Protein AF-0000000084930144 (afdb_homodimer)

pLDDT: mean 90.75, std 12.59, range [37.72, 98.88]

Organism: Streptomyces venezuelae (strain ATCC 10712 / CBS 650.69 / DSM 40230 / JCM 4526 / NBRC 13096 / PD 04745) (NCBI:txid953739)

Nearest PDB structures (foldseek):
  7unj-assembly1_B  TM=3.043E-01  e=4.522E+00  synthetic construct
  5cwp-assembly1_A  TM=3.224E-01  e=9.612E+00  synthetic construct
  5cwi-assembly1_A  TM=2.283E-01  e=6.247E+00  synthetic construct
  7unj-assembly1_B  TM=3.396E-01  e=5.387E+00  synthetic construct
  5cwi-assembly1_A  TM=2.732E-01  e=8.734E+00  synthetic construct

Secondary structure (DSSP, 8-state):
--HHHHHHHHHHHHHHHHHHHHHHHHHHHHHHHHHHHT---SSEEEEEES-HHHHHHHHHHHHTSTTTEEEEEESSHHHHHHHHHTTS-SEEEEEETTEEEEEE-TTT-HHHHHHHHHHHHHHSPTT--EEEEESSPPPTT-TTSHHHHHHHHHHHHHHHHHHHHHHHTT--HHHHHHHHHHHHHHHHHHHHIIIIIIT----S-HHHHHHHHHHHHHHHHHHHHHHHHHH-THHHHHHIIIIIIITTGGG-TTS-GGGS-HHHHHHHHTSHHHHHHHHHHHHHHSTTTT-HHHHHHHHHHHHHHHHHHHHHHHHHHHHHHHHHHHTS-------/--HHHHHHHHHHHHHHHHHHHHHHHHHHHHHHHHHHHT---SSEEEEEES-HHHHHHHHHHHHTSTTTEEEEEESSHHHHHHHHHTTS-SEEEEEETTEEEEEE-TTT-HHHHHHHHHHHHHHSPTT--EEEEESSPPPTT-TTSHHHHHHHHHHHHHHHHHHHHHHHTT--HHHHHHHHHHHHHHHHHHHHIIIIIIT----S-HHHHHHHHHHHHHHHHHHHHHHHHHH-THHHHHHIIIIIIITTGGG-TTS-GGGS-HHHHHHHHTSHHHHHHHHHHHHHHSTTTT-HHHHHHHHHHHHHHHHHHHHHHHHHHHHHHHHHHHTS-------

Solvent-accessible surface area (backbone atoms only — not comparable to full-atom values): 31389 Å² total; per-residue (Å²): 136,54,75,63,59,57,47,51,52,48,52,54,50,32,49,47,45,40,53,49,28,33,50,44,36,51,52,35,34,50,43,28,20,47,44,47,53,49,58,44,60,38,50,35,39,29,30,37,17,35,56,68,70,58,44,52,52,50,48,54,59,52,53,68,44,77,60,26,57,35,82,39,83,36,82,33,61,69,54,40,52,50,35,39,51,46,64,69,23,57,27,29,43,30,46,49,98,90,40,44,34,38,38,26,19,31,44,73,20,33,56,55,34,52,51,49,51,52,55,52,59,70,66,42,57,90,89,59,71,71,47,74,43,63,76,38,60,32,35,86,34,19,61,70,39,45,24,64,37,37,36,48,60,29,43,47,50,27,5,41,47,44,8,49,50,38,50,72,70,65,46,46,25,69,56,30,45,49,26,42,53,50,15,12,49,47,28,3,49,51,48,33,46,44,40,30,73,67,50,32,47,40,68,41,52,66,66,59,46,15,49,50,48,11,42,37,21,27,15,43,9,23,34,18,28,9,33,25,42,67,63,34,73,63,16,44,54,51,31,42,46,52,52,50,54,41,8,51,56,24,19,23,53,80,36,41,36,39,29,27,47,69,69,46,16,56,52,7,45,69,27,52,50,10,12,40,44,52,27,49,41,11,33,28,66,29,84,40,32,74,21,64,62,24,48,47,45,25,48,51,41,24,50,52,10,44,49,32,26,40,48,26,39,54,58,61,62,52,53,59,56,58,59,54,64,71,63,54,74,75,79,77,77,83,121,135,53,75,64,59,56,48,52,52,48,52,52,52,33,49,47,45,40,52,48,28,32,50,45,36,51,52,35,34,49,44,28,21,47,43,47,53,48,56,44,60,38,50,33,39,31,29,35,16,35,56,69,71,57,43,53,52,51,49,54,58,51,52,68,43,75,59,26,57,34,83,38,83,35,82,32,62,69,54,40,52,50,35,38,51,44,64,68,23,55,28,28,44,30,46,49,97,90,41,44,34,38,40,26,18,32,44,74,19,32,56,55,35,50,51,50,50,53,53,52,58,70,66,42,57,89,88,59,72,71,46,75,42,62,75,38,60,32,35,86,33,20,60,70,38,44,24,65,38,39,34,48,60,28,42,46,51,27,5,40,49,45,8,48,51,36,50,72,70,65,46,48,24,69,57,30,47,49,25,42,52,51,17,12,50,46,28,3,49,50,49,32,47,44,39,31,72,68,49,31,46,39,67,40,52,68,65,59,46,16,49,49,48,10,42,37,21,26,16,43,10,23,34,17,26,9,33,23,42,67,65,35,72,66,15,45,54,50,30,43,46,52,50,51,53,42,8,51,57,23,18,24,52,81,37,41,36,38,28,26,48,69,69,46,16,54,53,8,45,69,26,52,50,8,11,42,43,53,28,47,40,10,33,27,67,29,84,40,33,74,22,64,62,25,48,48,46,26,48,50,40,24,51,54,11,44,48,33,26,39,48,26,38,54,58,60,64,54,53,58,56,56,59,54,63,72,62,55,75,75,80,78,78,84,124

Structure (mmCIF, N/CA/C/O backbone):
data_AF-0000000084930144-model_v1
#
loop_
_entity.id
_entity.type
_entity.pdbx_description
1 polymer 'Putative membrane protein'
#
loop_
_atom_site.group_PDB
_atom_site.id
_atom_site.type_symbol
_atom_site.label_atom_id
_atom_site.label_alt_id
_atom_site.label_comp_id
_atom_site.label_asym_id
_atom_site.label_entity_id
_atom_site.label_seq_id
_atom_site.pdbx_PDB_ins_code
_atom_site.Cartn_x
_atom_site.Cartn_y
_atom_site.Cartn_z
_atom_site.occupancy
_atom_site.B_iso_or_equiv
_atom_site.auth_seq_id
_atom_site.auth_comp_id
_atom_site.auth_asym_id
_atom_site.auth_atom_id
_atom_site.pdbx_PDB_model_num
ATOM 1 N N . MET A 1 1 ? -21.953 41.438 17.375 1 42.06 1 MET A N 1
ATOM 2 C CA . MET A 1 1 ? -21.594 40.344 16.438 1 42.06 1 MET A CA 1
ATOM 3 C C . MET A 1 1 ? -22.406 39.094 16.703 1 42.06 1 MET A C 1
ATOM 5 O O . MET A 1 1 ? -22.25 38.438 17.734 1 42.06 1 MET A O 1
ATOM 9 N N . SER A 1 2 ? -23.609 39.031 16.312 1 51.41 2 SER A N 1
ATOM 10 C CA . SER A 1 2 ? -24.844 38.406 16.781 1 51.41 2 SER A CA 1
ATOM 11 C C . SER A 1 2 ? -24.719 36.875 16.75 1 51.41 2 SER A C 1
ATOM 13 O O . SER A 1 2 ? -23.906 36.312 16 1 51.41 2 SER A O 1
ATOM 15 N N . ALA A 1 3 ? -25.234 36.281 17.797 1 56.5 3 ALA A N 1
ATOM 16 C CA . ALA A 1 3 ? -25.391 34.844 17.969 1 56.5 3 ALA A CA 1
ATOM 17 C C . ALA A 1 3 ? -25.703 34.156 16.641 1 56.5 3 ALA A C 1
ATOM 19 O O . ALA A 1 3 ? -25.25 33.031 16.391 1 56.5 3 ALA A O 1
ATOM 20 N N . ASN A 1 4 ? -26.469 34.75 15.766 1 52.53 4 ASN A N 1
ATOM 21 C CA . ASN A 1 4 ? -26.891 34.25 14.469 1 52.53 4 ASN A CA 1
ATOM 22 C C . ASN A 1 4 ? -25.719 34.125 13.5 1 52.53 4 ASN A C 1
ATOM 24 O O . ASN A 1 4 ? -25.641 33.188 12.719 1 52.53 4 ASN A O 1
ATOM 28 N N . ALA A 1 5 ? -24.844 35.125 13.516 1 55.22 5 ALA A N 1
ATOM 29 C CA . ALA A 1 5 ? -23.688 35.125 12.625 1 55.22 5 ALA A CA 1
ATOM 30 C C . ALA A 1 5 ? -22.688 34.031 12.984 1 55.22 5 ALA A C 1
ATOM 32 O O . ALA A 1 5 ? -22.094 33.438 12.102 1 55.22 5 ALA A O 1
ATOM 33 N N . THR A 1 6 ? -22.688 33.781 14.273 1 62.94 6 THR A N 1
ATOM 34 C CA . THR A 1 6 ? -21.781 32.719 14.758 1 62.94 6 THR A CA 1
ATOM 35 C C . THR A 1 6 ? -22.312 31.344 14.398 1 62.94 6 THR A C 1
ATOM 37 O O . THR A 1 6 ? -21.547 30.453 14.039 1 62.94 6 THR A O 1
ATOM 40 N N . ALA A 1 7 ? -23.703 31.344 14.398 1 67.38 7 ALA A N 1
ATOM 41 C CA . ALA A 1 7 ? -24.344 30.078 14.062 1 67.38 7 ALA A CA 1
ATOM 42 C C . ALA A 1 7 ? -24.25 29.797 12.57 1 67.38 7 ALA A C 1
ATOM 44 O O . ALA A 1 7 ? -23.984 28.656 12.164 1 67.38 7 ALA A O 1
ATOM 45 N N . ALA A 1 8 ? -24.453 30.859 11.742 1 72 8 ALA A N 1
ATOM 46 C CA . ALA A 1 8 ? -24.344 30.703 10.297 1 72 8 ALA A CA 1
ATOM 47 C C . ALA A 1 8 ? -22.938 30.297 9.891 1 72 8 ALA A C 1
ATOM 49 O O . ALA A 1 8 ? -22.766 29.469 8.992 1 72 8 ALA A O 1
ATOM 50 N N . GLY A 1 9 ? -21.984 30.844 10.555 1 83.5 9 GLY A N 1
ATOM 51 C CA . GLY A 1 9 ? -20.594 30.5 10.281 1 83.5 9 GLY A CA 1
ATOM 52 C C . GLY A 1 9 ? -20.281 29.047 10.617 1 83.5 9 GLY A C 1
ATOM 53 O O . GLY A 1 9 ? -19.578 28.375 9.852 1 83.5 9 GLY A O 1
ATOM 54 N N . ALA A 1 10 ? -20.922 28.625 11.609 1 86.19 10 ALA A N 1
ATOM 55 C CA . ALA A 1 10 ? -20.719 27.234 12.031 1 86.19 10 ALA A CA 1
ATOM 56 C C . ALA A 1 10 ? -21.375 26.266 11.039 1 86.19 10 ALA A C 1
ATOM 58 O O . ALA A 1 10 ? -20.812 25.203 10.742 1 86.19 10 ALA A O 1
ATOM 59 N N . GLY A 1 11 ? -22.547 26.594 10.594 1 90.75 11 GLY A N 1
ATOM 60 C CA . GLY A 1 11 ? -23.234 25.781 9.594 1 90.75 11 GLY A CA 1
ATOM 61 C C . GLY A 1 11 ? -22.438 25.625 8.312 1 90.75 11 GLY A C 1
ATOM 62 O O . GLY A 1 11 ? -22.344 24.531 7.758 1 90.75 11 GLY A O 1
ATOM 63 N N . ARG A 1 12 ? -21.906 26.719 7.898 1 93.06 12 ARG A N 1
ATOM 64 C CA . ARG A 1 12 ? -21.094 26.688 6.684 1 93.06 12 ARG A CA 1
ATOM 65 C C . ARG A 1 12 ? -19.859 25.812 6.863 1 93.06 12 ARG A C 1
ATOM 67 O O . ARG A 1 12 ? -19.453 25.109 5.938 1 93.06 12 ARG A O 1
ATOM 74 N N . ARG A 1 13 ? -19.281 25.828 7.988 1 94.25 13 ARG A N 1
ATOM 75 C CA . ARG A 1 13 ? -18.094 25.016 8.266 1 94.25 13 ARG A CA 1
ATOM 76 C C . ARG A 1 13 ? -18.453 23.531 8.312 1 94.25 13 ARG A C 1
ATOM 78 O O . ARG A 1 13 ? -17.703 22.688 7.828 1 94.25 13 ARG A O 1
ATOM 85 N N . ILE A 1 14 ? -19.578 23.266 8.859 1 95.19 14 ILE A N 1
ATOM 86 C CA . ILE A 1 14 ? -20.047 21.891 8.898 1 95.19 14 ILE A CA 1
ATOM 87 C C . ILE A 1 14 ? -20.281 21.391 7.473 1 95.19 14 ILE A C 1
ATOM 89 O O . ILE A 1 14 ? -19.859 20.281 7.121 1 95.19 14 ILE A O 1
ATOM 93 N N . ILE A 1 15 ? -20.844 22.203 6.648 1 94.25 15 ILE A N 1
ATOM 94 C CA . ILE A 1 15 ? -21.109 21.844 5.262 1 94.25 15 ILE A CA 1
ATOM 95 C C . ILE A 1 15 ? -19.781 21.672 4.512 1 94.25 15 ILE A C 1
ATOM 97 O O . ILE A 1 15 ? -19.656 20.781 3.674 1 94.25 15 ILE A O 1
ATOM 101 N N . ALA A 1 16 ? -18.859 22.469 4.828 1 93.5 16 ALA A N 1
ATOM 102 C CA . ALA A 1 16 ? -17.547 22.359 4.191 1 93.5 16 ALA A CA 1
ATOM 103 C C . ALA A 1 16 ? -16.922 21 4.453 1 93.5 16 ALA A C 1
ATOM 105 O O . ALA A 1 16 ? -16.391 20.375 3.539 1 93.5 16 ALA A O 1
ATOM 106 N N . VAL A 1 17 ? -16.969 20.562 5.672 1 94.69 17 VAL A N 1
ATOM 107 C CA . VAL A 1 17 ? -16.438 19.25 6.02 1 94.69 17 VAL A CA 1
ATOM 108 C C . VAL A 1 17 ? -17.219 18.156 5.297 1 94.69 17 VAL A C 1
ATOM 110 O O . VAL A 1 17 ? -16.641 17.25 4.711 1 94.69 17 VAL A O 1
ATOM 113 N N . MET A 1 18 ? -18.531 18.297 5.266 1 96.06 18 MET A N 1
ATOM 114 C CA . MET A 1 18 ? -19.406 17.281 4.703 1 96.06 18 MET A CA 1
ATOM 115 C C . MET A 1 18 ? -19.281 17.219 3.184 1 96.06 18 MET A C 1
ATOM 117 O O . MET A 1 18 ? -19.547 16.188 2.57 1 96.06 18 MET A O 1
ATOM 121 N N . VAL A 1 19 ? -18.797 18.25 2.568 1 94.81 19 VAL A N 1
ATOM 122 C CA . VAL A 1 19 ? -18.594 18.281 1.123 1 94.81 19 VAL A CA 1
ATOM 123 C C . VAL A 1 19 ? -17.172 17.828 0.794 1 94.81 19 VAL A C 1
ATOM 125 O O . VAL A 1 19 ? -16.969 17.062 -0.155 1 94.81 19 VAL A O 1
ATOM 128 N N . LEU A 1 20 ? -16.234 18.234 1.579 1 94.94 20 LEU A N 1
ATOM 129 C CA . LEU A 1 20 ? -14.812 17.984 1.321 1 94.94 20 LEU A CA 1
ATOM 130 C C . LEU A 1 20 ? -14.508 16.484 1.433 1 94.94 20 LEU A C 1
ATOM 132 O O . LEU A 1 20 ? -13.766 15.945 0.616 1 94.94 20 LEU A O 1
ATOM 136 N N . ILE A 1 21 ? -15.062 15.836 2.41 1 95.81 21 ILE A N 1
ATOM 137 C CA . ILE A 1 21 ? -14.625 14.492 2.758 1 95.81 21 ILE A CA 1
ATOM 138 C C . ILE A 1 21 ? -15.078 13.508 1.686 1 95.81 21 ILE A C 1
ATOM 140 O O . ILE A 1 21 ? -14.297 12.664 1.231 1 95.81 21 ILE A O 1
ATOM 144 N N . PRO A 1 22 ? -16.344 13.609 1.161 1 96.5 22 PRO A N 1
ATOM 145 C CA . PRO A 1 22 ? -16.688 12.758 0.024 1 96.5 22 PRO A CA 1
ATOM 146 C C . PRO A 1 22 ? -15.812 13.008 -1.199 1 96.5 22 PRO A C 1
ATOM 148 O O . PRO A 1 22 ? -15.516 12.086 -1.956 1 96.5 22 PRO A O 1
ATOM 151 N N . PHE A 1 23 ? -15.469 14.211 -1.354 1 96.75 23 PHE A N 1
ATOM 152 C CA . PHE A 1 23 ? -14.562 14.523 -2.451 1 96.75 23 PHE A CA 1
ATOM 153 C C . PHE A 1 23 ? -13.211 13.852 -2.244 1 96.75 23 PHE A C 1
ATOM 155 O O . PHE A 1 23 ? -12.641 13.289 -3.184 1 96.75 23 PHE A O 1
ATOM 162 N N . VAL A 1 24 ? -12.688 13.906 -1.052 1 95.62 24 VAL A N 1
ATOM 163 C CA . VAL A 1 24 ? -11.422 13.266 -0.714 1 95.62 24 VAL A CA 1
ATOM 164 C C . VAL A 1 24 ? -11.531 11.758 -0.927 1 95.62 24 VAL A C 1
ATOM 166 O O . VAL A 1 24 ? -10.648 11.141 -1.523 1 95.62 24 VAL A O 1
ATOM 169 N N . VAL A 1 25 ? -12.625 11.188 -0.516 1 96.62 25 VAL A N 1
ATOM 170 C CA . VAL A 1 25 ? -12.852 9.758 -0.69 1 96.62 25 VAL A CA 1
ATOM 171 C C . VAL A 1 25 ? -12.875 9.414 -2.178 1 96.62 25 VAL A C 1
ATOM 173 O O . VAL A 1 25 ? -12.219 8.461 -2.611 1 96.62 25 VAL A O 1
ATOM 176 N N . THR A 1 26 ? -13.539 10.203 -2.959 1 97.44 26 THR A N 1
ATOM 177 C CA . THR A 1 26 ? -13.633 9.969 -4.395 1 97.44 26 THR A CA 1
ATOM 178 C C . THR A 1 26 ? -12.258 10.047 -5.051 1 97.44 26 THR A C 1
ATOM 180 O O . THR A 1 26 ? -11.875 9.141 -5.801 1 97.44 26 THR A O 1
ATOM 183 N N . LEU A 1 27 ? -11.562 11.023 -4.703 1 96.69 27 LEU A N 1
ATOM 184 C CA . LEU A 1 27 ? -10.258 11.25 -5.316 1 96.69 27 LEU A CA 1
ATOM 185 C C . LEU A 1 27 ? -9.266 10.156 -4.902 1 96.69 27 LEU A C 1
ATOM 187 O O . LEU A 1 27 ? -8.547 9.617 -5.746 1 96.69 27 LEU A O 1
ATOM 191 N N . THR A 1 28 ? -9.234 9.859 -3.688 1 96.19 28 THR A N 1
ATOM 192 C CA . THR A 1 28 ? -8.242 8.914 -3.189 1 96.19 28 THR A CA 1
ATOM 193 C C . THR A 1 28 ? -8.586 7.488 -3.625 1 96.19 28 THR A C 1
ATOM 195 O O . THR A 1 28 ? -7.707 6.734 -4.043 1 96.19 28 THR A O 1
ATOM 198 N N . LEU A 1 29 ? -9.844 7.102 -3.566 1 96 29 LEU A N 1
ATOM 199 C CA . LEU A 1 29 ? -10.219 5.773 -4.039 1 96 29 LEU A CA 1
ATOM 200 C C . LEU A 1 29 ? -10.016 5.656 -5.547 1 96 29 LEU A C 1
ATOM 202 O O . LEU A 1 29 ? -9.586 4.605 -6.035 1 96 29 LEU A O 1
ATOM 206 N N . TRP A 1 30 ? -10.344 6.734 -6.238 1 96 30 TRP A N 1
ATOM 207 C CA . TRP A 1 30 ? -10.07 6.727 -7.672 1 96 30 TRP A CA 1
ATOM 208 C C . TRP A 1 30 ? -8.586 6.527 -7.941 1 96 30 TRP A C 1
ATOM 210 O O . TRP A 1 30 ? -8.203 5.691 -8.766 1 96 30 TRP A O 1
ATOM 220 N N . ALA A 1 31 ? -7.754 7.207 -7.27 1 95.94 31 ALA A N 1
ATOM 221 C CA . ALA A 1 31 ? -6.312 7.184 -7.496 1 95.94 31 ALA A CA 1
ATOM 222 C C . ALA A 1 31 ? -5.715 5.836 -7.098 1 95.94 31 ALA A C 1
ATOM 224 O O . ALA A 1 31 ? -4.77 5.355 -7.73 1 95.94 31 ALA A O 1
ATOM 225 N N . PHE A 1 32 ? -6.234 5.215 -6.086 1 96.38 32 PHE A N 1
ATOM 226 C CA . PHE A 1 32 ? -5.629 4.012 -5.527 1 96.38 32 PHE A CA 1
ATOM 227 C C . PHE A 1 32 ? -6.332 2.764 -6.051 1 96.38 32 PHE A C 1
ATOM 229 O O . PHE A 1 32 ? -5.688 1.868 -6.602 1 96.38 32 PHE A O 1
ATOM 236 N N . ALA A 1 33 ? -7.637 2.752 -5.992 1 95.75 33 ALA A N 1
ATOM 237 C CA . ALA A 1 33 ? -8.406 1.534 -6.242 1 95.75 33 ALA A CA 1
ATOM 238 C C . ALA A 1 33 ? -8.602 1.308 -7.738 1 95.75 33 ALA A C 1
ATOM 240 O O . ALA A 1 33 ? -8.617 0.165 -8.203 1 95.75 33 ALA A O 1
ATOM 241 N N . TRP A 1 34 ? -8.711 2.357 -8.492 1 95.25 34 TRP A N 1
ATOM 242 C CA . TRP A 1 34 ? -9.008 2.191 -9.906 1 95.25 34 TRP A CA 1
ATOM 243 C C . TRP A 1 34 ? -7.836 1.534 -10.633 1 95.25 34 TRP A C 1
ATOM 245 O O . TRP A 1 34 ? -8.016 0.539 -11.336 1 95.25 34 TRP A O 1
ATOM 255 N N . PRO A 1 35 ? -6.652 2.023 -10.445 1 95 35 PRO A N 1
ATOM 256 C CA . PRO A 1 35 ? -5.539 1.335 -11.102 1 95 35 PRO A CA 1
ATOM 257 C C . PRO A 1 35 ? -5.371 -0.104 -10.617 1 95 35 PRO A C 1
ATOM 259 O O . PRO A 1 35 ? -5.012 -0.984 -11.406 1 95 35 PRO A O 1
ATOM 262 N N . ALA A 1 36 ? -5.586 -0.355 -9.383 1 94.31 36 ALA A N 1
ATOM 263 C CA . ALA A 1 36 ? -5.488 -1.708 -8.844 1 94.31 36 ALA A CA 1
ATOM 264 C C . ALA A 1 36 ? -6.508 -2.635 -9.492 1 94.31 36 ALA A C 1
ATOM 266 O O . ALA A 1 36 ? -6.219 -3.805 -9.758 1 94.31 36 ALA A O 1
ATOM 267 N N . ALA A 1 37 ? -7.66 -2.09 -9.828 1 95.19 37 ALA A N 1
ATOM 268 C CA . ALA A 1 37 ? -8.75 -2.859 -10.422 1 95.19 37 ALA A CA 1
ATOM 269 C C . ALA A 1 37 ? -8.484 -3.121 -11.906 1 95.19 37 ALA A C 1
ATOM 271 O O . ALA A 1 37 ? -9.094 -4.012 -12.5 1 95.19 37 ALA A O 1
ATOM 272 N N . ARG A 1 38 ? -7.578 -2.361 -12.453 1 94.62 38 ARG A N 1
ATOM 273 C CA . ARG A 1 38 ? -7.367 -2.436 -13.898 1 94.62 38 ARG A CA 1
ATOM 274 C C . ARG A 1 38 ? -5.973 -2.953 -14.219 1 94.62 38 ARG A C 1
ATOM 276 O O . ARG A 1 38 ? -5.426 -2.656 -15.289 1 94.62 38 ARG A O 1
ATOM 283 N N . THR A 1 39 ? -5.402 -3.643 -13.32 1 93.25 39 THR A N 1
ATOM 284 C CA . THR A 1 39 ? -4.082 -4.215 -13.539 1 93.25 39 THR A CA 1
ATOM 285 C C . THR A 1 39 ? -4.129 -5.281 -14.633 1 93.25 39 THR A C 1
ATOM 287 O O . THR A 1 39 ? -4.918 -6.223 -14.555 1 93.25 39 THR A O 1
ATOM 290 N N . ALA A 1 40 ? -3.443 -5.129 -15.594 1 93.25 40 ALA A N 1
ATOM 291 C CA . ALA A 1 40 ? -3.289 -6.023 -16.734 1 93.25 40 ALA A CA 1
ATOM 292 C C . ALA A 1 40 ? -2.07 -5.637 -17.578 1 93.25 40 ALA A C 1
ATOM 294 O O . ALA A 1 40 ? -1.672 -4.473 -17.609 1 93.25 40 ALA A O 1
ATOM 295 N N . PRO A 1 41 ? -1.506 -6.57 -18.188 1 93.81 41 PRO A N 1
ATOM 296 C CA . PRO A 1 41 ? -0.349 -6.219 -19.016 1 93.81 41 PRO A CA 1
ATOM 297 C C . PRO A 1 41 ? -0.703 -5.254 -20.141 1 93.81 41 PRO A C 1
ATOM 299 O O . PRO A 1 41 ? -1.727 -5.426 -20.812 1 93.81 41 PRO A O 1
ATOM 302 N N . ARG A 1 42 ? 0.037 -4.262 -20.25 1 95.12 42 ARG A N 1
ATOM 303 C CA . ARG A 1 42 ? -0.073 -3.258 -21.297 1 95.12 42 ARG A CA 1
ATOM 304 C C . ARG A 1 42 ? 1.283 -2.988 -21.953 1 95.12 42 ARG A C 1
ATOM 306 O O . ARG A 1 42 ? 2.121 -2.293 -21.375 1 95.12 42 ARG A O 1
ATOM 313 N N . ASP A 1 43 ? 1.433 -3.537 -23.172 1 94.38 43 ASP A N 1
ATOM 314 C CA . ASP A 1 43 ? 2.695 -3.412 -23.891 1 94.38 43 ASP A CA 1
ATOM 315 C C . ASP A 1 43 ? 3.875 -3.818 -23 1 94.38 43 ASP A C 1
ATOM 317 O O . ASP A 1 43 ? 4.859 -3.084 -22.906 1 94.38 43 ASP A O 1
ATOM 321 N N . LEU A 1 44 ? 3.674 -4.887 -22.234 1 96.25 44 LEU A N 1
ATOM 322 C CA . LEU A 1 44 ? 4.727 -5.438 -21.391 1 96.25 44 LEU A CA 1
ATOM 323 C C . LEU A 1 44 ? 5.867 -5.996 -22.234 1 96.25 44 LEU A C 1
ATOM 325 O O . LEU A 1 44 ? 5.656 -6.906 -23.047 1 96.25 44 LEU A O 1
ATOM 329 N N . PRO A 1 45 ? 7.008 -5.469 -22.141 1 97.12 45 PRO A N 1
ATOM 330 C CA . PRO A 1 45 ? 8.102 -5.934 -22.984 1 97.12 45 PRO A CA 1
ATOM 331 C C . PRO A 1 45 ? 8.555 -7.352 -22.641 1 97.12 45 PRO A C 1
ATOM 333 O O . PRO A 1 45 ? 8.93 -7.625 -21.5 1 97.12 45 PRO A O 1
ATOM 336 N N . ILE A 1 46 ? 8.586 -8.211 -23.641 1 96.44 46 ILE A N 1
ATOM 337 C CA . ILE A 1 46 ? 9.055 -9.586 -23.5 1 96.44 46 ILE A CA 1
ATOM 338 C C . ILE A 1 46 ? 9.93 -9.961 -24.688 1 96.44 46 ILE A C 1
ATOM 340 O O . ILE A 1 46 ? 9.797 -9.375 -25.766 1 96.44 46 ILE A O 1
ATOM 344 N N . GLY A 1 47 ? 10.844 -10.891 -24.438 1 96.75 47 GLY A N 1
ATOM 345 C CA . GLY A 1 47 ? 11.719 -11.344 -25.5 1 96.75 47 GLY A CA 1
ATOM 346 C C . GLY A 1 47 ? 11.344 -12.711 -26.031 1 96.75 47 GLY A C 1
ATOM 347 O O . GLY A 1 47 ? 10.797 -13.539 -25.312 1 96.75 47 GLY A O 1
ATOM 348 N N . LEU A 1 48 ? 11.586 -12.898 -27.297 1 95.25 48 LEU A N 1
ATOM 349 C CA . LEU A 1 48 ? 11.5 -14.211 -27.938 1 95.25 48 LEU A CA 1
ATOM 350 C C . LEU A 1 48 ? 12.812 -14.562 -28.625 1 95.25 48 LEU A C 1
ATOM 352 O O . LEU A 1 48 ? 13.438 -13.703 -29.25 1 95.25 48 LEU A O 1
ATOM 356 N N . ALA A 1 49 ? 13.227 -15.781 -28.328 1 94.88 49 ALA A N 1
ATOM 357 C CA . ALA A 1 49 ? 14.438 -16.25 -28.984 1 94.88 49 ALA A CA 1
ATOM 358 C C . ALA A 1 49 ? 14.281 -17.688 -29.484 1 94.88 49 ALA A C 1
ATOM 360 O O . ALA A 1 49 ? 13.648 -18.516 -28.812 1 94.88 49 ALA A O 1
ATOM 361 N N . GLY A 1 50 ? 14.773 -18.062 -30.609 1 87.88 50 GLY A N 1
ATOM 362 C CA . GLY A 1 50 ? 14.688 -19.375 -31.25 1 87.88 50 GLY A CA 1
ATOM 363 C C . GLY A 1 50 ? 14.656 -19.297 -32.75 1 87.88 50 GLY A C 1
ATOM 364 O O . GLY A 1 50 ? 14.961 -18.266 -33.344 1 87.88 50 GLY A O 1
ATOM 365 N N . PRO A 1 51 ? 14.391 -20.453 -33.375 1 86.56 51 PRO A N 1
ATOM 366 C CA . PRO A 1 51 ? 14.258 -20.453 -34.844 1 86.56 51 PRO A CA 1
ATOM 367 C C . PRO A 1 51 ? 13.172 -19.5 -35.312 1 86.56 51 PRO A C 1
ATOM 369 O O . PRO A 1 51 ? 12.125 -19.359 -34.688 1 86.56 51 PRO A O 1
ATOM 372 N N . ALA A 1 52 ? 13.391 -18.906 -36.438 1 84.25 52 ALA A N 1
ATOM 373 C CA . ALA A 1 52 ? 12.547 -17.828 -36.969 1 84.25 52 ALA A CA 1
ATOM 374 C C . ALA A 1 52 ? 11.102 -18.297 -37.094 1 84.25 52 ALA A C 1
ATOM 376 O O . ALA A 1 52 ? 10.172 -17.531 -36.812 1 84.25 52 ALA A O 1
ATOM 377 N N . THR A 1 53 ? 10.93 -19.5 -37.5 1 83.12 53 THR A N 1
ATOM 378 C CA . THR A 1 53 ? 9.578 -20.016 -37.75 1 83.12 53 THR A CA 1
ATOM 379 C C . THR A 1 53 ? 8.805 -20.141 -36.438 1 83.12 53 THR A C 1
ATOM 381 O O . THR A 1 53 ? 7.629 -19.781 -36.375 1 83.12 53 THR A O 1
ATOM 384 N N . VAL A 1 54 ? 9.5 -20.578 -35.469 1 79.06 54 VAL A N 1
ATOM 385 C CA . VAL A 1 54 ? 8.859 -20.812 -34.188 1 79.06 54 VAL A CA 1
ATOM 386 C C . VAL A 1 54 ? 8.586 -19.469 -33.5 1 79.06 54 VAL A C 1
ATOM 388 O O . VAL A 1 54 ? 7.508 -19.281 -32.938 1 79.06 54 VAL A O 1
ATOM 391 N N . VAL A 1 55 ? 9.469 -18.578 -33.594 1 84.44 55 VAL A N 1
ATOM 392 C CA . VAL A 1 55 ? 9.336 -17.266 -32.969 1 84.44 55 VAL A CA 1
ATOM 393 C C . VAL A 1 55 ? 8.172 -16.5 -33.625 1 84.44 55 VAL A C 1
ATOM 395 O O . VAL A 1 55 ? 7.414 -15.82 -32.906 1 84.44 55 VAL A O 1
ATOM 398 N N . THR A 1 56 ? 8.023 -16.672 -34.844 1 85 56 THR A N 1
ATOM 399 C CA . THR A 1 56 ? 6.938 -15.992 -35.562 1 85 56 THR A CA 1
ATOM 400 C C . THR A 1 56 ? 5.586 -16.562 -35.125 1 85 56 THR A C 1
ATOM 402 O O . THR A 1 56 ? 4.629 -15.805 -34.938 1 85 56 THR A O 1
ATOM 405 N N . ALA A 1 57 ? 5.543 -17.828 -34.938 1 80.94 57 ALA A N 1
ATOM 406 C CA . ALA A 1 57 ? 4.309 -18.469 -34.469 1 80.94 57 ALA A CA 1
ATOM 407 C C . ALA A 1 57 ? 3.938 -18.031 -33.062 1 80.94 57 ALA A C 1
ATOM 409 O O . ALA A 1 57 ? 2.773 -17.734 -32.781 1 80.94 57 ALA A O 1
ATOM 410 N N . LEU A 1 58 ? 4.938 -17.969 -32.281 1 82.19 58 LEU A N 1
ATOM 411 C CA . LEU A 1 58 ? 4.715 -17.562 -30.906 1 82.19 58 LEU A CA 1
ATOM 412 C C . LEU A 1 58 ? 4.285 -16.109 -30.828 1 82.19 58 LEU A C 1
ATOM 414 O O . LEU A 1 58 ? 3.43 -15.742 -30.016 1 82.19 58 LEU A O 1
ATOM 418 N N . GLU A 1 59 ? 4.902 -15.359 -31.609 1 83.56 59 GLU A N 1
ATOM 419 C CA . GLU A 1 59 ? 4.551 -13.945 -31.672 1 83.56 59 GLU A CA 1
ATOM 420 C C . GLU A 1 59 ? 3.092 -13.758 -32.062 1 83.56 59 GLU A C 1
ATOM 422 O O . GLU A 1 59 ? 2.402 -12.883 -31.547 1 83.56 59 GLU A O 1
ATOM 427 N N . GLN A 1 60 ? 2.629 -14.5 -32.969 1 81.12 60 GLN A N 1
ATOM 428 C CA . GLN A 1 60 ? 1.249 -14.422 -33.438 1 81.12 60 GLN A CA 1
ATOM 429 C C . GLN A 1 60 ? 0.275 -14.859 -32.344 1 81.12 60 GLN A C 1
ATOM 431 O O . GLN A 1 60 ? -0.803 -14.281 -32.188 1 81.12 60 GLN A O 1
ATOM 436 N N . ASP A 1 61 ? 0.711 -15.82 -31.562 1 78.88 61 ASP A N 1
ATOM 437 C CA . ASP A 1 61 ? -0.126 -16.297 -30.469 1 78.88 61 ASP A CA 1
ATOM 438 C C . ASP A 1 61 ? -0.247 -15.234 -29.375 1 78.88 61 ASP A C 1
ATOM 440 O O . ASP A 1 61 ? -1.337 -14.992 -28.844 1 78.88 61 ASP A O 1
ATOM 444 N N . LEU A 1 62 ? 0.853 -14.609 -29.125 1 77.94 62 LEU A N 1
ATOM 445 C CA . LEU A 1 62 ? 0.873 -13.578 -28.094 1 77.94 62 LEU A CA 1
ATOM 446 C C . LEU A 1 62 ? 0.12 -12.336 -28.562 1 77.94 62 LEU A C 1
ATOM 448 O O . LEU A 1 62 ? -0.434 -11.602 -27.734 1 77.94 62 LEU A O 1
ATOM 452 N N . ALA A 1 63 ? 0.105 -12.133 -29.844 1 73.44 63 ALA A N 1
ATOM 453 C CA . ALA A 1 63 ? -0.565 -10.977 -30.438 1 73.44 63 ALA A CA 1
ATOM 454 C C . ALA A 1 63 ? -2.082 -11.102 -30.328 1 73.44 63 ALA A C 1
ATOM 456 O O . ALA A 1 63 ? -2.805 -10.117 -30.453 1 73.44 63 ALA A O 1
ATOM 457 N N . ARG A 1 64 ? -2.457 -12.312 -30.062 1 74.38 64 ARG A N 1
ATOM 458 C CA . ARG A 1 64 ? -3.891 -12.5 -29.859 1 74.38 64 ARG A CA 1
ATOM 459 C C . ARG A 1 64 ? -4.367 -11.766 -28.609 1 74.38 64 ARG A C 1
ATOM 461 O O . ARG A 1 64 ? -5.547 -11.438 -28.5 1 74.38 64 ARG A O 1
ATOM 468 N N . HIS A 1 65 ? -3.488 -11.562 -27.812 1 72.25 65 HIS A N 1
ATOM 469 C CA . HIS A 1 65 ? -3.771 -10.719 -26.656 1 72.25 65 HIS A CA 1
ATOM 470 C C . HIS A 1 65 ? -3.445 -9.258 -26.953 1 72.25 65 HIS A C 1
ATOM 472 O O . HIS A 1 65 ? -2.359 -8.781 -26.609 1 72.25 65 HIS A O 1
ATOM 478 N N . GLU A 1 66 ? -4.379 -8.578 -27.625 1 71.25 66 GLU A N 1
ATOM 479 C CA . GLU A 1 66 ? -4.113 -7.258 -28.188 1 71.25 66 GLU A CA 1
ATOM 480 C C . GLU A 1 66 ? -3.666 -6.273 -27.125 1 71.25 66 GLU A C 1
ATOM 482 O O . GLU A 1 66 ? -4.398 -6.012 -26.156 1 71.25 66 GLU A O 1
ATOM 487 N N . GLY A 1 67 ? -2.424 -5.828 -27.312 1 85 67 GLY A N 1
ATOM 488 C CA . GLY A 1 67 ? -1.851 -4.715 -26.562 1 85 67 GLY A CA 1
ATOM 489 C C . GLY A 1 67 ? -1.228 -5.137 -25.25 1 85 67 GLY A C 1
ATOM 490 O O . GLY A 1 67 ? -0.774 -4.293 -24.469 1 85 67 GLY A O 1
ATOM 491 N N . ALA A 1 68 ? -1.173 -6.453 -25 1 89.88 68 ALA A N 1
ATOM 492 C CA . ALA A 1 68 ? -0.684 -6.945 -23.719 1 89.88 68 ALA A CA 1
ATOM 493 C C . ALA A 1 68 ? 0.842 -6.969 -23.688 1 89.88 68 ALA A C 1
ATOM 495 O O . ALA A 1 68 ? 1.453 -6.535 -22.703 1 89.88 68 ALA A O 1
ATOM 496 N N . PHE A 1 69 ? 1.39 -7.352 -24.891 1 92.88 69 PHE A N 1
ATOM 497 C CA . PHE A 1 69 ? 2.828 -7.586 -24.875 1 92.88 69 PHE A CA 1
ATOM 498 C C . PHE A 1 69 ? 3.521 -6.82 -25.984 1 92.88 69 PHE A C 1
ATOM 500 O O . PHE A 1 69 ? 2.992 -6.719 -27.094 1 92.88 69 PHE A O 1
ATOM 507 N N . GLU A 1 70 ? 4.617 -6.219 -25.703 1 93.75 70 GLU A N 1
ATOM 508 C CA . GLU A 1 70 ? 5.57 -5.715 -26.688 1 93.75 70 GLU A CA 1
ATOM 509 C C . GLU A 1 70 ? 6.719 -6.695 -26.891 1 93.75 70 GLU A C 1
ATOM 511 O O . GLU A 1 70 ? 7.594 -6.824 -26.031 1 93.75 70 GLU A O 1
ATOM 516 N N . VAL A 1 71 ? 6.75 -7.328 -28.078 1 93.44 71 VAL A N 1
ATOM 517 C CA . VAL A 1 71 ? 7.633 -8.461 -28.328 1 93.44 71 VAL A CA 1
ATOM 518 C C . VAL A 1 71 ? 8.945 -7.98 -28.953 1 93.44 71 VAL A C 1
ATOM 520 O O . VAL A 1 71 ? 8.93 -7.191 -29.891 1 93.44 71 VAL A O 1
ATOM 523 N N . HIS A 1 72 ? 10.008 -8.438 -28.344 1 95.12 72 HIS A N 1
ATOM 524 C CA . HIS A 1 72 ? 11.352 -8.203 -28.859 1 95.12 72 HIS A CA 1
ATOM 525 C C . HIS A 1 72 ? 12.016 -9.516 -29.281 1 95.12 72 HIS A C 1
ATOM 527 O O . HIS A 1 72 ? 12.078 -10.461 -28.5 1 95.12 72 HIS A O 1
ATOM 533 N N . ARG A 1 73 ? 12.555 -9.5 -30.516 1 95.12 73 ARG A N 1
ATOM 534 C CA . ARG A 1 73 ? 13.195 -10.711 -31.016 1 95.12 73 ARG A CA 1
ATOM 535 C C . ARG A 1 73 ? 14.695 -10.688 -30.766 1 95.12 73 ARG A C 1
ATOM 537 O O . ARG A 1 73 ? 15.344 -9.656 -30.953 1 95.12 73 ARG A O 1
ATOM 544 N N . TYR A 1 74 ? 15.141 -11.805 -30.297 1 95.69 74 TYR A N 1
ATOM 545 C CA . TYR A 1 74 ? 16.562 -11.945 -30.062 1 95.69 74 TYR A CA 1
ATOM 546 C C . TYR A 1 74 ? 17.125 -13.164 -30.781 1 95.69 74 TYR A C 1
ATOM 548 O O . TYR A 1 74 ? 16.391 -14.094 -31.109 1 95.69 74 TYR A O 1
ATOM 556 N N . GLU A 1 75 ? 18.438 -13.203 -31.016 1 91.94 75 GLU A N 1
ATOM 557 C CA . GLU A 1 75 ? 19.094 -14.242 -31.797 1 91.94 75 GLU A CA 1
ATOM 558 C C . GLU A 1 75 ? 19.109 -15.57 -31.047 1 91.94 75 GLU A C 1
ATOM 560 O O . GLU A 1 75 ? 18.938 -16.641 -31.656 1 91.94 75 GLU A O 1
ATOM 565 N N . ASP A 1 76 ? 19.422 -15.461 -29.75 1 92.44 76 ASP A N 1
ATOM 566 C CA . ASP A 1 76 ? 19.516 -16.672 -28.953 1 92.44 76 ASP A CA 1
ATOM 567 C C . ASP A 1 76 ? 19.266 -16.391 -27.484 1 92.44 76 ASP A C 1
ATOM 569 O O . ASP A 1 76 ? 18.891 -15.266 -27.109 1 92.44 76 ASP A O 1
ATOM 573 N N . GLY A 1 77 ? 19.406 -17.438 -26.672 1 95.12 77 GLY A N 1
ATOM 574 C CA . GLY A 1 77 ? 19.172 -17.328 -25.234 1 95.12 77 GLY A CA 1
ATOM 575 C C . GLY A 1 77 ? 20.125 -16.375 -24.547 1 95.12 77 GLY A C 1
ATOM 576 O O . GLY A 1 77 ? 19.75 -15.68 -23.609 1 95.12 77 GLY A O 1
ATOM 577 N N . ALA A 1 78 ? 21.359 -16.359 -25.031 1 96.81 78 ALA A N 1
ATOM 578 C CA . ALA A 1 78 ? 22.359 -15.484 -24.438 1 96.81 78 ALA A CA 1
ATOM 579 C C . ALA A 1 78 ? 21.984 -14.016 -24.641 1 96.81 78 ALA A C 1
ATOM 581 O O . ALA A 1 78 ? 22.109 -13.203 -23.719 1 96.81 78 ALA A O 1
ATOM 582 N N . ALA A 1 79 ? 21.562 -13.711 -25.797 1 96.94 79 ALA A N 1
ATOM 583 C CA . ALA A 1 79 ? 21.141 -12.344 -26.094 1 96.94 79 ALA A CA 1
ATOM 584 C C . ALA A 1 79 ? 19.906 -11.953 -25.281 1 96.94 79 ALA A C 1
ATOM 586 O O . ALA A 1 79 ? 19.797 -10.82 -24.812 1 96.94 79 ALA A O 1
ATOM 587 N N . ALA A 1 80 ? 19.016 -12.867 -25.156 1 97.81 80 ALA A N 1
ATOM 588 C CA . ALA A 1 80 ? 17.812 -12.625 -24.359 1 97.81 80 ALA A CA 1
ATOM 589 C C . ALA A 1 80 ? 18.156 -12.383 -22.906 1 97.81 80 ALA A C 1
ATOM 591 O O . ALA A 1 80 ? 17.594 -11.492 -22.266 1 97.81 80 ALA A O 1
ATOM 592 N N . ARG A 1 81 ? 19.047 -13.172 -22.375 1 98.38 81 ARG A N 1
ATOM 593 C CA . ARG A 1 81 ? 19.5 -13.008 -21 1 98.38 81 ARG A CA 1
ATOM 594 C C . ARG A 1 81 ? 20.141 -11.648 -20.781 1 98.38 81 ARG A C 1
ATOM 596 O O . ARG A 1 81 ? 19.906 -11 -19.75 1 98.38 81 ARG A O 1
ATOM 603 N N . ALA A 1 82 ? 20.891 -11.227 -21.719 1 98.38 82 ALA A N 1
ATOM 604 C CA . ALA A 1 82 ? 21.531 -9.914 -21.641 1 98.38 82 ALA A CA 1
ATOM 605 C C . ALA A 1 82 ? 20.484 -8.797 -21.641 1 98.38 82 ALA A C 1
ATOM 607 O O . ALA A 1 82 ? 20.625 -7.812 -20.922 1 98.38 82 ALA A O 1
ATOM 608 N N . ALA A 1 83 ? 19.5 -8.953 -22.453 1 98.44 83 ALA A N 1
ATOM 609 C CA . ALA A 1 83 ? 18.422 -7.961 -22.531 1 98.44 83 ALA A CA 1
ATOM 610 C C . ALA A 1 83 ? 17.656 -7.867 -21.203 1 98.44 83 ALA A C 1
ATOM 612 O O . ALA A 1 83 ? 17.25 -6.781 -20.797 1 98.44 83 ALA A O 1
ATOM 613 N N . ILE A 1 84 ? 17.453 -8.992 -20.531 1 98.75 84 ILE A N 1
ATOM 614 C CA . ILE A 1 84 ? 16.812 -9.008 -19.234 1 98.75 84 ILE A CA 1
ATOM 615 C C . ILE A 1 84 ? 17.703 -8.289 -18.203 1 98.75 84 ILE A C 1
ATOM 617 O O . ILE A 1 84 ? 17.219 -7.441 -17.453 1 98.75 84 ILE A O 1
ATOM 621 N N . ALA A 1 85 ? 18.969 -8.562 -18.25 1 98.5 85 ALA A N 1
ATOM 622 C CA . ALA A 1 85 ? 19.922 -7.941 -17.328 1 98.5 85 ALA A CA 1
ATOM 623 C C . ALA A 1 85 ? 19.984 -6.434 -17.547 1 98.5 85 ALA A C 1
ATOM 625 O O . ALA A 1 85 ? 20.203 -5.676 -16.594 1 98.5 85 ALA A O 1
ATOM 626 N N . ASP A 1 86 ? 19.766 -6.016 -18.75 1 98.38 86 ASP A N 1
ATOM 627 C CA . ASP A 1 86 ? 19.797 -4.598 -19.109 1 98.38 86 ASP A CA 1
ATOM 628 C C . ASP A 1 86 ? 18.438 -3.938 -18.859 1 98.38 86 ASP A C 1
ATOM 630 O O . ASP A 1 86 ? 18.281 -2.734 -19.078 1 98.38 86 ASP A O 1
ATOM 634 N N . ARG A 1 87 ? 17.469 -4.711 -18.438 1 98.38 87 ARG A N 1
ATOM 635 C CA . ARG A 1 87 ? 16.125 -4.277 -18.109 1 98.38 87 ARG A CA 1
ATOM 636 C C . ARG A 1 87 ? 15.391 -3.746 -19.344 1 98.38 87 ARG A C 1
ATOM 638 O O . ARG A 1 87 ? 14.594 -2.812 -19.234 1 98.38 87 ARG A O 1
ATOM 645 N N . ASP A 1 88 ? 15.742 -4.367 -20.484 1 98.25 88 ASP A N 1
ATOM 646 C CA . ASP A 1 88 ? 15.016 -4.07 -21.719 1 98.25 88 ASP A CA 1
ATOM 647 C C . ASP A 1 88 ? 13.695 -4.832 -21.766 1 98.25 88 ASP A C 1
ATOM 649 O O . ASP A 1 88 ? 12.727 -4.367 -22.375 1 98.25 88 ASP A O 1
ATOM 653 N N . VAL A 1 89 ? 13.711 -6.043 -21.219 1 98.44 89 VAL A N 1
ATOM 654 C CA . VAL A 1 89 ? 12.539 -6.902 -21.172 1 98.44 89 VAL A CA 1
ATOM 655 C C . VAL A 1 89 ? 12.422 -7.539 -19.797 1 98.44 89 VAL A C 1
ATOM 657 O O . VAL A 1 89 ? 13.422 -7.68 -19.078 1 98.44 89 VAL A O 1
ATOM 660 N N . TYR A 1 90 ? 11.203 -7.906 -19.438 1 98.38 90 TYR A N 1
ATOM 661 C CA . TYR A 1 90 ? 10.953 -8.5 -18.125 1 98.38 90 TYR A CA 1
ATOM 662 C C . TYR A 1 90 ? 11.25 -9.992 -18.141 1 98.38 90 TYR A C 1
ATOM 664 O O . TYR A 1 90 ? 11.484 -10.586 -17.078 1 98.38 90 TYR A O 1
ATOM 672 N N . GLY A 1 91 ? 11.18 -10.547 -19.234 1 98.19 91 GLY A N 1
ATOM 673 C CA . GLY A 1 91 ? 11.398 -11.969 -19.484 1 98.19 91 GLY A CA 1
ATOM 674 C C . GLY A 1 91 ? 11.422 -12.312 -20.969 1 98.19 91 GLY A C 1
ATOM 675 O O . GLY A 1 91 ? 11.227 -11.445 -21.812 1 98.19 91 GLY A O 1
ATOM 676 N N . ALA A 1 92 ? 11.727 -13.664 -21.188 1 97.44 92 ALA A N 1
ATOM 677 C CA . ALA A 1 92 ? 11.828 -14.102 -22.578 1 97.44 92 ALA A CA 1
ATOM 678 C C . ALA A 1 92 ? 11.508 -15.594 -22.703 1 97.44 92 ALA A C 1
ATOM 680 O O . ALA A 1 92 ? 11.742 -16.359 -21.766 1 97.44 92 ALA A O 1
ATOM 681 N N . VAL A 1 93 ? 10.953 -15.906 -23.766 1 95.25 93 VAL A N 1
ATOM 682 C CA . VAL A 1 93 ? 10.742 -17.312 -24.125 1 95.25 93 VAL A CA 1
ATOM 683 C C . VAL A 1 93 ? 11.789 -17.734 -25.156 1 95.25 93 VAL A C 1
ATOM 685 O O . VAL A 1 93 ? 11.883 -17.156 -26.234 1 95.25 93 VAL A O 1
ATOM 688 N N . VAL A 1 94 ? 12.531 -18.734 -24.75 1 94.75 94 VAL A N 1
ATOM 689 C CA . VAL A 1 94 ? 13.578 -19.266 -25.609 1 94.75 94 VAL A CA 1
ATOM 690 C C . VAL A 1 94 ? 13.188 -20.672 -26.094 1 94.75 94 VAL A C 1
ATOM 692 O O . VAL A 1 94 ? 12.977 -21.578 -25.281 1 94.75 94 VAL A O 1
ATOM 695 N N . VAL A 1 95 ? 13.094 -20.859 -27.375 1 89.81 95 VAL A N 1
ATOM 696 C CA . VAL A 1 95 ? 12.766 -22.156 -27.953 1 89.81 95 VAL A CA 1
ATOM 697 C C . VAL A 1 95 ? 14.023 -22.781 -28.562 1 89.81 95 VAL A C 1
ATOM 699 O O . VAL A 1 95 ? 14.688 -22.188 -29.391 1 89.81 95 VAL A O 1
ATOM 702 N N . THR A 1 96 ? 14.297 -23.938 -28.016 1 84.12 96 THR A N 1
ATOM 703 C CA . THR A 1 96 ? 15.422 -24.719 -28.516 1 84.12 96 THR A CA 1
ATOM 704 C C . THR A 1 96 ? 14.961 -26.109 -28.953 1 84.12 96 THR A C 1
ATOM 706 O O . THR A 1 96 ? 13.82 -26.5 -28.688 1 84.12 96 THR A O 1
ATOM 709 N N . PRO A 1 97 ? 15.82 -26.859 -29.656 1 80.62 97 PRO A N 1
ATOM 710 C CA . PRO A 1 97 ? 15.469 -28.234 -30 1 80.62 97 PRO A CA 1
ATOM 711 C C . PRO A 1 97 ? 15.172 -29.094 -28.781 1 80.62 97 PRO A C 1
ATOM 713 O O . PRO A 1 97 ? 14.406 -30.062 -28.859 1 80.62 97 PRO A O 1
ATOM 716 N N . GLY A 1 98 ? 15.719 -28.734 -27.672 1 80.69 98 GLY A N 1
ATOM 717 C CA . GLY A 1 98 ? 15.523 -29.469 -26.438 1 80.69 98 GLY A CA 1
ATOM 718 C C . GLY A 1 98 ? 14.258 -29.062 -25.703 1 80.69 98 GLY A C 1
ATOM 719 O O . GLY A 1 98 ? 13.906 -29.672 -24.688 1 80.69 98 GLY A O 1
ATOM 720 N N . GLY A 1 99 ? 13.617 -28.031 -26.234 1 84.62 99 GLY A N 1
ATOM 721 C CA . GLY A 1 99 ? 12.383 -27.609 -25.594 1 84.62 99 GLY A CA 1
ATOM 722 C C . GLY A 1 99 ? 12.289 -26.109 -25.406 1 84.62 99 GLY A C 1
ATOM 723 O O . GLY A 1 99 ? 13.055 -25.359 -26 1 84.62 99 GLY A O 1
ATOM 724 N N . THR A 1 100 ? 11.281 -25.703 -24.656 1 89.31 100 THR A N 1
ATOM 725 C CA . THR A 1 100 ? 11 -24.281 -24.422 1 89.31 100 THR A CA 1
ATOM 726 C C . THR A 1 100 ? 11.469 -23.859 -23.031 1 89.31 100 THR A C 1
ATOM 728 O O . THR A 1 100 ? 11.25 -24.578 -22.047 1 89.31 100 THR A O 1
ATOM 731 N N . GLU A 1 101 ? 12.25 -22.797 -22.969 1 94.44 101 GLU A N 1
ATOM 732 C CA . GLU A 1 101 ? 12.727 -22.219 -21.719 1 94.44 101 GLU A CA 1
ATOM 733 C C . GLU A 1 101 ? 12.148 -20.812 -21.5 1 94.44 101 GLU A C 1
ATOM 735 O O . GLU A 1 101 ? 12.18 -19.984 -22.406 1 94.44 101 GLU A O 1
ATOM 740 N N . LEU A 1 102 ? 11.562 -20.641 -20.359 1 96.25 102 LEU A N 1
ATOM 741 C CA . LEU A 1 102 ? 11.102 -19.312 -19.969 1 96.25 102 LEU A CA 1
ATOM 742 C C . LEU A 1 102 ? 12.125 -18.625 -19.062 1 96.25 102 LEU A C 1
ATOM 744 O O . LEU A 1 102 ? 12.492 -19.156 -18.016 1 96.25 102 LEU A O 1
ATOM 748 N N . LEU A 1 103 ? 12.664 -17.531 -19.531 1 98.19 103 LEU A N 1
ATOM 749 C CA . LEU A 1 103 ? 13.539 -16.688 -18.734 1 98.19 103 LEU A CA 1
ATOM 750 C C . LEU A 1 103 ? 12.75 -15.578 -18.047 1 98.19 103 LEU A C 1
ATOM 752 O O . LEU A 1 103 ? 11.953 -14.891 -18.688 1 98.19 103 LEU A O 1
ATOM 756 N N . THR A 1 104 ? 12.914 -15.461 -16.75 1 98.25 104 THR A N 1
ATOM 757 C CA . THR A 1 104 ? 12.242 -14.406 -15.992 1 98.25 104 THR A CA 1
ATOM 758 C C . THR A 1 104 ? 13.25 -13.602 -15.18 1 98.25 104 THR A C 1
ATOM 760 O O . THR A 1 104 ? 14.438 -13.938 -15.141 1 98.25 104 THR A O 1
ATOM 763 N N . ALA A 1 105 ? 12.844 -12.539 -14.641 1 98.62 105 ALA A N 1
ATOM 764 C CA . ALA A 1 105 ? 13.57 -11.719 -13.68 1 98.62 105 ALA A CA 1
ATOM 765 C C . ALA A 1 105 ? 12.664 -11.281 -12.531 1 98.62 105 ALA A C 1
ATOM 767 O O . ALA A 1 105 ? 12.047 -10.211 -12.594 1 98.62 105 ALA A O 1
ATOM 768 N N . SER A 1 106 ? 12.664 -12.07 -11.492 1 98.12 106 SER A N 1
ATOM 769 C CA . SER A 1 106 ? 11.797 -11.734 -10.367 1 98.12 106 SER A CA 1
ATOM 770 C C . SER A 1 106 ? 12.242 -10.438 -9.703 1 98.12 106 SER A C 1
ATOM 772 O O . SER A 1 106 ? 11.43 -9.727 -9.117 1 98.12 106 SER A O 1
ATOM 774 N N . ALA A 1 107 ? 13.516 -10.102 -9.859 1 98.25 107 ALA A N 1
ATOM 775 C CA . ALA A 1 107 ? 14.016 -8.844 -9.297 1 98.25 107 ALA A CA 1
ATOM 776 C C . ALA A 1 107 ? 13.352 -7.648 -9.969 1 98.25 107 ALA A C 1
ATOM 778 O O . ALA A 1 107 ? 13.234 -6.578 -9.367 1 98.25 107 ALA A O 1
ATOM 779 N N . ALA A 1 108 ? 12.961 -7.832 -11.242 1 98.31 108 ALA A N 1
ATOM 780 C CA . ALA A 1 108 ? 12.242 -6.77 -11.938 1 98.31 108 ALA A CA 1
ATOM 781 C C . ALA A 1 108 ? 10.797 -6.676 -11.469 1 98.31 108 ALA A C 1
ATOM 783 O O . ALA A 1 108 ? 10.25 -5.578 -11.328 1 98.31 108 ALA A O 1
ATOM 784 N N . SER A 1 109 ? 10.203 -7.809 -11.258 1 98.06 109 SER A N 1
ATOM 785 C CA . SER A 1 109 ? 8.828 -7.891 -10.766 1 98.06 109 SER A CA 1
ATOM 786 C C . SER A 1 109 ? 8.406 -9.336 -10.547 1 98.06 109 SER A C 1
ATOM 788 O O . SER A 1 109 ? 8.148 -10.07 -11.5 1 98.06 109 SER A O 1
ATOM 790 N N . PRO A 1 110 ? 8.281 -9.695 -9.32 1 96.5 110 PRO A N 1
ATOM 791 C CA . PRO A 1 110 ? 7.777 -11.055 -9.07 1 96.5 110 PRO A CA 1
ATOM 792 C C . PRO A 1 110 ? 6.383 -11.281 -9.656 1 96.5 110 PRO A C 1
ATOM 794 O O . PRO A 1 110 ? 6.066 -12.391 -10.094 1 96.5 110 PRO A O 1
ATOM 797 N N . VAL A 1 111 ? 5.613 -10.273 -9.727 1 94.81 111 VAL A N 1
ATOM 798 C CA . VAL A 1 111 ? 4.27 -10.359 -10.281 1 94.81 111 VAL A CA 1
ATOM 799 C C . VAL A 1 111 ? 4.348 -10.68 -11.773 1 94.81 111 VAL A C 1
ATOM 801 O O . VAL A 1 111 ? 3.674 -11.594 -12.258 1 94.81 111 VAL A O 1
ATOM 804 N N . VAL A 1 112 ? 5.211 -10.031 -12.461 1 97.12 112 VAL A N 1
ATOM 805 C CA . VAL A 1 112 ? 5.359 -10.258 -13.898 1 97.12 112 VAL A CA 1
ATOM 806 C C . VAL A 1 112 ? 5.938 -11.641 -14.148 1 97.12 112 VAL A C 1
ATOM 808 O O . VAL A 1 112 ? 5.523 -12.336 -15.078 1 97.12 112 VAL A O 1
ATOM 811 N N . ALA A 1 113 ? 6.902 -12.023 -13.336 1 97.19 113 ALA A N 1
ATOM 812 C CA . ALA A 1 113 ? 7.473 -13.359 -13.469 1 97.19 113 ALA A CA 1
ATOM 813 C C . ALA A 1 113 ? 6.395 -14.43 -13.336 1 97.19 113 ALA A C 1
ATOM 815 O O . ALA A 1 113 ? 6.359 -15.383 -14.117 1 97.19 113 ALA A O 1
ATOM 816 N N . GLY A 1 114 ? 5.539 -14.219 -12.352 1 93.31 114 GLY A N 1
ATOM 817 C CA . GLY A 1 114 ? 4.43 -15.148 -12.172 1 93.31 114 GLY A CA 1
ATOM 818 C C . GLY A 1 114 ? 3.461 -15.148 -13.344 1 93.31 114 GLY A C 1
ATOM 819 O O . GLY A 1 114 ? 3.018 -16.203 -13.789 1 93.31 114 GLY A O 1
ATOM 820 N N . LEU A 1 115 ? 3.168 -14 -13.836 1 92 115 LEU A N 1
ATOM 821 C CA . LEU A 1 115 ? 2.268 -13.844 -14.969 1 92 115 LEU A CA 1
ATOM 822 C C . LEU A 1 115 ? 2.824 -14.555 -16.203 1 92 115 LEU A C 1
ATOM 824 O O . LEU A 1 115 ? 2.086 -15.234 -16.922 1 92 115 LEU A O 1
ATOM 828 N N . LEU A 1 116 ? 4.07 -14.414 -16.469 1 94.19 116 LEU A N 1
ATOM 829 C CA . LEU A 1 116 ? 4.711 -15.039 -17.609 1 94.19 116 LEU A CA 1
ATOM 830 C C . LEU A 1 116 ? 4.734 -16.562 -17.469 1 94.19 116 LEU A C 1
ATOM 832 O O . LEU A 1 116 ? 4.508 -17.281 -18.438 1 94.19 116 LEU A O 1
ATOM 836 N N . ARG A 1 117 ? 5.023 -16.953 -16.25 1 92.88 117 ARG A N 1
ATOM 837 C CA . ARG A 1 117 ? 5.004 -18.391 -16 1 92.88 117 ARG A CA 1
ATOM 838 C C . ARG A 1 117 ? 3.633 -18.984 -16.312 1 92.88 117 ARG A C 1
ATOM 840 O O . ARG A 1 117 ? 3.529 -20 -17 1 92.88 117 ARG A O 1
ATOM 847 N N . GLU A 1 118 ? 2.645 -18.312 -15.844 1 86 118 GLU A N 1
ATOM 848 C CA . GLU A 1 118 ? 1.282 -18.781 -16.078 1 86 118 GLU A CA 1
ATOM 849 C C . GLU A 1 118 ? 0.941 -18.766 -17.562 1 86 118 GLU A C 1
ATOM 851 O O . GLU A 1 118 ? 0.37 -19.719 -18.094 1 86 118 GLU A O 1
ATOM 856 N N . ALA A 1 119 ? 1.284 -17.75 -18.25 1 85.5 119 ALA A N 1
ATOM 857 C CA . ALA A 1 119 ? 0.962 -17.578 -19.656 1 85.5 119 ALA A CA 1
ATOM 858 C C . ALA A 1 119 ? 1.66 -18.625 -20.516 1 85.5 119 ALA A C 1
ATOM 860 O O . ALA A 1 119 ? 1.031 -19.25 -21.375 1 85.5 119 ALA A O 1
ATOM 861 N N . VAL A 1 120 ? 2.869 -18.891 -20.266 1 87.44 120 VAL A N 1
ATOM 862 C CA . VAL A 1 120 ? 3.656 -19.812 -21.078 1 87.44 120 VAL A CA 1
ATOM 863 C C . VAL A 1 120 ? 3.248 -21.25 -20.781 1 87.44 120 VAL A C 1
ATOM 865 O O . VAL A 1 120 ? 3.15 -22.078 -21.703 1 87.44 120 VAL A O 1
ATOM 868 N N . THR A 1 121 ? 2.992 -21.5 -19.5 1 84.25 121 THR A N 1
ATOM 869 C CA . THR A 1 121 ? 2.568 -22.859 -19.125 1 84.25 121 THR A CA 1
ATOM 870 C C . THR A 1 121 ? 1.208 -23.172 -19.75 1 84.25 121 THR A C 1
ATOM 872 O O . THR A 1 121 ? 0.965 -24.312 -20.156 1 84.25 121 THR A O 1
ATOM 875 N N . SER A 1 122 ? 0.374 -22.25 -19.828 1 80.94 122 SER A N 1
ATOM 876 C CA . SER A 1 122 ? -0.956 -22.469 -20.391 1 80.94 122 SER A CA 1
ATOM 877 C C . SER A 1 122 ? -0.894 -22.688 -21.906 1 80.94 122 SER A C 1
ATOM 879 O O . SER A 1 122 ? -1.777 -23.312 -22.484 1 80.94 122 SER A O 1
ATOM 881 N N . MET A 1 123 ? 0.112 -22.156 -22.516 1 79.25 123 MET A N 1
ATOM 882 C CA . MET A 1 123 ? 0.252 -22.25 -23.969 1 79.25 123 MET A CA 1
ATOM 883 C C . MET A 1 123 ? 1.018 -23.5 -24.359 1 79.25 123 MET A C 1
ATOM 885 O O . MET A 1 123 ? 0.986 -23.922 -25.516 1 79.25 123 MET A O 1
ATOM 889 N N . ALA A 1 124 ? 1.718 -24.016 -23.438 1 79.5 124 ALA A N 1
ATOM 890 C CA . ALA A 1 124 ? 2.514 -25.219 -23.734 1 79.5 124 ALA A CA 1
ATOM 891 C C . ALA A 1 124 ? 1.617 -26.422 -23.953 1 79.5 124 ALA A C 1
ATOM 893 O O . ALA A 1 124 ? 0.581 -26.578 -23.312 1 79.5 124 ALA A O 1
ATOM 894 N N . PRO A 1 125 ? 1.99 -27.219 -25.047 1 74.88 125 PRO A N 1
ATOM 895 C CA . PRO A 1 125 ? 1.237 -28.453 -25.266 1 74.88 125 PRO A CA 1
ATOM 896 C C . PRO A 1 125 ? 1.16 -29.312 -24.016 1 74.88 125 PRO A C 1
ATOM 898 O O . PRO A 1 125 ? 2.023 -29.219 -23.141 1 74.88 125 PRO A O 1
ATOM 901 N N . GLU A 1 126 ? 0.073 -30.016 -24.047 1 72.62 126 GLU A N 1
ATOM 902 C CA . GLU A 1 126 ? -0.134 -30.891 -22.906 1 72.62 126 GLU A CA 1
ATOM 903 C C . GLU A 1 126 ? 1.052 -31.844 -22.703 1 72.62 126 GLU A C 1
ATOM 905 O O . GLU A 1 126 ? 1.511 -32.469 -23.672 1 72.62 126 GLU A O 1
ATOM 910 N N . GLY A 1 127 ? 1.628 -31.859 -21.547 1 69.06 127 GLY A N 1
ATOM 911 C CA . GLY A 1 127 ? 2.727 -32.75 -21.234 1 69.06 127 GLY A CA 1
ATOM 912 C C . GLY A 1 127 ? 4.09 -32.125 -21.469 1 69.06 127 GLY A C 1
ATOM 913 O O . GLY A 1 127 ? 5.109 -32.688 -21.047 1 69.06 127 GLY A O 1
ATOM 914 N N . ALA A 1 128 ? 4.133 -31.047 -22.234 1 76.44 128 ALA A N 1
ATOM 915 C CA . ALA A 1 128 ? 5.418 -30.406 -22.5 1 76.44 128 ALA A CA 1
ATOM 916 C C . ALA A 1 128 ? 5.926 -29.672 -21.266 1 76.44 128 ALA A C 1
ATOM 918 O O . ALA A 1 128 ? 5.145 -29.031 -20.547 1 76.44 128 ALA A O 1
ATOM 919 N N . ARG A 1 129 ? 7.117 -29.953 -20.875 1 77.19 129 ARG A N 1
ATOM 920 C CA . ARG A 1 129 ? 7.719 -29.297 -19.719 1 77.19 129 ARG A CA 1
ATOM 921 C C . ARG A 1 129 ? 8.352 -27.969 -20.109 1 77.19 129 ARG A C 1
ATOM 923 O O . ARG A 1 129 ? 9.109 -27.891 -21.078 1 77.19 129 ARG A O 1
ATOM 930 N N . VAL A 1 130 ? 7.961 -26.922 -19.484 1 87.81 130 VAL A N 1
ATOM 931 C CA . VAL A 1 130 ? 8.555 -25.594 -19.656 1 87.81 130 VAL A CA 1
ATOM 932 C C . VAL A 1 130 ? 9.578 -25.344 -18.547 1 87.81 130 VAL A C 1
ATOM 934 O O . VAL A 1 130 ? 9.227 -25.328 -17.375 1 87.81 130 VAL A O 1
ATOM 937 N N . GLN A 1 131 ? 10.844 -25.297 -18.906 1 92.25 131 GLN A N 1
ATOM 938 C CA . GLN A 1 131 ? 11.867 -24.953 -17.922 1 92.25 131 GLN A CA 1
ATOM 939 C C . GLN A 1 131 ? 11.867 -23.453 -17.625 1 92.25 131 GLN A C 1
ATOM 941 O O . GLN A 1 131 ? 11.867 -22.625 -18.547 1 92.25 131 GLN A O 1
ATOM 946 N N . VAL A 1 132 ? 11.75 -23.125 -16.406 1 95.25 132 VAL A N 1
ATOM 947 C CA . VAL A 1 132 ? 11.742 -21.734 -16 1 95.25 132 VAL A CA 1
ATOM 948 C C . VAL A 1 132 ? 13.07 -21.375 -15.336 1 95.25 132 VAL A C 1
ATOM 950 O O . VAL A 1 132 ? 13.508 -22.062 -14.414 1 95.25 132 VAL A O 1
ATOM 953 N N . THR A 1 133 ? 13.727 -20.391 -15.859 1 97.31 133 THR A N 1
ATOM 954 C CA . THR A 1 133 ? 14.969 -19.906 -15.281 1 97.31 133 THR A CA 1
ATOM 955 C C . THR A 1 133 ? 14.828 -18.438 -14.859 1 97.31 133 THR A C 1
ATOM 957 O O . THR A 1 133 ? 14.516 -17.578 -15.68 1 97.31 133 THR A O 1
ATOM 960 N N . ASP A 1 134 ? 15 -18.172 -13.633 1 98.12 134 ASP A N 1
ATOM 961 C CA . ASP A 1 134 ? 15.031 -16.812 -13.117 1 98.12 134 ASP A CA 1
ATOM 962 C C . ASP A 1 134 ? 16.422 -16.188 -13.281 1 98.12 134 ASP A C 1
ATOM 964 O O . ASP A 1 134 ? 17.312 -16.438 -12.469 1 98.12 134 ASP A O 1
ATOM 968 N N . VAL A 1 135 ? 16.578 -15.375 -14.281 1 98.38 135 VAL A N 1
ATOM 969 C CA . VAL A 1 135 ? 17.859 -14.844 -14.711 1 98.38 135 VAL A CA 1
ATOM 970 C C . VAL A 1 135 ? 18.391 -13.867 -13.656 1 98.38 135 VAL A C 1
ATOM 972 O O . VAL A 1 135 ? 19.594 -13.859 -13.367 1 98.38 135 VAL A O 1
ATOM 975 N N . VAL A 1 136 ? 17.625 -13 -13.188 1 98.44 136 VAL A N 1
ATOM 976 C CA . VAL A 1 136 ? 17.922 -12.086 -12.094 1 98.44 136 VAL A CA 1
ATOM 977 C C . VAL A 1 136 ? 16.891 -12.258 -10.977 1 98.44 136 VAL A C 1
ATOM 979 O O . VAL A 1 136 ? 15.805 -11.68 -11.031 1 98.44 136 VAL A O 1
ATOM 982 N N . ALA A 1 137 ? 17.297 -12.977 -10 1 97.81 137 ALA A N 1
ATOM 983 C CA . ALA A 1 137 ? 16.391 -13.336 -8.914 1 97.81 137 ALA A CA 1
ATOM 984 C C . ALA A 1 137 ? 16.219 -12.172 -7.934 1 97.81 137 ALA A C 1
ATOM 986 O O . ALA A 1 137 ? 17.156 -11.414 -7.703 1 97.81 137 ALA A O 1
ATOM 987 N N . ALA A 1 138 ? 15.016 -12.086 -7.43 1 96.56 138 ALA A N 1
ATOM 988 C CA . ALA A 1 138 ? 14.789 -11.133 -6.348 1 96.56 138 ALA A CA 1
ATOM 989 C C . ALA A 1 138 ? 15.68 -11.438 -5.148 1 96.56 138 ALA A C 1
ATOM 991 O O . ALA A 1 138 ? 16.062 -12.586 -4.922 1 96.56 138 ALA A O 1
ATOM 992 N N . PRO A 1 139 ? 15.992 -10.375 -4.426 1 95.62 139 PRO A N 1
ATOM 993 C CA . PRO A 1 139 ? 16.781 -10.625 -3.213 1 95.62 139 PRO A CA 1
ATOM 994 C C . PRO A 1 139 ? 16.094 -11.594 -2.254 1 95.62 139 PRO A C 1
ATOM 996 O O . PRO A 1 139 ? 14.867 -11.562 -2.115 1 95.62 139 PRO A O 1
ATOM 999 N N . ALA A 1 140 ? 16.891 -12.43 -1.546 1 93.62 140 ALA A N 1
ATOM 1000 C CA . ALA A 1 140 ? 16.375 -13.461 -0.651 1 93.62 140 ALA A CA 1
ATOM 1001 C C . ALA A 1 140 ? 15.516 -12.852 0.454 1 93.62 140 ALA A C 1
ATOM 1003 O O . ALA A 1 140 ? 14.547 -13.469 0.914 1 93.62 140 ALA A O 1
ATOM 1004 N N . GLY A 1 141 ? 15.859 -11.633 0.802 1 95 141 GLY A N 1
ATOM 1005 C CA . GLY A 1 141 ? 15.133 -10.953 1.867 1 95 141 GLY A CA 1
ATOM 1006 C C . GLY A 1 141 ? 13.82 -10.352 1.406 1 95 141 GLY A C 1
ATOM 1007 O O . GLY A 1 141 ? 13.039 -9.852 2.221 1 95 141 GLY A O 1
ATOM 1008 N N . ASP A 1 142 ? 13.578 -10.453 0.146 1 96.44 142 ASP A N 1
ATOM 1009 C CA . ASP A 1 142 ? 12.352 -9.883 -0.408 1 96.44 142 ASP A CA 1
ATOM 1010 C C . ASP A 1 142 ? 11.93 -10.617 -1.677 1 96.44 142 ASP A C 1
ATOM 1012 O O . ASP A 1 142 ? 11.789 -10.008 -2.738 1 96.44 142 ASP A O 1
ATOM 1016 N N . PRO A 1 143 ? 11.648 -11.852 -1.554 1 94.06 143 PRO A N 1
ATOM 1017 C CA . PRO A 1 143 ? 11.398 -12.672 -2.738 1 94.06 143 PRO A CA 1
ATOM 1018 C C . PRO A 1 143 ? 10.109 -12.297 -3.457 1 94.06 143 PRO A C 1
ATOM 1020 O O . PRO A 1 143 ? 9.969 -12.539 -4.66 1 94.06 143 PRO A O 1
ATOM 1023 N N . ARG A 1 144 ? 9.211 -11.641 -2.76 1 92.06 144 ARG A N 1
ATOM 1024 C CA . ARG A 1 144 ? 7.926 -11.289 -3.359 1 92.06 144 ARG A CA 1
ATOM 1025 C C . ARG A 1 144 ? 7.875 -9.805 -3.707 1 92.06 144 ARG A C 1
ATOM 1027 O O . ARG A 1 144 ? 6.875 -9.32 -4.238 1 92.06 144 ARG A O 1
ATOM 1034 N N . GLY A 1 145 ? 8.938 -9.141 -3.398 1 94.75 145 GLY A N 1
ATOM 1035 C CA . GLY A 1 145 ? 9 -7.711 -3.664 1 94.75 145 GLY A CA 1
ATOM 1036 C C . GLY A 1 145 ? 8.164 -6.887 -2.701 1 94.75 145 GLY A C 1
ATOM 1037 O O . GLY A 1 145 ? 7.934 -5.699 -2.934 1 94.75 145 GLY A O 1
ATOM 1038 N N . ALA A 1 146 ? 7.691 -7.488 -1.658 1 94.5 146 ALA A N 1
ATOM 1039 C CA . ALA A 1 146 ? 6.781 -6.84 -0.719 1 94.5 146 ALA A CA 1
ATOM 1040 C C . ALA A 1 146 ? 7.508 -5.793 0.12 1 94.5 146 ALA A C 1
ATOM 1042 O O . ALA A 1 146 ? 6.93 -4.77 0.482 1 94.5 146 ALA A O 1
ATOM 1043 N N . VAL A 1 147 ? 8.766 -6.059 0.46 1 95.81 147 VAL A N 1
ATOM 1044 C CA . VAL A 1 147 ? 9.539 -5.117 1.264 1 95.81 147 VAL A CA 1
ATOM 1045 C C . VAL A 1 147 ? 9.781 -3.836 0.469 1 95.81 147 VAL A C 1
ATOM 1047 O O . VAL A 1 147 ? 9.547 -2.734 0.97 1 95.81 147 VAL A O 1
ATOM 1050 N N . LEU A 1 148 ? 10.195 -3.984 -0.795 1 95.56 148 LEU A N 1
ATOM 1051 C CA . LEU A 1 148 ? 10.398 -2.818 -1.646 1 95.56 148 LEU A CA 1
ATOM 1052 C C . LEU A 1 148 ? 9.109 -2.027 -1.812 1 95.56 148 LEU A C 1
ATOM 1054 O O . LEU A 1 148 ? 9.094 -0.808 -1.631 1 95.56 148 LEU A O 1
ATOM 1058 N N . ALA A 1 149 ? 8.031 -2.689 -2.117 1 94.88 149 ALA A N 1
ATOM 1059 C CA . ALA A 1 149 ? 6.738 -2.045 -2.322 1 94.88 149 ALA A CA 1
ATOM 1060 C C . ALA A 1 149 ? 6.277 -1.318 -1.062 1 94.88 149 ALA A C 1
ATOM 1062 O O . ALA A 1 149 ? 5.75 -0.207 -1.136 1 94.88 149 ALA A O 1
ATOM 1063 N N . SER A 1 150 ? 6.523 -1.903 0.083 1 94.75 150 SER A N 1
ATOM 1064 C CA . SER A 1 150 ? 6.059 -1.352 1.352 1 94.75 150 SER A CA 1
ATOM 1065 C C . SER A 1 150 ? 6.977 -0.234 1.836 1 94.75 150 SER A C 1
ATOM 1067 O O . SER A 1 150 ? 6.68 0.434 2.828 1 94.75 150 SER A O 1
ATOM 1069 N N . SER A 1 151 ? 8.062 -0.012 1.172 1 94.19 151 SER A N 1
ATOM 1070 C CA . SER A 1 151 ? 9.039 0.974 1.629 1 94.19 151 SER A CA 1
ATOM 1071 C C . SER A 1 151 ? 8.805 2.326 0.963 1 94.19 151 SER A C 1
ATOM 1073 O O . SER A 1 151 ? 9.359 3.34 1.401 1 94.19 151 SER A O 1
ATOM 1075 N N . LEU A 1 152 ? 7.988 2.391 -0.028 1 91.75 152 LEU A N 1
ATOM 1076 C CA . LEU A 1 152 ? 7.859 3.627 -0.793 1 91.75 152 LEU A CA 1
ATOM 1077 C C . LEU A 1 152 ? 7.062 4.668 -0.013 1 91.75 152 LEU A C 1
ATOM 1079 O O . LEU A 1 152 ? 7.43 5.848 0.007 1 91.75 152 LEU A O 1
ATOM 1083 N N . LEU A 1 153 ? 5.957 4.176 0.594 1 91.69 153 LEU A N 1
ATOM 1084 C CA . LEU A 1 153 ? 5.156 5.125 1.358 1 91.69 153 LEU A CA 1
ATOM 1085 C C . LEU A 1 153 ? 5.965 5.715 2.51 1 91.69 153 LEU A C 1
ATOM 1087 O O . LEU A 1 153 ? 5.988 6.93 2.701 1 91.69 153 LEU A O 1
ATOM 1091 N N . PRO A 1 154 ? 6.719 4.91 3.254 1 94.06 154 PRO A N 1
ATOM 1092 C CA . PRO A 1 154 ? 7.613 5.426 4.293 1 94.06 154 PRO A CA 1
ATOM 1093 C C . PRO A 1 154 ? 8.562 6.5 3.77 1 94.06 154 PRO A C 1
ATOM 1095 O O . PRO A 1 154 ? 8.781 7.516 4.434 1 94.06 154 PRO A O 1
ATOM 1098 N N . LEU A 1 155 ? 9.102 6.27 2.623 1 94.88 155 LEU A N 1
ATOM 1099 C CA . LEU A 1 155 ? 10.023 7.242 2.045 1 94.88 155 LEU A CA 1
ATOM 1100 C C . LEU A 1 155 ? 9.297 8.539 1.692 1 94.88 155 LEU A C 1
ATOM 1102 O O . LEU A 1 155 ? 9.82 9.633 1.922 1 94.88 155 LEU A O 1
ATOM 1106 N N . ALA A 1 156 ? 8.141 8.375 1.118 1 96.06 156 ALA A N 1
ATOM 1107 C CA . ALA A 1 156 ? 7.328 9.547 0.792 1 96.06 156 ALA A CA 1
ATOM 1108 C C . ALA A 1 156 ? 6.973 10.336 2.049 1 96.06 156 ALA A C 1
ATOM 1110 O O . ALA A 1 156 ? 7.031 11.57 2.057 1 96.06 156 ALA A O 1
ATOM 1111 N N . LEU A 1 157 ? 6.645 9.602 3.115 1 94.75 157 LEU A N 1
ATOM 1112 C CA . LEU A 1 157 ? 6.293 10.242 4.379 1 94.75 157 LEU A CA 1
ATOM 1113 C C . LEU A 1 157 ? 7.5 10.953 4.984 1 94.75 157 LEU A C 1
ATOM 1115 O O . LEU A 1 157 ? 7.367 12.047 5.539 1 94.75 157 LEU A O 1
ATOM 1119 N N . ALA A 1 158 ? 8.641 10.32 4.879 1 96.06 158 ALA A N 1
ATOM 1120 C CA . ALA A 1 158 ? 9.867 10.945 5.375 1 96.06 158 ALA A CA 1
ATOM 1121 C C . ALA A 1 158 ? 10.18 12.234 4.609 1 96.06 158 ALA A C 1
ATOM 1123 O O . ALA A 1 158 ? 10.539 13.25 5.211 1 96.06 158 ALA A O 1
ATOM 1124 N N . GLY A 1 159 ? 10.07 12.18 3.316 1 97.75 159 GLY A N 1
ATOM 1125 C CA . GLY A 1 159 ? 10.25 13.383 2.514 1 97.75 159 GLY A CA 1
ATOM 1126 C C . GLY A 1 159 ? 9.258 14.477 2.842 1 97.75 159 GLY A C 1
ATOM 1127 O O . GLY A 1 159 ? 9.633 15.641 3.012 1 97.75 159 GLY A O 1
ATOM 1128 N N . ALA A 1 160 ? 8.016 14.086 2.912 1 96.69 160 ALA A N 1
ATOM 1129 C CA . ALA A 1 160 ? 6.977 15.047 3.283 1 96.69 160 ALA A CA 1
ATOM 1130 C C . ALA A 1 160 ? 7.289 15.703 4.625 1 96.69 160 ALA A C 1
ATOM 1132 O O . ALA A 1 160 ? 7.199 16.922 4.766 1 96.69 160 ALA A O 1
ATOM 1133 N N . ALA A 1 161 ? 7.645 14.852 5.613 1 96.19 161 ALA A N 1
ATOM 1134 C CA . ALA A 1 161 ? 7.988 15.359 6.938 1 96.19 161 ALA A CA 1
ATOM 1135 C C . ALA A 1 161 ? 9.148 16.359 6.863 1 96.19 161 ALA A C 1
ATOM 1137 O O . ALA A 1 161 ? 9.125 17.391 7.523 1 96.19 161 ALA A O 1
ATOM 1138 N N . ALA A 1 162 ? 10.141 16.031 6.074 1 97.69 162 ALA A N 1
ATOM 1139 C CA . ALA A 1 162 ? 11.289 16.922 5.922 1 97.69 162 ALA A CA 1
ATOM 1140 C C . ALA A 1 162 ? 10.844 18.281 5.41 1 97.69 162 ALA A C 1
ATOM 1142 O O . ALA A 1 162 ? 11.242 19.312 5.957 1 97.69 162 ALA A O 1
ATOM 1143 N N . GLY A 1 163 ? 10.031 18.281 4.371 1 97.69 163 GLY A N 1
ATOM 1144 C CA . GLY A 1 163 ? 9.547 19.547 3.814 1 97.69 163 GLY A CA 1
ATOM 1145 C C . GLY A 1 163 ? 8.656 20.312 4.77 1 97.69 163 GLY A C 1
ATOM 1146 O O . GLY A 1 163 ? 8.828 21.516 4.957 1 97.69 163 GLY A O 1
ATOM 1147 N N . VAL A 1 164 ? 7.762 19.656 5.391 1 95 164 VAL A N 1
ATOM 1148 C CA . VAL A 1 164 ? 6.785 20.281 6.277 1 95 164 VAL A CA 1
ATOM 1149 C C . VAL A 1 164 ? 7.488 20.859 7.496 1 95 164 VAL A C 1
ATOM 1151 O O . VAL A 1 164 ? 7.254 22.016 7.863 1 95 164 VAL A O 1
ATOM 1154 N N . VAL A 1 165 ? 8.344 20.062 8.141 1 95.25 165 VAL A N 1
ATOM 1155 C CA . VAL A 1 165 ? 9.016 20.516 9.359 1 95.25 165 VAL A CA 1
ATOM 1156 C C . VAL A 1 165 ? 9.945 21.688 9.031 1 95.25 165 VAL A C 1
ATOM 1158 O O . VAL A 1 165 ? 10.016 22.656 9.789 1 95.25 165 VAL A O 1
ATOM 1161 N N . THR A 1 166 ? 10.602 21.594 7.926 1 96.19 166 THR A N 1
ATOM 1162 C CA . THR A 1 166 ? 11.445 22.688 7.488 1 96.19 166 THR A CA 1
ATOM 1163 C C . THR A 1 166 ? 10.625 23.969 7.34 1 96.19 166 THR A C 1
ATOM 1165 O O . THR A 1 166 ? 11.047 25.047 7.77 1 96.19 166 THR A O 1
ATOM 1168 N N . THR A 1 167 ? 9.461 23.844 6.766 1 93.69 167 THR A N 1
ATOM 1169 C CA . THR A 1 167 ? 8.562 24.969 6.555 1 93.69 167 THR A CA 1
ATOM 1170 C C . THR A 1 167 ? 8.016 25.484 7.887 1 93.69 167 THR A C 1
ATOM 1172 O O . THR A 1 167 ? 8.023 26.688 8.141 1 93.69 167 THR A O 1
ATOM 1175 N N . LEU A 1 168 ? 7.652 24.609 8.758 1 90.81 168 LEU A N 1
ATOM 1176 C CA . LEU A 1 168 ? 7.02 24.984 10.016 1 90.81 168 LEU A CA 1
ATOM 1177 C C . LEU A 1 168 ? 8.031 25.625 10.961 1 90.81 168 LEU A C 1
ATOM 1179 O O . LEU A 1 168 ? 7.672 26.469 11.789 1 90.81 168 LEU A O 1
ATOM 1183 N N . LEU A 1 169 ? 9.273 25.234 10.844 1 93.69 169 LEU A N 1
ATOM 1184 C CA . LEU A 1 169 ? 10.32 25.797 11.695 1 93.69 169 LEU A CA 1
ATOM 1185 C C . LEU A 1 169 ? 10.805 27.141 11.148 1 93.69 169 LEU A C 1
ATOM 1187 O O . LEU A 1 169 ? 11.672 27.781 11.75 1 93.69 169 LEU A O 1
ATOM 1191 N N . GLY A 1 170 ? 10.32 27.531 10.008 1 92.44 170 GLY A N 1
ATOM 1192 C CA . GLY A 1 170 ? 10.617 28.844 9.453 1 92.44 170 GLY A CA 1
ATOM 1193 C C . GLY A 1 170 ? 11.969 28.922 8.773 1 92.44 170 GLY A C 1
ATOM 1194 O O . GLY A 1 170 ? 12.547 30 8.641 1 92.44 170 GLY A O 1
ATOM 1195 N N . LEU A 1 171 ? 12.547 27.766 8.422 1 93.75 171 LEU A N 1
ATOM 1196 C CA . LEU A 1 171 ? 13.812 27.766 7.699 1 93.75 171 LEU A CA 1
ATOM 1197 C C . LEU A 1 171 ? 13.609 28.203 6.25 1 93.75 171 LEU A C 1
ATOM 1199 O O . LEU A 1 171 ? 12.641 27.797 5.605 1 93.75 171 LEU A O 1
ATOM 1203 N N . ARG A 1 172 ? 14.492 29.078 5.828 1 90.88 172 ARG A N 1
ATOM 1204 C CA . ARG A 1 172 ? 14.352 29.609 4.48 1 90.88 172 ARG A CA 1
ATOM 1205 C C . ARG A 1 172 ? 15.703 29.688 3.775 1 90.88 172 ARG A C 1
ATOM 1207 O O . ARG A 1 172 ? 16.75 29.609 4.422 1 90.88 172 ARG A O 1
ATOM 1214 N N . GLY A 1 173 ? 15.633 29.781 2.422 1 91 173 GLY A N 1
ATOM 1215 C CA . GLY A 1 173 ? 16.828 29.969 1.617 1 91 173 GLY A CA 1
ATOM 1216 C C . GLY A 1 173 ? 17.859 28.891 1.827 1 91 173 GLY A C 1
ATOM 1217 O O . GLY A 1 173 ? 17.547 27.703 1.77 1 91 173 GLY A O 1
ATOM 121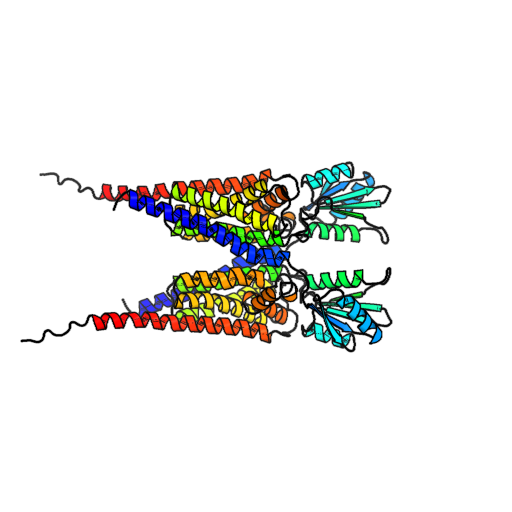8 N N . GLY A 1 174 ? 19.031 29.312 2.1 1 92.88 174 GLY A N 1
ATOM 1219 C CA . GLY A 1 174 ? 20.156 28.391 2.254 1 92.88 174 GLY A CA 1
ATOM 1220 C C . GLY A 1 174 ? 20.016 27.469 3.443 1 92.88 174 GLY A C 1
ATOM 1221 O O . GLY A 1 174 ? 20.453 26.312 3.396 1 92.88 174 GLY A O 1
ATOM 1222 N N . ARG A 1 175 ? 19.453 27.969 4.527 1 94.56 175 ARG A N 1
ATOM 1223 C CA . ARG A 1 175 ? 19.25 27.141 5.715 1 94.56 175 ARG A CA 1
ATOM 1224 C C . ARG A 1 175 ? 18.266 26 5.441 1 94.56 175 ARG A C 1
ATOM 1226 O O . ARG A 1 175 ? 18.469 24.875 5.895 1 94.56 175 ARG A O 1
ATOM 1233 N N . ALA A 1 176 ? 17.203 26.359 4.742 1 96.56 176 ALA A N 1
ATOM 1234 C CA . ALA A 1 176 ? 16.25 25.328 4.352 1 96.56 176 ALA A CA 1
ATOM 1235 C C . ALA A 1 176 ? 16.906 24.281 3.457 1 96.56 176 ALA A C 1
ATOM 1237 O O . ALA A 1 176 ? 16.688 23.078 3.643 1 96.56 176 ALA A O 1
ATOM 1238 N N . VAL A 1 177 ? 17.672 24.766 2.566 1 96.81 177 VAL A N 1
ATOM 1239 C CA . VAL A 1 177 ? 18.344 23.875 1.628 1 96.81 177 VAL A CA 1
ATOM 1240 C C . VAL A 1 177 ? 19.297 22.953 2.387 1 96.81 177 VAL A C 1
ATOM 1242 O O . VAL A 1 177 ? 19.344 21.75 2.137 1 96.81 177 VAL A O 1
ATOM 1245 N N . ALA A 1 178 ? 20.016 23.484 3.312 1 96.56 178 ALA A N 1
ATOM 1246 C CA . ALA A 1 178 ? 20.953 22.703 4.113 1 96.56 178 ALA A CA 1
ATOM 1247 C C . ALA A 1 178 ? 20.219 21.656 4.945 1 96.56 178 ALA A C 1
ATOM 1249 O O . ALA A 1 178 ? 20.672 20.516 5.051 1 96.56 178 ALA A O 1
ATOM 1250 N N . ALA A 1 179 ? 19.156 22.047 5.52 1 97.75 179 ALA A N 1
ATOM 1251 C CA . ALA A 1 179 ? 18.359 21.125 6.336 1 97.75 179 ALA A CA 1
ATOM 1252 C C . ALA A 1 179 ? 17.812 19.969 5.492 1 97.75 179 ALA A C 1
ATOM 1254 O O . ALA A 1 179 ? 17.906 18.812 5.887 1 97.75 179 ALA A O 1
ATOM 1255 N N . LEU A 1 180 ? 17.312 20.297 4.375 1 98.44 180 LEU A N 1
ATOM 1256 C CA . LEU A 1 180 ? 16.734 19.297 3.488 1 98.44 180 LEU A CA 1
ATOM 1257 C C . LEU A 1 180 ? 17.797 18.344 2.959 1 98.44 180 LEU A C 1
ATOM 1259 O O . LEU A 1 180 ? 17.609 17.125 2.979 1 98.44 180 LEU A O 1
ATOM 1263 N N . ALA A 1 181 ? 18.875 18.938 2.496 1 98.25 181 ALA A N 1
ATOM 1264 C CA . ALA A 1 181 ? 19.969 18.125 1.944 1 98.25 181 ALA A CA 1
ATOM 1265 C C . ALA A 1 181 ? 20.578 17.219 3.014 1 98.25 181 ALA A C 1
ATOM 1267 O O . ALA A 1 181 ? 20.828 16.031 2.768 1 98.25 181 ALA A O 1
ATOM 1268 N N . GLY A 1 182 ? 20.812 17.812 4.133 1 98.25 182 GLY A N 1
ATOM 1269 C CA . GLY A 1 182 ? 21.375 17.031 5.223 1 98.25 182 GLY A CA 1
ATOM 1270 C C . GLY A 1 182 ? 20.438 15.922 5.691 1 98.25 182 GLY A C 1
ATOM 1271 O O . GLY A 1 182 ? 20.875 14.781 5.891 1 98.25 182 GLY A O 1
ATOM 1272 N N . ALA A 1 183 ? 19.188 16.234 5.902 1 98.25 183 ALA A N 1
ATOM 1273 C CA . ALA A 1 183 ? 18.188 15.25 6.324 1 98.25 183 ALA A CA 1
ATOM 1274 C C . ALA A 1 183 ? 18.062 14.133 5.297 1 98.25 183 ALA A C 1
ATOM 1276 O O . ALA A 1 183 ? 17.938 12.953 5.66 1 98.25 183 ALA A O 1
ATOM 1277 N N . ALA A 1 184 ? 18.047 14.508 4.086 1 98.62 184 ALA A N 1
ATOM 1278 C CA . ALA A 1 184 ? 17.922 13.531 3.004 1 98.62 184 ALA A CA 1
ATOM 1279 C C . ALA A 1 184 ? 19.109 12.578 2.98 1 98.62 184 ALA A C 1
ATOM 1281 O O . ALA A 1 184 ? 18.938 11.375 2.781 1 98.62 184 ALA A O 1
ATOM 1282 N N . ALA A 1 185 ? 20.297 13.141 3.127 1 98.62 185 ALA A N 1
ATOM 1283 C CA . ALA A 1 185 ? 21.5 12.305 3.164 1 98.62 185 ALA A CA 1
ATOM 1284 C C . ALA A 1 185 ? 21.422 11.297 4.312 1 98.62 185 ALA A C 1
ATOM 1286 O O . ALA A 1 185 ? 21.703 10.117 4.121 1 98.62 185 ALA A O 1
ATOM 1287 N N . LEU A 1 186 ? 21.031 11.75 5.441 1 98.62 186 LEU A N 1
ATOM 1288 C CA . LEU A 1 186 ? 20.938 10.875 6.605 1 98.62 186 LEU A CA 1
ATOM 1289 C C . LEU A 1 186 ? 19.828 9.844 6.418 1 98.62 186 LEU A C 1
ATOM 1291 O O . LEU A 1 186 ? 19.969 8.688 6.82 1 98.62 186 LEU A O 1
ATOM 1295 N N . ALA A 1 187 ? 18.75 10.266 5.84 1 98.38 187 ALA A N 1
ATOM 1296 C CA . ALA A 1 187 ? 17.641 9.352 5.547 1 98.38 187 ALA A CA 1
ATOM 1297 C C . ALA A 1 187 ? 18.094 8.234 4.609 1 98.38 187 ALA A C 1
ATOM 1299 O O . ALA A 1 187 ? 17.719 7.074 4.781 1 98.38 187 ALA A O 1
ATOM 1300 N N . GLY A 1 188 ? 18.891 8.625 3.592 1 98.56 188 GLY A N 1
ATOM 1301 C CA . GLY A 1 188 ? 19.422 7.613 2.693 1 98.56 188 GLY A CA 1
ATOM 1302 C C . GLY A 1 188 ? 20.297 6.586 3.396 1 98.56 188 GLY A C 1
ATOM 1303 O O . GLY A 1 188 ? 20.156 5.387 3.146 1 98.56 188 GLY A O 1
ATOM 1304 N N . LEU A 1 189 ? 21.109 7.039 4.305 1 98.62 189 LEU A N 1
ATOM 1305 C CA . LEU A 1 189 ? 22 6.156 5.051 1 98.62 189 LEU A CA 1
ATOM 1306 C C . LEU A 1 189 ? 21.203 5.227 5.965 1 98.62 189 LEU A C 1
ATOM 1308 O O . LEU A 1 189 ? 21.422 4.016 5.969 1 98.62 189 LEU A O 1
ATOM 1312 N N . VAL A 1 190 ? 20.297 5.762 6.668 1 98.44 190 VAL A N 1
ATOM 1313 C CA . VAL A 1 190 ? 19.5 4.98 7.605 1 98.44 190 VAL A CA 1
ATOM 1314 C C . VAL A 1 190 ? 18.594 4.02 6.836 1 98.44 190 VAL A C 1
ATOM 1316 O O . VAL A 1 190 ? 18.438 2.855 7.223 1 98.44 190 VAL A O 1
ATOM 1319 N N . GLY A 1 191 ? 18.016 4.52 5.77 1 98.12 191 GLY A N 1
ATOM 1320 C CA . GLY A 1 191 ? 17.188 3.66 4.945 1 98.12 191 GLY A CA 1
ATOM 1321 C C . GLY A 1 191 ? 17.922 2.461 4.391 1 98.12 191 GLY A C 1
ATOM 1322 O O . GLY A 1 191 ? 17.406 1.348 4.375 1 98.12 191 GLY A O 1
ATOM 1323 N N . THR A 1 192 ? 19.109 2.725 3.961 1 98.19 192 THR A N 1
ATOM 1324 C CA . THR A 1 192 ? 19.906 1.637 3.406 1 98.19 192 THR A CA 1
ATOM 1325 C C . THR A 1 192 ? 20.328 0.667 4.504 1 98.19 192 THR A C 1
ATOM 1327 O O . THR A 1 192 ? 20.359 -0.547 4.293 1 98.19 192 THR A O 1
ATOM 1330 N N . ALA A 1 193 ? 20.656 1.18 5.637 1 98.25 193 ALA A N 1
ATOM 1331 C CA . ALA A 1 193 ? 20.984 0.311 6.762 1 98.25 193 ALA A CA 1
ATOM 1332 C C . ALA A 1 193 ? 19.844 -0.632 7.09 1 98.25 193 ALA A C 1
ATOM 1334 O O . ALA A 1 193 ? 20.062 -1.811 7.383 1 98.25 193 ALA A O 1
ATOM 1335 N N . LEU A 1 194 ? 18.672 -0.217 6.98 1 97.88 194 LEU A N 1
ATOM 1336 C CA . LEU A 1 194 ? 17.5 -1.026 7.301 1 97.88 194 LEU A CA 1
ATOM 1337 C C . LEU A 1 194 ? 17.156 -1.965 6.148 1 97.88 194 LEU A C 1
ATOM 1339 O O . LEU A 1 194 ? 17.031 -3.176 6.344 1 97.88 194 LEU A O 1
ATOM 1343 N N . ALA A 1 195 ? 17.094 -1.456 4.941 1 97.19 195 ALA A N 1
ATOM 1344 C CA . ALA A 1 195 ? 16.578 -2.203 3.797 1 97.19 195 ALA A CA 1
ATOM 1345 C C . ALA A 1 195 ? 17.625 -3.195 3.279 1 97.19 195 ALA A C 1
ATOM 1347 O O . ALA A 1 195 ? 17.266 -4.27 2.783 1 97.19 195 ALA A O 1
ATOM 1348 N N . HIS A 1 196 ? 18.828 -2.773 3.336 1 97.19 196 HIS A N 1
ATOM 1349 C CA . HIS A 1 196 ? 19.906 -3.613 2.828 1 97.19 196 HIS A CA 1
ATOM 1350 C C . HIS A 1 196 ? 20.531 -4.441 3.945 1 97.19 196 HIS A C 1
ATOM 1352 O O . HIS A 1 196 ? 20.531 -5.676 3.891 1 97.19 196 HIS A O 1
ATOM 1358 N N . SER A 1 197 ? 21.016 -3.836 4.996 1 97.5 197 SER A N 1
ATOM 1359 C CA . SER A 1 197 ? 21.844 -4.504 5.992 1 97.5 197 SER A CA 1
ATOM 1360 C C . SER A 1 197 ? 20.984 -5.305 6.973 1 97.5 197 SER A C 1
ATOM 1362 O O . SER A 1 197 ? 21.391 -6.387 7.41 1 97.5 197 SER A O 1
ATOM 1364 N N . TRP A 1 198 ? 19.812 -4.805 7.297 1 97.25 198 TRP A N 1
ATOM 1365 C CA . TRP A 1 198 ? 19 -5.484 8.297 1 97.25 198 TRP A CA 1
ATOM 1366 C C . TRP A 1 198 ? 18.031 -6.453 7.637 1 97.25 198 TRP A C 1
ATOM 1368 O O . TRP A 1 198 ? 18.016 -7.645 7.961 1 97.25 198 TRP A O 1
ATOM 1378 N N . LEU A 1 199 ? 17.312 -6.062 6.582 1 96.44 199 LEU A N 1
ATOM 1379 C CA . LEU A 1 199 ? 16.234 -6.859 6.027 1 96.44 199 LEU A CA 1
ATOM 1380 C C . LEU A 1 199 ? 16.719 -7.676 4.832 1 96.44 199 LEU A C 1
ATOM 1382 O O . LEU A 1 199 ? 16.062 -8.641 4.434 1 96.44 199 LEU A O 1
ATOM 1386 N N . GLY A 1 200 ? 17.781 -7.215 4.207 1 96.81 200 GLY A N 1
ATOM 1387 C CA . GLY A 1 200 ? 18.281 -7.93 3.047 1 96.81 200 GLY A CA 1
ATOM 1388 C C . GLY A 1 200 ? 17.391 -7.801 1.825 1 96.81 200 GLY A C 1
ATOM 1389 O O . GLY A 1 200 ? 17.375 -8.688 0.966 1 96.81 200 GLY A O 1
ATOM 1390 N N . ALA A 1 201 ? 16.641 -6.77 1.769 1 96.56 201 ALA A N 1
ATOM 1391 C CA . ALA A 1 201 ? 15.711 -6.562 0.666 1 96.56 201 ALA A CA 1
ATOM 1392 C C . ALA A 1 201 ? 16.406 -5.914 -0.528 1 96.56 201 ALA A C 1
ATOM 1394 O O . ALA A 1 201 ? 15.883 -5.926 -1.644 1 96.56 201 ALA A O 1
ATOM 1395 N N . LEU A 1 202 ? 17.5 -5.289 -0.242 1 96.88 202 LEU A N 1
ATOM 1396 C CA . LEU A 1 202 ? 18.359 -4.738 -1.283 1 96.88 202 LEU A CA 1
ATOM 1397 C C . LEU A 1 202 ? 19.703 -5.449 -1.308 1 96.88 202 LEU A C 1
ATOM 1399 O O . LEU A 1 202 ? 20.25 -5.801 -0.257 1 96.88 202 LEU A O 1
ATOM 1403 N N . GLY A 1 203 ? 20.25 -5.621 -2.525 1 96.38 203 GLY A N 1
ATOM 1404 C CA . GLY A 1 203 ? 21.438 -6.449 -2.607 1 96.38 203 GLY A CA 1
ATOM 1405 C C . GLY A 1 203 ? 22.531 -5.848 -3.48 1 96.38 203 GLY A C 1
ATOM 1406 O O . GLY A 1 203 ? 23.5 -6.523 -3.828 1 96.38 203 GLY A O 1
ATOM 1407 N N . GLY A 1 204 ? 22.391 -4.598 -3.838 1 97 204 GLY A N 1
ATOM 1408 C CA . GLY A 1 204 ? 23.359 -3.967 -4.715 1 97 204 GLY A CA 1
ATOM 1409 C C . GLY A 1 204 ? 24.422 -3.18 -3.967 1 97 204 GLY A C 1
ATOM 1410 O O . GLY A 1 204 ? 24.797 -3.545 -2.854 1 97 204 GLY A O 1
ATOM 1411 N N . ASN A 1 205 ? 24.969 -2.184 -4.629 1 97.94 205 ASN A N 1
ATOM 1412 C CA . ASN A 1 205 ? 25.953 -1.307 -4.008 1 97.94 205 ASN A CA 1
ATOM 1413 C C . ASN A 1 205 ? 25.328 -0.446 -2.914 1 97.94 205 ASN A C 1
ATOM 1415 O O . ASN A 1 205 ? 24.391 0.314 -3.174 1 97.94 205 ASN A O 1
ATOM 1419 N N . TRP A 1 206 ? 25.906 -0.595 -1.716 1 98 206 TRP A N 1
ATOM 1420 C CA . TRP A 1 206 ? 25.359 0.033 -0.519 1 98 206 TRP A CA 1
ATOM 1421 C C . TRP A 1 206 ? 25.266 1.545 -0.69 1 98 206 TRP A C 1
ATOM 1423 O O . TRP A 1 206 ? 24.25 2.152 -0.361 1 98 206 TRP A O 1
ATOM 1433 N N . TRP A 1 207 ? 26.234 2.129 -1.279 1 98.44 207 TRP A N 1
ATOM 1434 C CA . TRP A 1 207 ? 26.312 3.58 -1.417 1 98.44 207 TRP A CA 1
ATOM 1435 C C . TRP A 1 207 ? 25.391 4.062 -2.533 1 98.44 207 TRP A C 1
ATOM 1437 O O . TRP A 1 207 ? 24.797 5.145 -2.439 1 98.44 207 TRP A O 1
ATOM 1447 N N . ALA A 1 208 ? 25.25 3.299 -3.627 1 98.56 208 ALA A N 1
ATOM 1448 C CA . ALA A 1 208 ? 24.297 3.635 -4.684 1 98.56 208 ALA A CA 1
ATOM 1449 C C . ALA A 1 208 ? 22.859 3.617 -4.156 1 98.56 208 ALA A C 1
ATOM 1451 O O . ALA A 1 208 ? 22.062 4.508 -4.469 1 98.56 208 ALA A O 1
ATOM 1452 N N . GLU A 1 209 ? 22.625 2.59 -3.387 1 98.56 209 GLU A N 1
ATOM 1453 C CA . GLU A 1 209 ? 21.297 2.482 -2.785 1 98.56 209 GLU A CA 1
ATOM 1454 C C . GLU A 1 209 ? 21.031 3.646 -1.836 1 98.56 209 GLU A C 1
ATOM 1456 O O . GLU A 1 209 ? 19.953 4.25 -1.872 1 98.56 209 GLU A O 1
ATOM 1461 N N . ALA A 1 210 ? 22.016 4.004 -1.027 1 98.75 210 ALA A N 1
ATOM 1462 C CA . ALA A 1 210 ? 21.875 5.133 -0.111 1 98.75 210 ALA A CA 1
ATOM 1463 C C . ALA A 1 210 ? 21.641 6.434 -0.875 1 98.75 210 ALA A C 1
ATOM 1465 O O . ALA A 1 210 ? 20.859 7.285 -0.445 1 98.75 210 ALA A O 1
ATOM 1466 N N . GLY A 1 211 ? 22.344 6.555 -1.972 1 98.75 211 GLY A N 1
ATOM 1467 C CA . GLY A 1 211 ? 22.172 7.73 -2.812 1 98.75 211 GLY A CA 1
ATOM 1468 C C . GLY A 1 211 ? 20.766 7.852 -3.381 1 98.75 211 GLY A C 1
ATOM 1469 O O . GLY A 1 211 ? 20.188 8.938 -3.383 1 98.75 211 GLY A O 1
ATOM 1470 N N . VAL A 1 212 ? 20.219 6.742 -3.873 1 98.75 212 VAL A N 1
ATOM 1471 C CA . VAL A 1 212 ? 18.875 6.75 -4.457 1 98.75 212 VAL A CA 1
ATOM 1472 C C . VAL A 1 212 ? 17.844 7.07 -3.379 1 98.75 212 VAL A C 1
ATOM 1474 O O . VAL A 1 212 ? 16.953 7.891 -3.592 1 98.75 212 VAL A O 1
ATOM 1477 N N . LEU A 1 213 ? 18 6.414 -2.209 1 98.69 213 LEU A N 1
ATOM 1478 C CA . LEU A 1 213 ? 17.062 6.656 -1.111 1 98.69 213 LEU A CA 1
ATOM 1479 C C . LEU A 1 213 ? 17.141 8.109 -0.652 1 98.69 213 LEU A C 1
ATOM 1481 O O . LEU A 1 213 ? 16.094 8.75 -0.454 1 98.69 213 LEU A O 1
ATOM 1485 N N . GLY A 1 214 ? 18.312 8.625 -0.474 1 98.75 214 GLY A N 1
ATOM 1486 C CA . GLY A 1 214 ? 18.469 10.023 -0.097 1 98.75 214 GLY A CA 1
ATOM 1487 C C . GLY A 1 214 ? 17.922 10.992 -1.124 1 98.75 214 GLY A C 1
ATOM 1488 O O . GLY A 1 214 ? 17.25 11.961 -0.769 1 98.75 214 GLY A O 1
ATOM 1489 N N . LEU A 1 215 ? 18.219 10.719 -2.391 1 98.81 215 LEU A N 1
ATOM 1490 C CA . LEU A 1 215 ? 17.734 11.57 -3.471 1 98.81 215 LEU A CA 1
ATOM 1491 C C . LEU A 1 215 ? 16.203 11.57 -3.523 1 98.81 215 LEU A C 1
ATOM 1493 O O . LEU A 1 215 ? 15.594 12.594 -3.838 1 98.81 215 LEU A O 1
ATOM 1497 N N . THR A 1 216 ? 15.617 10.445 -3.279 1 98.69 216 THR A N 1
ATOM 1498 C CA . THR A 1 216 ? 14.164 10.328 -3.238 1 98.69 216 THR A CA 1
ATOM 1499 C C . THR A 1 216 ? 13.578 11.211 -2.141 1 98.69 216 THR A C 1
ATOM 1501 O O . THR A 1 216 ? 12.656 11.984 -2.387 1 98.69 216 THR A O 1
ATOM 1504 N N . VAL A 1 217 ? 14.156 11.125 -0.94 1 98.69 217 VAL A N 1
ATOM 1505 C CA . VAL A 1 217 ? 13.688 11.922 0.188 1 98.69 217 VAL A CA 1
ATOM 1506 C C . VAL A 1 217 ? 13.891 13.406 -0.114 1 98.69 217 VAL A C 1
ATOM 1508 O O . VAL A 1 217 ? 13.031 14.234 0.198 1 98.69 217 VAL A O 1
ATOM 1511 N N . LEU A 1 218 ? 14.984 13.711 -0.717 1 98.81 218 LEU A N 1
ATOM 1512 C CA . LEU A 1 218 ? 15.266 15.102 -1.07 1 98.81 218 LEU A CA 1
ATOM 1513 C C . LEU A 1 218 ? 14.266 15.617 -2.102 1 98.81 218 LEU A C 1
ATOM 1515 O O . LEU A 1 218 ? 13.766 16.734 -1.982 1 98.81 218 LEU A O 1
ATOM 1519 N N . ALA A 1 219 ? 14.023 14.82 -3.117 1 98.88 219 ALA A N 1
ATOM 1520 C CA . ALA A 1 219 ? 13.086 15.211 -4.164 1 98.88 219 ALA A CA 1
ATOM 1521 C C . ALA A 1 219 ? 11.703 15.5 -3.584 1 98.88 219 ALA A C 1
ATOM 1523 O O . ALA A 1 219 ? 11.109 16.547 -3.873 1 98.88 219 ALA A O 1
ATOM 1524 N N . ILE A 1 220 ? 11.25 14.656 -2.754 1 98.75 220 ILE A N 1
ATOM 1525 C CA . ILE A 1 220 ? 9.914 14.797 -2.182 1 98.75 220 ILE A CA 1
ATOM 1526 C C . ILE A 1 220 ? 9.906 15.945 -1.173 1 98.75 220 ILE A C 1
ATOM 1528 O O . ILE A 1 220 ? 9.039 16.812 -1.223 1 98.75 220 ILE A O 1
ATOM 1532 N N . GLY A 1 221 ? 10.883 15.977 -0.302 1 98.62 221 GLY A N 1
ATOM 1533 C CA . GLY A 1 221 ? 10.953 17.016 0.714 1 98.62 221 GLY A CA 1
ATOM 1534 C C . GLY A 1 221 ? 11.094 18.406 0.133 1 98.62 221 GLY A C 1
ATOM 1535 O O . GLY A 1 221 ? 10.438 19.344 0.592 1 98.62 221 GLY A O 1
ATOM 1536 N N . SER A 1 222 ? 11.977 18.531 -0.821 1 98.5 222 SER A 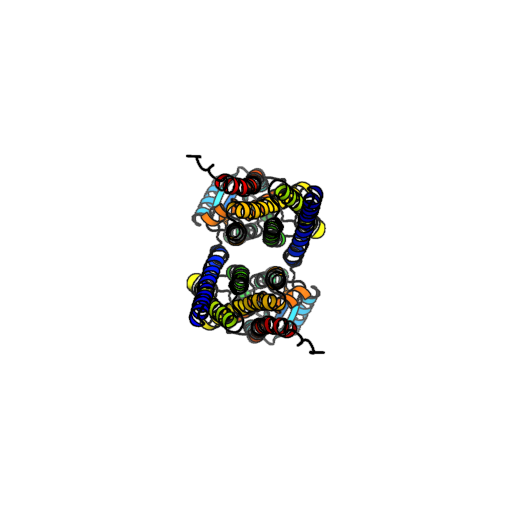N 1
ATOM 1537 C CA . SER A 1 222 ? 12.18 19.844 -1.424 1 98.5 222 SER A CA 1
ATOM 1538 C C . SER A 1 222 ? 10.953 20.281 -2.211 1 98.5 222 SER A C 1
ATOM 1540 O O . SER A 1 222 ? 10.688 21.484 -2.332 1 98.5 222 SER A O 1
ATOM 1542 N N . THR A 1 223 ? 10.203 19.359 -2.76 1 98.44 223 THR A N 1
ATOM 1543 C CA . THR A 1 223 ? 8.953 19.703 -3.426 1 98.44 223 THR A CA 1
ATOM 1544 C C . THR A 1 223 ? 7.953 20.297 -2.432 1 98.44 223 THR A C 1
ATOM 1546 O O . THR A 1 223 ? 7.34 21.328 -2.699 1 98.44 223 THR A O 1
ATOM 1549 N N . PHE A 1 224 ? 7.836 19.625 -1.271 1 97.75 224 PHE A N 1
ATOM 1550 C CA . PHE A 1 224 ? 6.961 20.141 -0.224 1 97.75 224 PHE A CA 1
ATOM 1551 C C . PHE A 1 224 ? 7.402 21.531 0.206 1 97.75 224 PHE A C 1
ATOM 1553 O O . PHE A 1 224 ? 6.605 22.469 0.196 1 97.75 224 PHE A O 1
ATOM 1560 N N . ALA A 1 225 ? 8.656 21.703 0.522 1 97.62 225 ALA A N 1
ATOM 1561 C CA . ALA A 1 225 ? 9.188 22.984 0.999 1 97.62 225 ALA A CA 1
ATOM 1562 C C . ALA A 1 225 ? 9.102 24.047 -0.089 1 97.62 225 ALA A C 1
ATOM 1564 O O . ALA A 1 225 ? 8.75 25.188 0.186 1 97.62 225 ALA A O 1
ATOM 1565 N N . GLY A 1 226 ? 9.461 23.625 -1.265 1 97.69 226 GLY A N 1
ATOM 1566 C CA . GLY A 1 226 ? 9.438 24.562 -2.373 1 97.69 226 GLY A CA 1
ATOM 1567 C C . GLY A 1 226 ? 8.047 25.078 -2.688 1 97.69 226 GLY A C 1
ATOM 1568 O O . GLY A 1 226 ? 7.852 26.281 -2.893 1 97.69 226 GLY A O 1
ATOM 1569 N N . LEU A 1 227 ? 7.074 24.219 -2.729 1 97.31 227 LEU A N 1
ATOM 1570 C CA . LEU A 1 227 ? 5.699 24.641 -2.99 1 97.31 227 LEU A CA 1
ATOM 1571 C C . LEU A 1 227 ? 5.18 25.531 -1.868 1 97.31 227 LEU A C 1
ATOM 1573 O O . LEU A 1 227 ? 4.465 26.5 -2.123 1 97.31 227 LEU A O 1
ATOM 1577 N N . ALA A 1 228 ? 5.539 25.156 -0.682 1 95.75 228 ALA A N 1
ATOM 1578 C CA . ALA A 1 228 ? 5.148 25.984 0.452 1 95.75 228 ALA A CA 1
ATOM 1579 C C . ALA A 1 228 ? 5.785 27.375 0.364 1 95.75 228 ALA A C 1
ATOM 1581 O O . ALA A 1 228 ? 5.164 28.375 0.719 1 95.75 228 ALA A O 1
ATOM 1582 N N . ALA A 1 229 ? 6.996 27.391 -0.02 1 94.75 229 ALA A N 1
ATOM 1583 C CA . ALA A 1 229 ? 7.707 28.672 -0.149 1 94.75 229 ALA A CA 1
ATOM 1584 C C . ALA A 1 229 ? 7.059 29.547 -1.209 1 94.75 229 ALA A C 1
ATOM 1586 O O . ALA A 1 229 ? 7.047 30.781 -1.079 1 94.75 229 ALA A O 1
ATOM 1587 N N . LEU A 1 230 ? 6.535 28.953 -2.203 1 93.81 230 LEU A N 1
ATOM 1588 C CA . LEU A 1 230 ? 6.004 29.703 -3.334 1 93.81 230 LEU A CA 1
ATOM 1589 C C . LEU A 1 230 ? 4.566 30.141 -3.07 1 93.81 230 LEU A C 1
ATOM 1591 O O . LEU A 1 230 ? 4.188 31.266 -3.402 1 93.81 230 LEU A O 1
ATOM 1595 N N . VAL A 1 231 ? 3.762 29.234 -2.479 1 93.69 231 VAL A N 1
ATOM 1596 C CA . VAL A 1 231 ? 2.34 29.562 -2.439 1 93.69 231 VAL A CA 1
ATOM 1597 C C . VAL A 1 231 ? 1.818 29.438 -1.01 1 93.69 231 VAL A C 1
ATOM 1599 O O . VAL A 1 231 ? 0.619 29.578 -0.764 1 93.69 231 VAL A O 1
ATOM 1602 N N . GLY A 1 232 ? 2.648 29.219 -0.101 1 92 232 GLY A N 1
ATOM 1603 C CA . GLY A 1 232 ? 2.252 29.141 1.296 1 92 232 GLY A CA 1
ATOM 1604 C C . GLY A 1 232 ? 1.722 27.781 1.695 1 92 232 GLY A C 1
ATOM 1605 O O . GLY A 1 232 ? 2.172 26.766 1.176 1 92 232 GLY A O 1
ATOM 1606 N N . LYS A 1 233 ? 0.856 27.688 2.625 1 88.5 233 LYS A N 1
ATOM 1607 C CA . LYS A 1 233 ? 0.365 26.453 3.242 1 88.5 233 LYS A CA 1
ATOM 1608 C C . LYS A 1 233 ? -0.334 25.578 2.217 1 88.5 233 LYS A C 1
ATOM 1610 O O . LYS A 1 233 ? -0.222 24.344 2.27 1 88.5 233 LYS A O 1
ATOM 1615 N N . PRO A 1 234 ? -1.063 26.156 1.282 1 92.44 234 PRO A N 1
ATOM 1616 C CA . PRO A 1 234 ? -1.672 25.312 0.261 1 92.44 234 PRO A CA 1
ATOM 1617 C C . PRO A 1 234 ? -0.641 24.484 -0.516 1 92.44 234 PRO A C 1
ATOM 1619 O O . PRO A 1 234 ? -0.981 23.469 -1.113 1 92.44 234 PRO A O 1
ATOM 1622 N N . GLY A 1 235 ? 0.552 25 -0.474 1 95.38 235 GLY A N 1
ATOM 1623 C CA . GLY A 1 235 ? 1.621 24.266 -1.139 1 95.38 235 GLY A CA 1
ATOM 1624 C C . GLY A 1 235 ? 1.883 22.906 -0.528 1 95.38 235 GLY A C 1
ATOM 1625 O O . GLY A 1 235 ? 2.266 21.969 -1.231 1 95.38 235 GLY A O 1
ATOM 1626 N N . LEU A 1 236 ? 1.716 22.844 0.774 1 93.69 236 LEU A N 1
ATOM 1627 C CA . LEU A 1 236 ? 1.884 21.547 1.444 1 93.69 236 LEU A CA 1
ATOM 1628 C C . LEU A 1 236 ? 0.824 20.562 0.984 1 93.69 236 LEU A C 1
ATOM 1630 O O . LEU A 1 236 ? 1.122 19.375 0.776 1 93.69 236 LEU A O 1
ATOM 1634 N N . GLY A 1 237 ? -0.393 21.047 0.799 1 93.25 237 GLY A N 1
ATOM 1635 C CA . GLY A 1 237 ? -1.457 20.219 0.268 1 93.25 237 GLY A CA 1
ATOM 1636 C C . GLY A 1 237 ? -1.187 19.734 -1.144 1 93.25 237 GLY A C 1
ATOM 1637 O O . GLY A 1 237 ? -1.467 18.578 -1.475 1 93.25 237 GLY A O 1
ATOM 1638 N N . LEU A 1 238 ? -0.625 20.641 -1.91 1 95.81 238 LEU A N 1
ATOM 1639 C CA . LEU A 1 238 ? -0.284 20.281 -3.281 1 95.81 238 LEU A CA 1
ATOM 1640 C C . LEU A 1 238 ? 0.81 19.219 -3.303 1 95.81 238 LEU A C 1
ATOM 1642 O O . LEU A 1 238 ? 0.771 18.297 -4.125 1 95.81 238 LEU A O 1
ATOM 1646 N N . GLY A 1 239 ? 1.782 19.406 -2.445 1 96.62 239 GLY A N 1
ATOM 1647 C CA . GLY A 1 239 ? 2.793 18.359 -2.303 1 96.62 239 GLY A CA 1
ATOM 1648 C C . GLY A 1 239 ? 2.215 17.016 -1.942 1 96.62 239 GLY A C 1
ATOM 1649 O O . GLY A 1 239 ? 2.594 15.992 -2.525 1 96.62 239 GLY A O 1
ATOM 1650 N N . ALA A 1 240 ? 1.27 16.984 -1.034 1 94.56 240 ALA A N 1
ATOM 1651 C CA . ALA A 1 240 ? 0.619 15.742 -0.614 1 94.56 240 ALA A CA 1
ATOM 1652 C C . ALA A 1 240 ? -0.149 15.109 -1.771 1 94.56 240 ALA A C 1
ATOM 1654 O O . ALA A 1 240 ? -0.089 13.891 -1.97 1 94.56 240 ALA A O 1
ATOM 1655 N N . LEU A 1 241 ? -0.83 15.938 -2.504 1 94.94 241 LEU A N 1
ATOM 1656 C CA . LEU A 1 241 ? -1.588 15.461 -3.654 1 94.94 241 LEU A CA 1
ATOM 1657 C C . LEU A 1 241 ? -0.667 14.805 -4.68 1 94.94 241 LEU A C 1
ATOM 1659 O O . LEU A 1 241 ? -0.934 13.688 -5.137 1 94.94 241 LEU A O 1
ATOM 1663 N N . LEU A 1 242 ? 0.432 15.391 -4.945 1 96.25 242 LEU A N 1
ATOM 1664 C CA . LEU A 1 242 ? 1.317 14.945 -6.02 1 96.25 242 LEU A CA 1
ATOM 1665 C C . LEU A 1 242 ? 2.15 13.75 -5.574 1 96.25 242 LEU A C 1
ATOM 1667 O O . LEU A 1 242 ? 2.234 12.75 -6.289 1 96.25 242 LEU A O 1
ATOM 1671 N N . MET A 1 243 ? 2.689 13.875 -4.387 1 96.5 243 MET A N 1
ATOM 1672 C CA . MET A 1 243 ? 3.719 12.922 -3.994 1 96.5 243 MET A CA 1
ATOM 1673 C C . MET A 1 243 ? 3.104 11.719 -3.283 1 96.5 243 MET A C 1
ATOM 1675 O O . MET A 1 243 ? 3.625 10.609 -3.371 1 96.5 243 MET A O 1
ATOM 1679 N N . ILE A 1 244 ? 2.004 11.953 -2.58 1 92.38 244 ILE A N 1
ATOM 1680 C CA . ILE A 1 244 ? 1.428 10.883 -1.779 1 92.38 244 ILE A CA 1
ATOM 1681 C C . ILE A 1 244 ? 0.191 10.32 -2.48 1 92.38 244 ILE A C 1
ATOM 1683 O O . ILE A 1 244 ? 0.148 9.141 -2.83 1 92.38 244 ILE A O 1
ATOM 1687 N N . LEU A 1 245 ? -0.701 11.156 -2.818 1 94.06 245 LEU A N 1
ATOM 1688 C CA . LEU A 1 245 ? -1.993 10.719 -3.328 1 94.06 245 LEU A CA 1
ATOM 1689 C C . LEU A 1 245 ? -1.858 10.156 -4.742 1 94.06 245 LEU A C 1
ATOM 1691 O O . LEU A 1 245 ? -2.502 9.164 -5.086 1 94.06 245 LEU A O 1
ATOM 1695 N N . LEU A 1 246 ? -1.034 10.789 -5.551 1 95.69 246 LEU A N 1
ATOM 1696 C CA . LEU A 1 246 ? -0.856 10.305 -6.918 1 95.69 246 LEU A CA 1
ATOM 1697 C C . LEU A 1 246 ? 0.428 9.492 -7.047 1 95.69 246 LEU A C 1
ATOM 1699 O O . LEU A 1 246 ? 0.433 8.422 -7.656 1 95.69 246 LEU A O 1
ATOM 1703 N N . GLY A 1 247 ? 1.445 9.977 -6.457 1 96.25 247 GLY A N 1
ATOM 1704 C CA . GLY A 1 247 ? 2.762 9.375 -6.621 1 96.25 247 GLY A CA 1
ATOM 1705 C C . GLY A 1 247 ? 2.83 7.938 -6.148 1 96.25 247 GLY A C 1
ATOM 1706 O O . GLY A 1 247 ? 3.461 7.098 -6.789 1 96.25 247 GLY A O 1
ATOM 1707 N N . ASN A 1 248 ? 2.215 7.668 -5.035 1 94.31 248 ASN A N 1
ATOM 1708 C CA . ASN A 1 248 ? 2.32 6.336 -4.445 1 94.31 248 ASN A CA 1
ATOM 1709 C C . ASN A 1 248 ? 1.535 5.301 -5.246 1 94.31 248 ASN A C 1
ATOM 1711 O O . ASN A 1 248 ? 2.109 4.34 -5.758 1 94.31 248 ASN A O 1
ATOM 1715 N N . PRO A 1 249 ? 0.24 5.484 -5.496 1 95 249 PRO A N 1
ATOM 1716 C CA . PRO A 1 249 ? -0.493 4.445 -6.227 1 95 249 PRO A CA 1
ATOM 1717 C C . PRO A 1 249 ? -0.07 4.348 -7.691 1 95 249 PRO A C 1
ATOM 1719 O O . PRO A 1 249 ? -0.2 3.283 -8.305 1 95 249 PRO A O 1
ATOM 1722 N N . PHE A 1 250 ? 0.453 5.387 -8.305 1 97.06 250 PHE A N 1
ATOM 1723 C CA . PHE A 1 250 ? 0.822 5.379 -9.719 1 97.06 250 PHE A CA 1
ATOM 1724 C C . PHE A 1 250 ? 2.248 4.875 -9.898 1 97.06 250 PHE A C 1
ATOM 1726 O O . PHE A 1 250 ? 2.732 4.766 -11.031 1 97.06 250 PHE A O 1
ATOM 1733 N N . SER A 1 251 ? 2.91 4.543 -8.859 1 96.44 251 SER A N 1
ATOM 1734 C CA . SER A 1 251 ? 4.344 4.27 -8.898 1 96.44 251 SER A CA 1
ATOM 1735 C C . SER A 1 251 ? 4.641 2.979 -9.648 1 96.44 251 SER A C 1
ATOM 1737 O O . SER A 1 251 ? 5.715 2.83 -10.242 1 96.44 251 SER A O 1
ATOM 1739 N N . GLY A 1 252 ? 3.723 1.959 -9.562 1 95.81 252 GLY A N 1
ATOM 1740 C CA . GLY A 1 252 ? 3.945 0.659 -10.172 1 95.81 252 GLY A CA 1
ATOM 1741 C C . GLY A 1 252 ? 4.895 -0.218 -9.383 1 95.81 252 GLY A C 1
ATOM 1742 O O . GLY A 1 252 ? 5.215 -1.334 -9.797 1 95.81 252 GLY A O 1
ATOM 1743 N N . VAL A 1 253 ? 5.281 0.197 -8.242 1 94.62 253 VAL A N 1
ATOM 1744 C CA . VAL A 1 253 ? 6.352 -0.469 -7.508 1 94.62 253 VAL A CA 1
ATOM 1745 C C . VAL A 1 253 ? 5.859 -1.821 -6.996 1 94.62 253 VAL A C 1
ATOM 1747 O O . VAL A 1 253 ? 6.648 -2.76 -6.848 1 94.62 253 VAL A O 1
ATOM 1750 N N . SER A 1 254 ? 4.57 -1.957 -6.754 1 92.94 254 SER A N 1
ATOM 1751 C CA . SER A 1 254 ? 4.027 -3.215 -6.254 1 92.94 254 SER A CA 1
ATOM 1752 C C . SER A 1 254 ? 4.004 -4.281 -7.344 1 92.94 254 SER A C 1
ATOM 1754 O O . SER A 1 254 ? 3.809 -5.465 -7.059 1 92.94 254 SER A O 1
ATOM 1756 N N . SER A 1 255 ? 4.191 -3.818 -8.586 1 94.88 255 SER A N 1
ATOM 1757 C CA . SER A 1 255 ? 4.246 -4.727 -9.727 1 94.88 255 SER A CA 1
ATOM 1758 C C . SER A 1 255 ? 5.148 -4.18 -10.828 1 94.88 255 SER A C 1
ATOM 1760 O O . SER A 1 255 ? 6.375 -4.277 -10.734 1 94.88 255 SER A O 1
ATOM 1762 N N . ALA A 1 256 ? 4.582 -3.576 -11.789 1 96.62 256 ALA A N 1
ATOM 1763 C CA . ALA A 1 256 ? 5.27 -2.918 -12.898 1 96.62 256 ALA A CA 1
ATOM 1764 C C . ALA A 1 256 ? 4.418 -1.791 -13.477 1 96.62 256 ALA A C 1
ATOM 1766 O O . ALA A 1 256 ? 3.189 -1.883 -13.508 1 96.62 256 ALA A O 1
ATOM 1767 N N . PRO A 1 257 ? 5.156 -0.732 -13.883 1 96.62 257 PRO A N 1
ATOM 1768 C CA . PRO A 1 257 ? 4.398 0.348 -14.516 1 96.62 257 PRO A CA 1
ATOM 1769 C C . PRO A 1 257 ? 3.566 -0.133 -15.703 1 96.62 257 PRO A C 1
ATOM 1771 O O . PRO A 1 257 ? 2.48 0.394 -15.953 1 96.62 257 PRO A O 1
ATOM 1774 N N . GLU A 1 258 ? 3.99 -1.161 -16.375 1 97.44 258 GLU A N 1
ATOM 1775 C CA . GLU A 1 258 ? 3.35 -1.664 -17.578 1 97.44 258 GLU A CA 1
ATOM 1776 C C . GLU A 1 258 ? 2.105 -2.482 -17.25 1 97.44 258 GLU A C 1
ATOM 1778 O O . GLU A 1 258 ? 1.365 -2.889 -18.141 1 97.44 258 GLU A O 1
ATOM 1783 N N . LEU A 1 259 ? 1.911 -2.729 -15.961 1 96.44 259 LEU A N 1
ATOM 1784 C CA . LEU A 1 259 ? 0.7 -3.438 -15.562 1 96.44 259 LEU A CA 1
ATOM 1785 C C . LEU A 1 259 ? -0.4 -2.455 -15.172 1 96.44 259 LEU A C 1
ATOM 1787 O O . LEU A 1 259 ? -1.554 -2.85 -14.992 1 96.44 259 LEU A O 1
ATOM 1791 N N . LEU A 1 260 ? -0.049 -1.172 -15.125 1 96.25 260 LEU A N 1
ATOM 1792 C CA . LEU A 1 260 ? -1.016 -0.115 -14.844 1 96.25 260 LEU A CA 1
ATOM 1793 C C . LEU A 1 260 ? -1.589 0.452 -16.141 1 96.25 260 LEU A C 1
ATOM 1795 O O . LEU A 1 260 ? -0.99 0.303 -17.203 1 96.25 260 LEU A O 1
ATOM 1799 N N . PRO A 1 261 ? -2.818 1.097 -15.977 1 94.25 261 PRO A N 1
ATOM 1800 C CA . PRO A 1 261 ? -3.266 1.821 -17.172 1 94.25 261 PRO A CA 1
ATOM 1801 C C . PRO A 1 261 ? -2.191 2.752 -17.734 1 94.25 261 PRO A C 1
ATOM 1803 O O . PRO A 1 261 ? -1.454 3.379 -16.969 1 94.25 261 PRO A O 1
ATOM 1806 N N . THR A 1 262 ? -2.1 2.828 -19.078 1 90.94 262 THR A N 1
ATOM 1807 C CA . THR A 1 262 ? -0.955 3.396 -19.781 1 90.94 262 THR A CA 1
ATOM 1808 C C . THR A 1 262 ? -0.657 4.805 -19.281 1 90.94 262 THR A C 1
ATOM 1810 O O . THR A 1 262 ? 0.479 5.113 -18.906 1 90.94 262 THR A O 1
ATOM 1813 N N . ALA A 1 263 ? -1.556 5.633 -19.125 1 91.69 263 ALA A N 1
ATOM 1814 C CA . ALA A 1 263 ? -1.335 7.008 -18.688 1 91.69 263 ALA A CA 1
ATOM 1815 C C . ALA A 1 263 ? -0.872 7.047 -17.234 1 91.69 263 ALA A C 1
ATOM 1817 O O . ALA A 1 263 ? -0.012 7.855 -16.859 1 91.69 263 ALA A O 1
ATOM 1818 N N . VAL A 1 264 ? -1.39 6.141 -16.438 1 94.12 264 VAL A N 1
ATOM 1819 C CA . VAL A 1 264 ? -1.094 6.078 -15.008 1 94.12 264 VAL A CA 1
ATOM 1820 C C . VAL A 1 264 ? 0.346 5.613 -14.797 1 94.12 264 VAL A C 1
ATOM 1822 O O . VAL A 1 264 ? 1.102 6.234 -14.047 1 94.12 264 VAL A O 1
ATOM 1825 N N . GLY A 1 265 ? 0.683 4.551 -15.5 1 94.56 265 GLY A N 1
ATOM 1826 C CA . GLY A 1 265 ? 2.041 4.043 -15.406 1 94.56 265 GLY A CA 1
ATOM 1827 C C . GLY A 1 265 ? 3.086 5.043 -15.867 1 94.56 265 GLY A C 1
ATOM 1828 O O . GLY A 1 265 ? 4.117 5.219 -15.211 1 94.56 265 GLY A O 1
ATOM 1829 N N . THR A 1 266 ? 2.801 5.742 -16.906 1 95 266 THR A N 1
ATOM 1830 C CA . THR A 1 266 ? 3.729 6.719 -17.469 1 95 266 THR A CA 1
ATOM 1831 C C . THR A 1 266 ? 3.885 7.914 -16.531 1 95 266 THR A C 1
ATOM 1833 O O . THR A 1 266 ? 5.004 8.328 -16.234 1 95 266 THR A O 1
ATOM 1836 N N . LEU A 1 267 ? 2.803 8.383 -16.062 1 96.69 267 LEU A N 1
ATOM 1837 C CA . LEU A 1 267 ? 2.84 9.516 -15.148 1 96.69 267 LEU A CA 1
ATOM 1838 C C . LEU A 1 267 ? 3.564 9.148 -13.852 1 96.69 267 LEU A C 1
ATOM 1840 O O . LEU A 1 267 ? 4.305 9.969 -13.305 1 96.69 267 LEU A O 1
ATOM 1844 N N . GLY A 1 268 ? 3.316 7.957 -13.422 1 97.38 268 GLY A N 1
ATOM 1845 C CA . GLY A 1 268 ? 3.955 7.496 -12.203 1 97.38 268 GLY A CA 1
ATOM 1846 C C . GLY A 1 268 ? 5.473 7.5 -12.289 1 97.38 268 GLY A C 1
ATOM 1847 O O . GLY A 1 268 ? 6.148 7.824 -11.305 1 97.38 268 GLY A O 1
ATOM 1848 N N . GLN A 1 269 ? 5.977 7.207 -13.445 1 97.38 269 GLN A N 1
ATOM 1849 C CA . GLN A 1 269 ? 7.422 7.129 -13.617 1 97.38 269 GLN A CA 1
ATOM 1850 C C . GLN A 1 269 ? 8.039 8.523 -13.688 1 97.38 269 GLN A C 1
ATOM 1852 O O . GLN A 1 269 ? 9.258 8.68 -13.547 1 97.38 269 GLN A O 1
ATOM 1857 N N . TRP A 1 270 ? 7.203 9.5 -13.812 1 98.31 270 TRP A N 1
ATOM 1858 C CA . TRP A 1 270 ? 7.684 10.883 -13.836 1 98.31 270 TRP A CA 1
ATOM 1859 C C . TRP A 1 270 ? 7.559 11.523 -12.453 1 98.31 270 TRP A C 1
ATOM 1861 O O . TRP A 1 270 ? 7.898 12.695 -12.281 1 98.31 270 TRP A O 1
ATOM 1871 N N . LEU A 1 271 ? 7.062 10.836 -11.516 1 98.31 271 LEU A N 1
ATOM 1872 C CA . LEU A 1 271 ? 6.996 11.289 -10.133 1 98.31 271 LEU A CA 1
ATOM 1873 C C . LEU A 1 271 ? 8.031 10.562 -9.273 1 98.31 271 LEU A C 1
ATOM 1875 O O . LEU A 1 271 ? 8.414 9.438 -9.578 1 98.31 271 LEU A O 1
ATOM 1879 N N . PRO A 1 272 ? 8.391 11.172 -8.195 1 98.5 272 PRO A N 1
ATOM 1880 C CA . PRO A 1 272 ? 9.508 10.641 -7.398 1 98.5 272 PRO A CA 1
ATOM 1881 C C . PRO A 1 272 ? 9.242 9.234 -6.875 1 98.5 272 PRO A C 1
ATOM 1883 O O . PRO A 1 272 ? 10.125 8.375 -6.93 1 98.5 272 PRO A O 1
ATOM 1886 N N . PRO A 1 273 ? 8.055 8.867 -6.43 1 97.81 273 PRO A N 1
ATOM 1887 C CA . PRO A 1 273 ? 7.891 7.5 -5.93 1 97.81 273 PRO A CA 1
ATOM 1888 C C . PRO A 1 273 ? 8.125 6.445 -7.008 1 97.81 273 PRO A C 1
ATOM 1890 O O . PRO A 1 273 ? 8.828 5.461 -6.77 1 97.81 273 PRO A O 1
ATOM 1893 N N . GLY A 1 274 ? 7.555 6.652 -8.195 1 98.19 274 GLY A N 1
ATOM 1894 C CA . GLY A 1 274 ? 7.77 5.703 -9.281 1 98.19 274 GLY A CA 1
ATOM 1895 C C . GLY A 1 274 ? 9.219 5.637 -9.727 1 98.19 274 GLY A C 1
ATOM 1896 O O . GLY A 1 274 ? 9.758 4.547 -9.93 1 98.19 274 GLY A O 1
ATOM 1897 N N . ALA A 1 275 ? 9.805 6.793 -9.883 1 98.62 275 ALA A N 1
ATOM 1898 C CA . ALA A 1 275 ? 11.203 6.859 -10.273 1 98.62 275 ALA A CA 1
ATOM 1899 C C . ALA A 1 275 ? 12.102 6.199 -9.227 1 98.62 275 ALA A C 1
ATOM 1901 O O . ALA A 1 275 ? 13.086 5.543 -9.57 1 98.62 275 ALA A O 1
ATOM 1902 N N . ALA A 1 276 ? 11.797 6.398 -8 1 98.5 276 ALA A N 1
ATOM 1903 C CA . ALA A 1 276 ? 12.57 5.801 -6.91 1 98.5 276 ALA A CA 1
ATOM 1904 C C . ALA A 1 276 ? 12.531 4.277 -6.984 1 98.5 276 ALA A C 1
ATOM 1906 O O . ALA A 1 276 ? 13.57 3.619 -6.855 1 98.5 276 ALA A O 1
ATOM 1907 N N . GLY A 1 277 ? 11.352 3.713 -7.188 1 97.94 277 GLY A N 1
ATOM 1908 C CA . GLY A 1 277 ? 11.234 2.27 -7.316 1 97.94 277 GLY A CA 1
ATOM 1909 C C . GLY A 1 277 ? 12.062 1.701 -8.453 1 97.94 277 GLY A C 1
ATOM 1910 O O . GLY A 1 277 ? 12.758 0.701 -8.281 1 97.94 277 GLY A O 1
ATOM 1911 N N . SER A 1 278 ? 11.938 2.369 -9.562 1 98.12 278 SER A N 1
ATOM 1912 C CA . SER A 1 278 ? 12.688 1.921 -10.734 1 98.12 278 SER A CA 1
ATOM 1913 C C . SER A 1 278 ? 14.195 2.027 -10.508 1 98.12 278 SER A C 1
ATOM 1915 O O . SER A 1 278 ? 14.945 1.116 -10.859 1 98.12 278 SER A O 1
ATOM 1917 N N . ALA A 1 279 ? 14.625 3.105 -9.938 1 98.56 279 ALA A N 1
ATOM 1918 C CA . ALA A 1 279 ? 16.047 3.309 -9.672 1 98.56 279 ALA A CA 1
ATOM 1919 C C . ALA A 1 279 ? 16.562 2.295 -8.648 1 98.56 279 ALA A C 1
ATOM 1921 O O . ALA A 1 279 ? 17.672 1.768 -8.797 1 98.56 279 ALA A O 1
ATOM 1922 N N . LEU A 1 280 ? 15.82 1.991 -7.672 1 98.25 280 LEU A N 1
ATOM 1923 C CA . LEU A 1 280 ? 16.234 1.053 -6.637 1 98.25 280 LEU A CA 1
ATOM 1924 C C . LEU A 1 280 ? 16.391 -0.354 -7.207 1 98.25 280 LEU A C 1
ATOM 1926 O O . LEU A 1 280 ? 17.328 -1.069 -6.871 1 98.25 280 LEU A O 1
ATOM 1930 N N . ARG A 1 281 ? 15.438 -0.737 -8.039 1 98 281 ARG A N 1
ATOM 1931 C CA . ARG A 1 281 ? 15.578 -2.037 -8.688 1 98 281 ARG A CA 1
ATOM 1932 C C . ARG A 1 281 ? 16.859 -2.107 -9.516 1 98 281 ARG A C 1
ATOM 1934 O O . ARG A 1 281 ? 17.594 -3.096 -9.445 1 98 281 ARG A O 1
ATOM 1941 N N . SER A 1 282 ? 17.109 -1.046 -10.195 1 98.5 282 SER A N 1
ATOM 1942 C CA . SER A 1 282 ? 18.266 -0.99 -11.07 1 98.5 282 SER A CA 1
ATOM 1943 C C . SER A 1 282 ? 19.562 -1.141 -10.273 1 98.5 282 SER A C 1
ATOM 1945 O O . SER A 1 282 ? 20.422 -1.945 -10.633 1 98.5 282 SER A O 1
ATOM 1947 N N . VAL A 1 283 ? 19.656 -0.453 -9.172 1 98.19 283 VAL A N 1
ATOM 1948 C CA . VAL A 1 283 ? 20.938 -0.431 -8.445 1 98.19 283 VAL A CA 1
ATOM 1949 C C . VAL A 1 283 ? 21.016 -1.636 -7.512 1 98.19 283 VAL A C 1
ATOM 1951 O O . VAL A 1 283 ? 22.109 -2.076 -7.152 1 98.19 283 VAL A O 1
ATOM 1954 N N . SER A 1 284 ? 19.891 -2.176 -7.152 1 97.75 284 SER A N 1
ATOM 1955 C CA . SER A 1 284 ? 19.859 -3.291 -6.207 1 97.75 284 SER A CA 1
ATOM 1956 C C . SER A 1 284 ? 20.156 -4.613 -6.906 1 97.75 284 SER A C 1
ATOM 1958 O O . SER A 1 284 ? 20.828 -5.484 -6.34 1 97.75 284 SER A O 1
ATOM 1960 N N . SER A 1 285 ? 19.703 -4.727 -8.195 1 98.25 285 SER A N 1
ATOM 1961 C CA . SER A 1 285 ? 19.688 -6.09 -8.711 1 98.25 285 SER A CA 1
ATOM 1962 C C . SER A 1 285 ? 20.172 -6.129 -10.164 1 98.25 285 SER A C 1
ATOM 1964 O O . SER A 1 285 ? 20.406 -7.207 -10.711 1 98.25 285 SER A O 1
ATOM 1966 N N . PHE A 1 286 ? 20.328 -4.973 -10.781 1 98.44 286 PHE A N 1
ATOM 1967 C CA . PHE A 1 286 ? 20.641 -4.98 -12.203 1 98.44 286 PHE A CA 1
ATOM 1968 C C . PHE A 1 286 ? 21.922 -4.195 -12.484 1 98.44 286 PHE A C 1
ATOM 1970 O O . PHE A 1 286 ? 22.047 -3.561 -13.531 1 98.44 286 PHE A O 1
ATOM 1977 N N . GLU A 1 287 ? 22.781 -4.055 -11.477 1 97.31 287 GLU A N 1
ATOM 1978 C CA . GLU A 1 287 ? 24.078 -3.41 -11.602 1 97.31 287 GLU A CA 1
ATOM 1979 C C . GLU A 1 287 ? 23.953 -2.006 -12.188 1 97.31 287 GLU A C 1
ATOM 1981 O O . GLU A 1 287 ? 24.781 -1.58 -12.984 1 97.31 287 GLU A O 1
ATOM 1986 N N . GLY A 1 288 ? 22.812 -1.438 -11.984 1 98 288 GLY A N 1
ATOM 1987 C CA . GLY A 1 288 ? 22.609 -0.054 -12.383 1 98 288 GLY A CA 1
ATOM 1988 C C . GLY A 1 288 ? 22.016 0.087 -13.773 1 98 288 GLY A C 1
ATOM 1989 O O . GLY A 1 288 ? 21.797 1.203 -14.25 1 98 288 GLY A O 1
ATOM 1990 N N . ALA A 1 289 ? 21.672 -1.018 -14.383 1 98.12 289 ALA A N 1
ATOM 1991 C CA . ALA A 1 289 ? 21.062 -0.962 -15.711 1 98.12 289 ALA A CA 1
ATOM 1992 C C . ALA A 1 289 ? 19.766 -0.151 -15.695 1 98.12 289 ALA A C 1
ATOM 1994 O O . ALA A 1 289 ? 18.953 -0.291 -14.781 1 98.12 289 ALA A O 1
ATOM 1995 N N . ALA A 1 290 ? 19.656 0.802 -16.688 1 97.62 290 ALA A N 1
ATOM 1996 C CA . ALA A 1 290 ? 18.469 1.606 -16.922 1 97.62 290 ALA A CA 1
ATOM 1997 C C . ALA A 1 290 ? 18.203 2.559 -15.758 1 97.62 290 ALA A C 1
ATOM 1999 O O . ALA A 1 290 ? 17.094 3.064 -15.602 1 97.62 290 ALA A O 1
ATOM 2000 N N . ALA A 1 291 ? 19.172 2.832 -14.922 1 98.25 291 ALA A N 1
ATOM 2001 C CA . ALA A 1 291 ? 19 3.709 -13.766 1 98.25 291 ALA A CA 1
ATOM 2002 C C . ALA A 1 291 ? 18.984 5.176 -14.188 1 98.25 291 ALA A C 1
ATOM 2004 O O . ALA A 1 291 ? 18.516 6.039 -13.445 1 98.25 291 ALA A O 1
ATOM 2005 N N . GLY A 1 292 ? 19.516 5.484 -15.352 1 98.31 292 GLY A N 1
ATOM 2006 C CA . GLY A 1 292 ? 19.688 6.863 -15.781 1 98.31 292 GLY A CA 1
ATOM 2007 C C . GLY A 1 292 ? 18.406 7.656 -15.805 1 98.31 292 GLY A C 1
ATOM 2008 O O . GLY A 1 292 ? 18.344 8.773 -15.289 1 98.31 292 GLY A O 1
ATOM 2009 N N . GLY A 1 293 ? 17.344 7.168 -16.422 1 98.19 293 GLY A N 1
ATOM 2010 C CA . GLY A 1 293 ? 16.062 7.84 -16.516 1 98.19 293 GLY A CA 1
ATOM 2011 C C . GLY A 1 293 ? 15.461 8.164 -15.164 1 98.19 293 GLY A C 1
ATOM 2012 O O . GLY A 1 293 ? 15.242 9.336 -14.844 1 98.19 293 GLY A O 1
ATOM 2013 N N . PRO A 1 294 ? 15.266 7.145 -14.406 1 98.69 294 PRO A N 1
ATOM 2014 C CA . PRO A 1 294 ? 14.719 7.367 -13.062 1 98.69 294 PRO A CA 1
ATOM 2015 C C . PRO A 1 294 ? 15.555 8.336 -12.234 1 98.69 294 PRO A C 1
ATOM 2017 O O . PRO A 1 294 ? 15.008 9.188 -11.531 1 98.69 294 PRO A O 1
ATOM 2020 N N . LEU A 1 295 ? 16.875 8.234 -12.289 1 98.75 295 LEU A N 1
ATOM 2021 C CA . LEU A 1 295 ? 17.75 9.133 -11.539 1 98.75 295 LEU A CA 1
ATOM 2022 C C . LEU A 1 295 ? 17.594 10.57 -12.031 1 98.75 295 LEU A C 1
ATOM 2024 O O . LEU A 1 295 ? 17.609 11.508 -11.227 1 98.75 295 LEU A O 1
ATOM 2028 N N . LEU A 1 296 ? 17.422 10.719 -13.281 1 98.81 296 LEU A N 1
ATOM 2029 C CA . LEU A 1 296 ? 17.219 12.055 -13.836 1 98.81 296 LEU A CA 1
ATOM 2030 C C . LEU A 1 296 ? 15.906 12.656 -13.344 1 98.81 296 LEU A C 1
ATOM 2032 O O . LEU A 1 296 ? 15.859 13.836 -12.992 1 98.81 296 LEU A O 1
ATOM 2036 N N . VAL A 1 297 ? 14.883 11.898 -13.305 1 98.81 297 VAL A N 1
ATOM 2037 C CA . VAL A 1 297 ? 13.586 12.367 -12.82 1 98.81 297 VAL A CA 1
ATOM 2038 C C . VAL A 1 297 ? 13.719 12.836 -11.367 1 98.81 297 VAL A C 1
ATOM 2040 O O . VAL A 1 297 ? 13.281 13.93 -11.023 1 98.81 297 VAL A O 1
ATOM 2043 N N . LEU A 1 298 ? 14.359 12.008 -10.539 1 98.81 298 LEU A N 1
ATOM 2044 C CA . LEU A 1 298 ? 14.547 12.367 -9.133 1 98.81 298 LEU A CA 1
ATOM 2045 C C . LEU A 1 298 ? 15.383 13.633 -9 1 98.81 298 LEU A C 1
ATOM 2047 O O . LEU A 1 298 ? 15.047 14.523 -8.211 1 98.81 298 LEU A O 1
ATOM 2051 N N . ALA A 1 299 ? 16.422 13.734 -9.797 1 98.81 299 ALA A N 1
ATOM 2052 C CA . ALA A 1 299 ? 17.312 14.891 -9.742 1 98.81 299 ALA A CA 1
ATOM 2053 C C . ALA A 1 299 ? 16.578 16.156 -10.172 1 98.81 299 ALA A C 1
ATOM 2055 O O . ALA A 1 299 ? 16.781 17.234 -9.586 1 98.81 299 ALA A O 1
ATOM 2056 N N . LEU A 1 300 ? 15.75 16.062 -11.148 1 98.81 300 LEU A N 1
ATOM 2057 C CA . LEU A 1 300 ? 15.023 17.219 -11.648 1 98.81 300 LEU A CA 1
ATOM 2058 C C . LEU A 1 300 ? 14.023 17.719 -10.609 1 98.81 300 LEU A C 1
ATOM 2060 O O . LEU A 1 300 ? 13.883 18.922 -10.398 1 98.81 300 LEU A O 1
ATOM 2064 N N . TRP A 1 301 ? 13.344 16.844 -9.961 1 98.75 301 TRP A N 1
ATOM 2065 C CA . TRP A 1 301 ? 12.414 17.234 -8.906 1 98.75 301 TRP A CA 1
ATOM 2066 C C . TRP A 1 301 ? 13.156 17.859 -7.738 1 98.75 301 TRP A C 1
ATOM 2068 O O . TRP A 1 301 ? 12.703 18.859 -7.176 1 98.75 301 TRP A O 1
ATOM 2078 N N . ALA A 1 302 ? 14.289 17.219 -7.355 1 98.81 302 ALA A N 1
ATOM 2079 C CA . ALA A 1 302 ? 15.094 17.766 -6.266 1 98.81 302 ALA A CA 1
ATOM 2080 C C . ALA A 1 302 ? 15.594 19.172 -6.609 1 98.81 302 ALA A C 1
ATOM 2082 O O . ALA A 1 302 ? 15.484 20.094 -5.793 1 98.81 302 ALA A O 1
ATOM 2083 N N . ALA A 1 303 ? 16.109 19.328 -7.805 1 98.62 303 ALA A N 1
ATOM 2084 C CA . ALA A 1 303 ? 16.625 20.625 -8.242 1 98.62 303 ALA A CA 1
ATOM 2085 C C . ALA A 1 303 ? 15.531 21.672 -8.281 1 98.62 303 ALA A C 1
ATOM 2087 O O . ALA A 1 303 ? 15.711 22.797 -7.793 1 98.62 303 ALA A O 1
ATOM 2088 N N . ALA A 1 304 ? 14.383 21.344 -8.859 1 98.38 304 ALA A N 1
ATOM 2089 C CA . ALA A 1 304 ? 13.258 22.266 -8.938 1 98.38 304 ALA A CA 1
ATOM 2090 C C . ALA A 1 304 ? 12.773 22.656 -7.547 1 98.38 304 ALA A C 1
ATOM 2092 O O . ALA A 1 304 ? 12.531 23.844 -7.273 1 98.38 304 ALA A O 1
ATOM 2093 N N . GLY A 1 305 ? 12.664 21.641 -6.68 1 98.25 305 GLY A N 1
ATOM 2094 C CA . GLY A 1 305 ? 12.219 21.906 -5.32 1 98.25 305 GLY A CA 1
ATOM 2095 C C . GLY A 1 305 ? 13.188 22.781 -4.539 1 98.25 305 GLY A C 1
ATOM 2096 O O . GLY A 1 305 ? 12.773 23.734 -3.867 1 98.25 305 GLY A O 1
ATOM 2097 N N . LEU A 1 306 ? 14.469 22.469 -4.625 1 98 306 LEU A N 1
ATOM 2098 C CA . LEU A 1 306 ? 15.484 23.25 -3.926 1 98 306 LEU A CA 1
ATOM 2099 C C . LEU A 1 306 ? 15.539 24.672 -4.465 1 98 306 LEU A C 1
ATOM 2101 O O . LEU A 1 306 ? 15.695 25.625 -3.701 1 98 306 LEU A O 1
ATOM 2105 N N . THR A 1 307 ? 15.398 24.812 -5.746 1 97.38 307 THR A N 1
ATOM 2106 C CA . THR A 1 307 ? 15.398 26.125 -6.355 1 97.38 307 THR A CA 1
ATOM 2107 C C . THR A 1 307 ? 14.203 26.953 -5.875 1 97.38 307 THR A C 1
ATOM 2109 O O . THR A 1 307 ? 14.352 28.109 -5.516 1 97.38 307 THR A O 1
ATOM 2112 N N . ALA A 1 308 ? 13.062 26.328 -5.863 1 96.75 308 ALA A N 1
ATOM 2113 C CA . ALA A 1 308 ? 11.867 27 -5.375 1 96.75 308 ALA A CA 1
ATOM 2114 C C . ALA A 1 308 ? 12.016 27.391 -3.908 1 96.75 308 ALA A C 1
ATOM 2116 O O . ALA A 1 308 ? 11.594 28.484 -3.5 1 96.75 308 ALA A O 1
ATOM 2117 N N . THR A 1 309 ? 12.586 26.516 -3.166 1 95.56 309 THR A N 1
ATOM 2118 C CA . THR A 1 309 ? 12.828 26.781 -1.753 1 95.56 309 THR A CA 1
ATOM 2119 C C . THR A 1 309 ? 13.766 27.984 -1.578 1 95.56 309 THR A C 1
ATOM 2121 O O . THR A 1 309 ? 13.523 28.844 -0.733 1 95.56 309 THR A O 1
ATOM 2124 N N . ALA A 1 310 ? 14.766 28.047 -2.365 1 93 310 ALA A N 1
ATOM 2125 C CA . ALA A 1 310 ? 15.742 29.141 -2.297 1 93 310 ALA A CA 1
ATOM 2126 C C . ALA A 1 310 ? 15.125 30.453 -2.771 1 93 310 ALA A C 1
ATOM 2128 O O . ALA A 1 310 ? 15.406 31.516 -2.203 1 93 310 ALA A O 1
ATOM 2129 N N . LEU A 1 311 ? 14.273 30.391 -3.74 1 88.62 311 LEU A N 1
ATOM 2130 C CA . LEU A 1 311 ? 13.688 31.578 -4.344 1 88.62 311 LEU A CA 1
ATOM 2131 C C . LEU A 1 311 ? 12.578 32.156 -3.467 1 88.62 311 LEU A C 1
ATOM 2133 O O . LEU A 1 311 ? 12.359 33.344 -3.441 1 88.62 311 LEU A O 1
ATOM 2137 N N . GLY A 1 312 ? 11.766 31.281 -2.9 1 84.06 312 GLY A N 1
ATOM 2138 C CA . GLY A 1 312 ? 10.688 31.75 -2.043 1 84.06 312 GLY A CA 1
ATOM 2139 C C . GLY A 1 312 ? 11.164 32.656 -0.916 1 84.06 312 GLY A C 1
ATOM 2140 O O . GLY A 1 312 ? 10.445 33.562 -0.485 1 84.06 312 GLY A O 1
ATOM 2141 N N . ALA A 1 313 ? 12.312 32.562 -0.429 1 70.62 313 ALA A N 1
ATOM 2142 C CA . ALA A 1 313 ? 12.922 33.406 0.592 1 70.62 313 ALA A CA 1
ATOM 2143 C C . ALA A 1 313 ? 13.164 34.812 0.06 1 70.62 313 ALA A C 1
ATOM 2145 O O . ALA A 1 313 ? 13.047 35.812 0.803 1 70.62 313 ALA A O 1
ATOM 2146 N N . ARG A 1 314 ? 13.43 34.844 -1.113 1 70.44 314 ARG A N 1
ATOM 2147 C CA . ARG A 1 314 ? 13.734 36.125 -1.703 1 70.44 314 ARG A CA 1
ATOM 2148 C C . ARG A 1 314 ? 12.477 36.969 -1.864 1 70.44 314 ARG A C 1
ATOM 2150 O O . ARG A 1 314 ? 12.516 38.188 -1.719 1 70.44 314 ARG A O 1
ATOM 2157 N N . ARG A 1 315 ? 11.398 36.375 -2.111 1 63.41 315 ARG A N 1
ATOM 2158 C CA . ARG A 1 315 ? 10.148 37.094 -2.318 1 63.41 315 ARG A CA 1
ATOM 2159 C C . ARG A 1 315 ? 9.609 37.625 -1.001 1 63.41 315 ARG A C 1
ATOM 2161 O O . ARG A 1 315 ? 9.07 38.75 -0.955 1 63.41 315 ARG A O 1
ATOM 2168 N N . ARG A 1 316 ? 9.719 36.969 0.085 1 59.88 316 ARG A N 1
ATOM 2169 C CA . ARG A 1 316 ? 9.18 37.438 1.365 1 59.88 316 ARG A CA 1
ATOM 2170 C C . ARG A 1 316 ? 10.078 38.469 2.002 1 59.88 316 ARG A C 1
ATOM 2172 O O . ARG A 1 316 ? 9.594 39.375 2.703 1 59.88 316 ARG A O 1
ATOM 2179 N N . SER A 1 317 ? 11.375 38.375 1.864 1 54.31 317 SER A N 1
ATOM 2180 C CA . SER A 1 317 ? 12.273 39.406 2.354 1 54.31 317 SER A CA 1
ATOM 2181 C C . SER A 1 317 ? 12.078 40.719 1.576 1 54.31 317 SER A C 1
ATOM 2183 O O . SER A 1 317 ? 12.289 41.812 2.115 1 54.31 317 SER A O 1
ATOM 2185 N N . ALA A 1 318 ? 11.672 40.625 0.363 1 50.75 318 ALA A N 1
ATOM 2186 C CA . ALA A 1 318 ? 11.5 41.812 -0.448 1 50.75 318 ALA A CA 1
ATOM 2187 C C . ALA A 1 318 ? 10.242 42.562 -0.047 1 50.75 318 ALA A C 1
ATOM 2189 O O . ALA A 1 318 ? 10.102 43.75 -0.344 1 50.75 318 ALA A O 1
ATOM 2190 N N . GLU A 1 319 ? 9.43 41.844 0.55 1 48.62 319 GLU A N 1
ATOM 2191 C CA . GLU A 1 319 ? 8.172 42.531 0.844 1 48.62 319 GLU A CA 1
ATOM 2192 C C . GLU A 1 319 ? 8.344 43.531 1.986 1 48.62 319 GLU A C 1
ATOM 2194 O O . GLU A 1 319 ? 7.492 44.406 2.188 1 48.62 319 GLU A O 1
ATOM 2199 N N . PRO A 1 320 ? 9.312 43.438 3.021 1 48.22 320 PRO A N 1
ATOM 2200 C CA . PRO A 1 320 ? 9.391 44.5 4.016 1 48.22 320 PRO A CA 1
ATOM 2201 C C . PRO A 1 320 ? 9.656 45.875 3.391 1 48.22 320 PRO A C 1
ATOM 2203 O O . PRO A 1 320 ? 9.25 46.906 3.945 1 48.22 320 PRO A O 1
ATOM 2206 N N . ALA A 1 321 ? 10.57 45.969 2.521 1 47.41 321 ALA A N 1
ATOM 2207 C CA . ALA A 1 321 ? 11.109 47.281 2.123 1 47.41 321 ALA A CA 1
ATOM 2208 C C . ALA A 1 321 ? 10.078 48.062 1.325 1 47.41 321 ALA A C 1
ATOM 2210 O O . ALA A 1 321 ? 10.086 49.281 1.342 1 47.41 321 ALA A O 1
ATOM 2211 N N . ARG A 1 322 ? 9.266 47.438 0.67 1 49 322 ARG A N 1
ATOM 2212 C CA . ARG A 1 322 ? 8.352 48.219 -0.15 1 49 322 ARG A CA 1
ATOM 2213 C C . ARG A 1 322 ? 7.328 48.938 0.715 1 49 322 ARG A C 1
ATOM 2215 O O . ARG A 1 322 ? 6.875 50.031 0.36 1 49 322 ARG A O 1
ATOM 2222 N N . ASP A 1 323 ? 6.973 48.344 1.79 1 48.38 323 ASP A N 1
ATOM 2223 C CA . ASP A 1 323 ? 5.992 49.031 2.631 1 48.38 323 ASP A CA 1
ATOM 2224 C C . ASP A 1 323 ? 6.629 50.188 3.379 1 48.38 323 ASP A C 1
ATOM 2226 O O . ASP A 1 323 ? 5.965 51.188 3.666 1 48.38 323 ASP A O 1
ATOM 2230 N N . ALA A 1 324 ? 7.965 50.062 3.715 1 52.03 324 ALA A N 1
ATOM 2231 C CA . ALA A 1 324 ? 8.648 51.188 4.375 1 52.03 324 ALA A CA 1
ATOM 2232 C C . ALA A 1 324 ? 8.836 52.344 3.424 1 52.03 324 ALA A C 1
ATOM 2234 O O . ALA A 1 324 ? 8.758 53.5 3.838 1 52.03 324 ALA A O 1
ATOM 2235 N N . ALA A 1 325 ? 9.125 52.125 2.232 1 54.5 325 ALA A N 1
ATOM 2236 C CA . ALA A 1 325 ? 9.367 53.219 1.286 1 54.5 325 ALA A CA 1
ATOM 2237 C C . ALA A 1 325 ? 8.078 53.969 0.985 1 54.5 325 ALA A C 1
ATOM 2239 O O . ALA A 1 325 ? 8.117 55.156 0.644 1 54.5 325 ALA A O 1
ATOM 2240 N N . ALA A 1 326 ? 6.984 53.281 0.983 1 56 326 ALA A N 1
ATOM 2241 C CA . ALA A 1 326 ? 5.715 53.938 0.702 1 56 326 ALA A CA 1
ATOM 2242 C C . ALA A 1 326 ? 5.309 54.875 1.854 1 56 326 ALA A C 1
ATOM 2244 O O . ALA A 1 326 ? 4.438 55.719 1.697 1 56 326 ALA A O 1
ATOM 2245 N N . ALA A 1 327 ? 5.852 54.562 3.082 1 54.38 327 ALA A N 1
ATOM 2246 C CA . ALA A 1 327 ? 5.465 55.312 4.262 1 54.38 327 ALA A CA 1
ATOM 2247 C C . ALA A 1 327 ? 6.375 56.531 4.449 1 54.38 327 ALA A C 1
ATOM 2249 O O . ALA A 1 327 ? 6.277 57.25 5.453 1 54.38 327 ALA A O 1
ATOM 2250 N N . ALA A 1 328 ? 7.367 56.719 3.545 1 56.62 328 ALA A N 1
ATOM 2251 C CA . ALA A 1 328 ? 8.164 57.938 3.701 1 56.62 328 ALA A CA 1
ATOM 2252 C C . ALA A 1 328 ? 7.297 59.188 3.516 1 56.62 328 ALA A C 1
ATOM 2254 O O . ALA A 1 328 ? 6.543 59.281 2.545 1 56.62 328 ALA A O 1
ATOM 2255 N N . PRO A 1 329 ? 7.074 59.906 4.531 1 57.28 329 PRO A N 1
ATOM 2256 C CA . PRO A 1 329 ? 6.242 61.094 4.508 1 57.28 329 PRO A CA 1
ATOM 2257 C C . PRO A 1 329 ? 6.613 62.062 3.375 1 57.28 329 PRO A C 1
ATOM 2259 O O . PRO A 1 329 ? 7.789 62.156 3.023 1 57.28 329 PRO A O 1
ATOM 2262 N N . VAL A 1 330 ? 5.887 62.25 2.33 1 60.31 330 VAL A N 1
ATOM 2263 C CA . VAL A 1 330 ? 6.016 63.281 1.31 1 60.31 330 VAL A CA 1
ATOM 2264 C C . VAL A 1 330 ? 6.344 64.625 1.968 1 60.31 330 VAL A C 1
ATOM 2266 O O . VAL A 1 330 ? 5.668 65.062 2.91 1 60.31 330 VAL A O 1
ATOM 2269 N N . PRO A 1 331 ? 7.527 65.125 1.934 1 61.84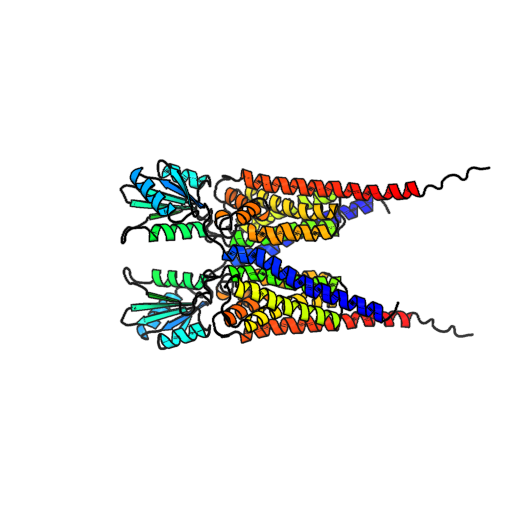 331 PRO A N 1
ATOM 2270 C CA . PRO A 1 331 ? 7.867 66.438 2.527 1 61.84 331 PRO A CA 1
ATOM 2271 C C . PRO A 1 331 ? 6.84 67.5 2.203 1 61.84 331 PRO A C 1
ATOM 2273 O O . PRO A 1 331 ? 6.312 67.562 1.089 1 61.84 331 PRO A O 1
ATOM 2276 N N . ALA A 1 332 ? 6.023 68.062 3.1 1 62.09 332 ALA A N 1
ATOM 2277 C CA . ALA A 1 332 ? 5.133 69.25 2.998 1 62.09 332 ALA A CA 1
ATOM 2278 C C . ALA A 1 332 ? 5.812 70.375 2.275 1 62.09 332 ALA A C 1
ATOM 2280 O O . ALA A 1 332 ? 6.914 70.812 2.643 1 62.09 332 ALA A O 1
ATOM 2281 N N . ARG A 1 333 ? 5.605 70.625 1.053 1 54.78 333 ARG A N 1
ATOM 2282 C CA . ARG A 1 333 ? 6 71.875 0.384 1 54.78 333 ARG A CA 1
ATOM 2283 C C . ARG A 1 333 ? 5.613 73.062 1.217 1 54.78 333 ARG A C 1
ATOM 2285 O O . ARG A 1 333 ? 4.445 73.25 1.575 1 54.78 333 ARG A O 1
ATOM 2292 N N . ALA A 1 334 ? 6.598 73.625 1.962 1 57.62 334 ALA A N 1
ATOM 2293 C CA . ALA A 1 334 ? 6.508 75 2.521 1 57.62 334 ALA A CA 1
ATOM 2294 C C . ALA A 1 334 ? 6.055 76 1.466 1 57.62 334 ALA A C 1
ATOM 2296 O O . ALA A 1 334 ? 6.727 76.188 0.451 1 57.62 334 ALA A O 1
ATOM 2297 N N . GLY A 1 335 ? 4.742 76.125 1.223 1 37.72 335 GLY A N 1
ATOM 2298 C CA . GLY A 1 335 ? 4.316 77.438 0.796 1 37.72 335 GLY A CA 1
ATOM 2299 C C . GLY A 1 335 ? 4.355 78.438 1.911 1 37.72 335 GLY A C 1
ATOM 2300 O O . GLY A 1 335 ? 4.332 78.125 3.092 1 37.72 335 GLY A O 1
ATOM 2301 N N . MET B 1 1 ? 18.625 42.031 20.016 1 41.94 1 MET B N 1
ATOM 2302 C CA . MET B 1 1 ? 18.375 40.594 19.828 1 41.94 1 MET B CA 1
ATOM 2303 C C . MET B 1 1 ? 19.312 40 18.766 1 41.94 1 MET B C 1
ATOM 2305 O O . MET B 1 1 ? 19.172 40.312 17.578 1 41.94 1 MET B O 1
ATOM 2309 N N . SER B 1 2 ? 20.5 39.781 19.031 1 51.75 2 SER B N 1
ATOM 2310 C CA . SER B 1 2 ? 21.766 39.781 18.312 1 51.75 2 SER B CA 1
ATOM 2311 C C . SER B 1 2 ? 21.781 38.75 17.188 1 51.75 2 SER B C 1
ATOM 2313 O O . SER B 1 2 ? 21.031 37.781 17.234 1 51.75 2 SER B O 1
ATOM 2315 N N . ALA B 1 3 ? 22.297 39.188 16.062 1 57.25 3 ALA B N 1
ATOM 2316 C CA . ALA B 1 3 ? 22.578 38.375 14.883 1 57.25 3 ALA B CA 1
ATOM 2317 C C . ALA B 1 3 ? 22.984 36.938 15.281 1 57.25 3 ALA B C 1
ATOM 2319 O O . ALA B 1 3 ? 22.641 35.969 14.586 1 57.25 3 ALA B O 1
ATOM 2320 N N . ASN B 1 4 ? 23.719 36.75 16.359 1 52.94 4 ASN B N 1
ATOM 2321 C CA . ASN B 1 4 ? 24.219 35.469 16.859 1 52.94 4 ASN B CA 1
ATOM 2322 C C . ASN B 1 4 ? 23.094 34.594 17.375 1 52.94 4 ASN B C 1
ATOM 2324 O O . ASN B 1 4 ? 23.094 33.375 17.188 1 52.94 4 ASN B O 1
ATOM 2328 N N . ALA B 1 5 ? 22.125 35.188 18.062 1 55.62 5 ALA B N 1
ATOM 2329 C CA . ALA B 1 5 ? 21 34.469 18.641 1 55.62 5 ALA B CA 1
ATOM 2330 C C . ALA B 1 5 ? 20.078 33.938 17.547 1 55.62 5 ALA B C 1
ATOM 2332 O O . ALA B 1 5 ? 19.562 32.812 17.656 1 55.62 5 ALA B O 1
ATOM 2333 N N . THR B 1 6 ? 20.062 34.719 16.484 1 63.16 6 THR B N 1
ATOM 2334 C CA . THR B 1 6 ? 19.219 34.312 15.359 1 63.16 6 THR B CA 1
ATOM 2335 C C . THR B 1 6 ? 19.859 33.156 14.586 1 63.16 6 THR B C 1
ATOM 2337 O O . THR B 1 6 ? 19.172 32.25 14.141 1 63.16 6 THR B O 1
ATOM 2340 N N . ALA B 1 7 ? 21.25 33.25 14.633 1 67.31 7 ALA B N 1
ATOM 2341 C CA . ALA B 1 7 ? 22 32.219 13.938 1 67.31 7 ALA B CA 1
ATOM 2342 C C . ALA B 1 7 ? 21.969 30.906 14.719 1 67.31 7 ALA B C 1
ATOM 2344 O O . ALA B 1 7 ? 21.797 29.828 14.141 1 67.31 7 ALA B O 1
ATOM 2345 N N . ALA B 1 8 ? 22.125 31.016 16.062 1 71.81 8 ALA B N 1
ATOM 2346 C CA . ALA B 1 8 ? 22.078 29.828 16.922 1 71.81 8 ALA B CA 1
ATOM 2347 C C . ALA B 1 8 ? 20.719 29.156 16.844 1 71.81 8 ALA B C 1
ATOM 2349 O O . ALA B 1 8 ? 20.625 27.922 16.812 1 71.81 8 ALA B O 1
ATOM 2350 N N . GLY B 1 9 ? 19.703 29.938 16.766 1 83.19 9 GLY B N 1
ATOM 2351 C CA . GLY B 1 9 ? 18.359 29.406 16.641 1 83.19 9 GLY B CA 1
ATOM 2352 C C . GLY B 1 9 ? 18.125 28.672 15.344 1 83.19 9 GLY B C 1
ATOM 2353 O O . GLY B 1 9 ? 17.5 27.609 15.328 1 83.19 9 GLY B O 1
ATOM 2354 N N . ALA B 1 10 ? 18.766 29.172 14.383 1 86.12 10 ALA B N 1
ATOM 2355 C CA . ALA B 1 10 ? 18.656 28.547 13.062 1 86.12 10 ALA B CA 1
ATOM 2356 C C . ALA B 1 10 ? 19.406 27.219 13.023 1 86.12 10 ALA B C 1
ATOM 2358 O O . ALA B 1 10 ? 18.938 26.25 12.43 1 86.12 10 ALA B O 1
ATOM 2359 N N . GLY B 1 11 ? 20.562 27.188 13.617 1 90.69 11 GLY B N 1
ATOM 2360 C CA . GLY B 1 11 ? 21.328 25.953 13.703 1 90.69 11 GLY B CA 1
ATOM 2361 C C . GLY B 1 11 ? 20.594 24.844 14.422 1 90.69 11 GLY B C 1
ATOM 2362 O O . GLY B 1 11 ? 20.609 23.688 13.977 1 90.69 11 GLY B O 1
ATOM 2363 N N . ARG B 1 12 ? 20 25.219 15.484 1 93.19 12 ARG B N 1
ATOM 2364 C CA . ARG B 1 12 ? 19.234 24.234 16.25 1 93.19 12 ARG B CA 1
ATOM 2365 C C . ARG B 1 12 ? 18.062 23.688 15.438 1 93.19 12 ARG B C 1
ATOM 2367 O O . ARG B 1 12 ? 17.75 22.5 15.523 1 93.19 12 ARG B O 1
ATOM 2374 N N . ARG B 1 13 ? 17.453 24.5 14.68 1 94.5 13 ARG B N 1
ATOM 2375 C CA . ARG B 1 13 ? 16.328 24.078 13.844 1 94.5 13 ARG B CA 1
ATOM 2376 C C . ARG B 1 13 ? 16.797 23.156 12.727 1 94.5 13 ARG B C 1
ATOM 2378 O O . ARG B 1 13 ? 16.125 22.172 12.398 1 94.5 13 ARG B O 1
ATOM 2385 N N . ILE B 1 14 ? 17.906 23.469 12.203 1 95.19 14 ILE B N 1
ATOM 2386 C CA . ILE B 1 14 ? 18.484 22.609 11.172 1 95.19 14 ILE B CA 1
ATOM 2387 C C . ILE B 1 14 ? 18.797 21.234 11.758 1 95.19 14 ILE B C 1
ATOM 2389 O O . ILE B 1 14 ? 18.469 20.203 11.156 1 95.19 14 ILE B O 1
ATOM 2393 N N . ILE B 1 15 ? 19.328 21.203 12.93 1 94.44 15 ILE B N 1
ATOM 2394 C CA . ILE B 1 15 ? 19.656 19.953 13.609 1 94.44 15 ILE B CA 1
ATOM 2395 C C . ILE B 1 15 ? 18.375 19.188 13.93 1 94.44 15 ILE B C 1
ATOM 2397 O O . ILE B 1 15 ? 18.344 17.953 13.82 1 94.44 15 ILE B O 1
ATOM 2401 N N . ALA B 1 16 ? 17.375 19.875 14.273 1 93.69 16 ALA B N 1
ATOM 2402 C CA . ALA B 1 16 ? 16.109 19.234 14.57 1 93.69 16 ALA B CA 1
ATOM 2403 C C . ALA B 1 16 ? 15.578 18.469 13.359 1 93.69 16 ALA B C 1
ATOM 2405 O O . ALA B 1 16 ? 15.125 17.328 13.484 1 93.69 16 ALA B O 1
ATOM 2406 N N . VAL B 1 17 ? 15.625 19.094 12.227 1 94.88 17 VAL B N 1
ATOM 2407 C CA . VAL B 1 17 ? 15.172 18.438 11 1 94.88 17 VAL B CA 1
ATOM 2408 C C . VAL B 1 17 ? 16.062 17.234 10.703 1 94.88 17 VAL B C 1
ATOM 2410 O O . VAL B 1 17 ? 15.57 16.156 10.391 1 94.88 17 VAL B O 1
ATOM 2413 N N . MET B 1 18 ? 17.375 17.406 10.875 1 96.25 18 MET B N 1
ATOM 2414 C CA . MET B 1 18 ? 18.344 16.375 10.523 1 96.25 18 MET B CA 1
ATOM 2415 C C . MET B 1 18 ? 18.266 15.195 11.492 1 96.25 18 MET B C 1
ATOM 2417 O O . MET B 1 18 ? 18.625 14.07 11.141 1 96.25 18 MET B O 1
ATOM 2421 N N . VAL B 1 19 ? 17.719 15.391 12.656 1 95.06 19 VAL B N 1
ATOM 2422 C CA . VAL B 1 19 ? 17.562 14.312 13.625 1 95.06 19 VAL B CA 1
ATOM 2423 C C . VAL B 1 19 ? 16.203 13.664 13.461 1 95.06 19 VAL B C 1
ATOM 2425 O O . VAL B 1 19 ? 16.078 12.438 13.516 1 95.06 19 VAL B O 1
ATOM 2428 N N . LEU B 1 20 ? 15.195 14.445 13.211 1 95.12 20 LEU B N 1
ATOM 2429 C CA . LEU B 1 20 ? 13.812 13.977 13.133 1 95.12 20 LEU B CA 1
ATOM 2430 C C . LEU B 1 20 ? 13.617 13.047 11.945 1 95.12 20 LEU B C 1
ATOM 2432 O O . LEU B 1 20 ? 12.945 12.023 12.055 1 95.12 20 LEU B O 1
ATOM 2436 N N . ILE B 1 21 ? 14.195 13.383 10.828 1 95.94 21 ILE B N 1
ATOM 2437 C CA . ILE B 1 21 ? 13.844 12.711 9.578 1 95.94 21 ILE B CA 1
ATOM 2438 C C . ILE B 1 21 ? 14.414 11.297 9.578 1 95.94 21 ILE B C 1
ATOM 2440 O O . ILE B 1 21 ? 13.711 10.344 9.234 1 95.94 21 ILE B O 1
ATOM 2444 N N . PRO B 1 22 ? 15.68 11.07 10.055 1 96.62 22 PRO B N 1
ATOM 2445 C CA . PRO B 1 22 ? 16.125 9.688 10.195 1 96.62 22 PRO B CA 1
ATOM 2446 C C . PRO B 1 22 ? 15.273 8.883 11.172 1 96.62 22 PRO B C 1
ATOM 2448 O O . PRO B 1 22 ? 15.07 7.684 10.977 1 96.62 22 PRO B O 1
ATOM 2451 N N . PHE B 1 23 ? 14.852 9.547 12.148 1 96.94 23 PHE B N 1
ATOM 2452 C CA . PHE B 1 23 ? 13.961 8.875 13.086 1 96.94 23 PHE B CA 1
ATOM 2453 C C . PHE B 1 23 ? 12.656 8.477 12.398 1 96.94 23 PHE B C 1
ATOM 2455 O O . PHE B 1 23 ? 12.164 7.363 12.594 1 96.94 23 PHE B O 1
ATOM 2462 N N . VAL B 1 24 ? 12.086 9.359 11.625 1 95.75 24 VAL B N 1
ATOM 2463 C CA . VAL B 1 24 ? 10.859 9.086 10.875 1 95.75 24 VAL B CA 1
ATOM 2464 C C . VAL B 1 24 ? 11.094 7.934 9.906 1 95.75 24 VAL B C 1
ATOM 2466 O O . VAL B 1 24 ? 10.273 7.016 9.812 1 95.75 24 VAL B O 1
ATOM 2469 N N . VAL B 1 25 ? 12.219 7.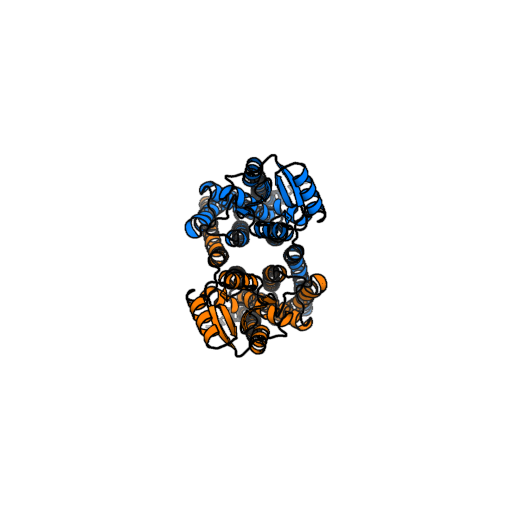941 9.242 1 96.75 25 VAL B N 1
ATOM 2470 C CA . VAL B 1 25 ? 12.562 6.875 8.305 1 96.75 25 VAL B CA 1
ATOM 2471 C C . VAL B 1 25 ? 12.648 5.543 9.047 1 96.75 25 VAL B C 1
ATOM 2473 O O . VAL B 1 25 ? 12.078 4.543 8.602 1 96.75 25 VAL B O 1
ATOM 2476 N N . THR B 1 26 ? 13.273 5.539 10.172 1 97.5 26 THR B N 1
ATOM 2477 C CA . THR B 1 26 ? 13.438 4.324 10.969 1 97.5 26 THR B CA 1
ATOM 2478 C C . THR B 1 26 ? 12.078 3.785 11.414 1 97.5 26 THR B C 1
ATOM 2480 O O . THR B 1 26 ? 11.781 2.602 11.234 1 97.5 26 THR B O 1
ATOM 2483 N N . LEU B 1 27 ? 11.305 4.645 11.891 1 96.81 27 LEU B N 1
ATOM 2484 C CA . LEU B 1 27 ? 10.008 4.242 12.422 1 96.81 27 LEU B CA 1
ATOM 2485 C C . LEU B 1 27 ? 9.086 3.752 11.305 1 96.81 27 LEU B C 1
ATOM 2487 O O . LEU B 1 27 ? 8.438 2.713 11.438 1 96.81 27 LEU B O 1
ATOM 2491 N N . THR B 1 28 ? 9.039 4.449 10.266 1 96.25 28 THR B N 1
ATOM 2492 C CA . THR B 1 28 ? 8.102 4.113 9.195 1 96.25 28 THR B CA 1
ATOM 2493 C C . THR B 1 28 ? 8.57 2.873 8.445 1 96.25 28 THR B C 1
ATOM 2495 O O . THR B 1 28 ? 7.762 1.993 8.133 1 96.25 28 THR B O 1
ATOM 2498 N N . LEU B 1 29 ? 9.852 2.746 8.156 1 96.06 29 LEU B N 1
ATOM 2499 C CA . LEU B 1 29 ? 10.344 1.539 7.5 1 96.06 29 LEU B CA 1
ATOM 2500 C C . LEU B 1 29 ? 10.188 0.325 8.406 1 96.06 29 LEU B C 1
ATOM 2502 O O . LEU B 1 29 ? 9.859 -0.769 7.945 1 96.06 29 LEU B O 1
ATOM 2506 N N . TRP B 1 30 ? 10.469 0.559 9.695 1 96.12 30 TRP B N 1
ATOM 2507 C CA . TRP B 1 30 ? 10.242 -0.532 10.633 1 96.12 30 TRP B CA 1
ATOM 2508 C C . TRP B 1 30 ? 8.781 -0.975 10.609 1 96.12 30 TRP B C 1
ATOM 2510 O O . TRP B 1 30 ? 8.492 -2.17 10.523 1 96.12 30 TRP B O 1
ATOM 2520 N N . ALA B 1 31 ? 7.883 -0.091 10.641 1 96.06 31 ALA B N 1
ATOM 2521 C CA . ALA B 1 31 ? 6.453 -0.383 10.727 1 96.06 31 ALA B CA 1
ATOM 2522 C C . ALA B 1 31 ? 5.949 -1.024 9.438 1 96.06 31 ALA B C 1
ATOM 2524 O O . ALA B 1 31 ? 5.07 -1.892 9.469 1 96.06 31 ALA B O 1
ATOM 2525 N N . PHE B 1 32 ? 6.473 -0.635 8.305 1 96.5 32 PHE B N 1
ATOM 2526 C CA . PHE B 1 32 ? 5.938 -1.062 7.02 1 96.5 32 PHE B CA 1
ATOM 2527 C C . PHE B 1 32 ? 6.746 -2.227 6.461 1 96.5 32 PHE B C 1
ATOM 2529 O O . PHE B 1 32 ? 6.188 -3.275 6.133 1 96.5 32 PHE B O 1
ATOM 2536 N N . ALA B 1 33 ? 8.047 -2.1 6.457 1 95.88 33 ALA B N 1
ATOM 2537 C CA . ALA B 1 33 ? 8.906 -3.041 5.742 1 95.88 33 ALA B CA 1
ATOM 2538 C C . ALA B 1 33 ? 9.164 -4.289 6.582 1 95.88 33 ALA B C 1
ATOM 2540 O O . ALA B 1 33 ? 9.289 -5.391 6.039 1 95.88 33 ALA B O 1
ATOM 2541 N N . TRP B 1 34 ? 9.227 -4.148 7.867 1 95.38 34 TRP B N 1
ATOM 2542 C CA . TRP B 1 34 ? 9.578 -5.293 8.695 1 95.38 34 TRP B CA 1
ATOM 2543 C C . TRP B 1 34 ? 8.484 -6.355 8.648 1 95.38 34 TRP B C 1
ATOM 2545 O O . TRP B 1 34 ? 8.766 -7.531 8.383 1 95.38 34 TRP B O 1
ATOM 2555 N N . PRO B 1 35 ? 7.266 -5.984 8.859 1 95.19 35 PRO B N 1
ATOM 2556 C CA . PRO B 1 35 ? 6.23 -7.012 8.742 1 95.19 35 PRO B CA 1
ATOM 2557 C C . PRO B 1 35 ? 6.156 -7.621 7.344 1 95.19 35 PRO B C 1
ATOM 2559 O O . PRO B 1 35 ? 5.895 -8.82 7.199 1 95.19 35 PRO B O 1
ATOM 2562 N N . ALA B 1 36 ? 6.344 -6.844 6.34 1 94.5 36 ALA B N 1
ATOM 2563 C CA . ALA B 1 36 ? 6.332 -7.348 4.969 1 94.5 36 ALA B CA 1
ATOM 2564 C C . ALA B 1 36 ? 7.445 -8.367 4.75 1 94.5 36 ALA B C 1
ATOM 2566 O O . ALA B 1 36 ? 7.254 -9.359 4.043 1 94.5 36 ALA B O 1
ATOM 2567 N N . ALA B 1 37 ? 8.562 -8.164 5.418 1 95.25 37 ALA B N 1
ATOM 2568 C CA . ALA B 1 37 ? 9.727 -9.039 5.277 1 95.25 37 ALA B CA 1
ATOM 2569 C C . ALA B 1 37 ? 9.539 -10.336 6.062 1 95.25 37 ALA B C 1
ATOM 2571 O O . ALA B 1 37 ? 10.234 -11.32 5.82 1 95.25 37 ALA B O 1
ATOM 2572 N N . ARG B 1 38 ? 8.586 -10.312 6.965 1 94.69 38 ARG B N 1
ATOM 2573 C CA . ARG B 1 38 ? 8.438 -11.445 7.867 1 94.69 38 ARG B CA 1
ATOM 2574 C C . ARG B 1 38 ? 7.094 -12.141 7.652 1 94.69 38 ARG B C 1
ATOM 2576 O O . ARG B 1 38 ? 6.566 -12.773 8.57 1 94.69 38 ARG B O 1
ATOM 2583 N N . THR B 1 39 ? 6.535 -11.969 6.523 1 93.38 39 THR B N 1
ATOM 2584 C CA . THR B 1 39 ? 5.266 -12.609 6.199 1 93.38 39 THR B CA 1
ATOM 2585 C C . THR B 1 39 ? 5.43 -14.125 6.141 1 93.38 39 THR B C 1
ATOM 2587 O O . THR B 1 39 ? 6.285 -14.633 5.414 1 93.38 39 THR B O 1
ATOM 2590 N N . ALA B 1 40 ? 4.77 -14.789 6.863 1 93.25 40 ALA B N 1
ATOM 2591 C CA . ALA B 1 40 ? 4.719 -16.25 6.961 1 93.25 40 ALA B CA 1
ATOM 2592 C C . ALA B 1 40 ? 3.506 -16.703 7.762 1 93.25 40 ALA B C 1
ATOM 2594 O O . ALA B 1 40 ? 3.023 -15.984 8.633 1 93.25 40 ALA B O 1
ATOM 2595 N N . PRO B 1 41 ? 3.035 -17.828 7.469 1 93.81 41 PRO B N 1
ATOM 2596 C CA . PRO B 1 41 ? 1.887 -18.297 8.25 1 93.81 41 PRO B CA 1
ATOM 2597 C C . PRO B 1 41 ? 2.207 -18.469 9.727 1 93.81 41 PRO B C 1
ATOM 2599 O O . PRO B 1 41 ? 3.262 -19 10.078 1 93.81 41 PRO B O 1
ATOM 2602 N N . ARG B 1 42 ? 1.406 -17.953 10.516 1 95.06 42 ARG B N 1
ATOM 2603 C CA . ARG B 1 42 ? 1.476 -18.047 11.969 1 95.06 42 ARG B CA 1
ATOM 2604 C C . ARG B 1 42 ? 0.124 -18.453 12.555 1 95.06 42 ARG B C 1
ATOM 2606 O O . ARG B 1 42 ? -0.78 -17.625 12.664 1 95.06 42 ARG B O 1
ATOM 2613 N N . ASP B 1 43 ? 0.05 -19.734 12.953 1 94.38 43 ASP B N 1
ATOM 2614 C CA . ASP B 1 43 ? -1.194 -20.281 13.484 1 94.38 43 ASP B CA 1
ATOM 2615 C C . ASP B 1 43 ? -2.367 -19.984 12.555 1 94.38 43 ASP B C 1
ATOM 2617 O O . ASP B 1 43 ? -3.408 -19.484 13 1 94.38 43 ASP B O 1
ATOM 2621 N N . LEU B 1 44 ? -2.111 -20.109 11.258 1 96.25 44 LEU B N 1
ATOM 2622 C CA . LEU B 1 44 ? -3.148 -19.922 10.25 1 96.25 44 LEU B CA 1
ATOM 2623 C C . LEU B 1 44 ? -4.211 -21.016 10.367 1 96.25 44 LEU B C 1
ATOM 2625 O O . LEU B 1 44 ? -3.906 -22.203 10.234 1 96.25 44 LEU B O 1
ATOM 2629 N N . PRO B 1 45 ? -5.391 -20.688 10.648 1 97.12 45 PRO B N 1
ATOM 2630 C CA . PRO B 1 45 ? -6.418 -21.703 10.836 1 97.12 45 PRO B CA 1
ATOM 2631 C C . PRO B 1 45 ? -6.777 -22.422 9.539 1 97.12 45 PRO B C 1
ATOM 2633 O O . PRO B 1 45 ? -7.176 -21.781 8.562 1 97.12 45 PRO B O 1
ATOM 2636 N N . ILE B 1 46 ? -6.703 -23.734 9.562 1 96.38 46 ILE B N 1
ATOM 2637 C CA . ILE B 1 46 ? -7.074 -24.562 8.422 1 96.38 46 ILE B CA 1
ATOM 2638 C C . ILE B 1 46 ? -7.871 -25.781 8.914 1 96.38 46 ILE B C 1
ATOM 2640 O O . ILE B 1 46 ? -7.754 -26.172 10.078 1 96.38 46 ILE B O 1
ATOM 2644 N N . GLY B 1 47 ? -8.727 -26.281 8.016 1 96.75 47 GLY B N 1
ATOM 2645 C CA . GLY B 1 47 ? -9.523 -27.438 8.359 1 96.75 47 GLY B CA 1
ATOM 2646 C C . GLY B 1 47 ? -9.031 -28.719 7.715 1 96.75 47 GLY B C 1
ATOM 2647 O O . GLY B 1 47 ? -8.445 -28.688 6.629 1 96.75 47 GLY B O 1
ATOM 2648 N N . LEU B 1 48 ? -9.211 -29.797 8.398 1 95.19 48 LEU B N 1
ATOM 2649 C CA . LEU B 1 48 ? -9.008 -31.141 7.855 1 95.19 48 LEU B CA 1
ATOM 2650 C C . LEU B 1 48 ? -10.266 -31.984 8.016 1 95.19 48 LEU B C 1
ATOM 2652 O O . LEU B 1 48 ? -10.93 -31.938 9.047 1 95.19 48 LEU B O 1
ATOM 2656 N N . ALA B 1 49 ? -10.586 -32.594 6.891 1 94.81 49 ALA B N 1
ATOM 2657 C CA . ALA B 1 49 ? -11.742 -33.5 6.941 1 94.81 49 ALA B CA 1
ATOM 2658 C C . ALA B 1 49 ? -11.453 -34.812 6.211 1 94.81 49 ALA B C 1
ATOM 2660 O O . ALA B 1 49 ? -10.789 -34.812 5.176 1 94.81 49 ALA B O 1
ATOM 2661 N N . GLY B 1 50 ? -11.883 -35.938 6.68 1 87.81 50 GLY B N 1
ATOM 2662 C CA . GLY B 1 50 ? -11.68 -37.281 6.133 1 87.81 50 GLY B CA 1
ATOM 2663 C C . GLY B 1 50 ? -11.602 -38.344 7.199 1 87.81 50 GLY B C 1
ATOM 2664 O O . GLY B 1 50 ? -11.953 -38.094 8.352 1 87.81 50 GLY B O 1
ATOM 2665 N N . PRO B 1 51 ? -11.219 -39.562 6.75 1 86.5 51 PRO B N 1
ATOM 2666 C CA . PRO B 1 51 ? -11.039 -40.625 7.734 1 86.5 51 PRO B CA 1
ATOM 2667 C C . PRO B 1 51 ? -10.008 -40.281 8.805 1 86.5 51 PRO B C 1
ATOM 2669 O O . PRO B 1 51 ? -9 -39.625 8.508 1 86.5 51 PRO B O 1
ATOM 2672 N N . ALA B 1 52 ? -10.227 -40.719 9.992 1 84.25 52 ALA B N 1
ATOM 2673 C CA . ALA B 1 52 ? -9.445 -40.344 11.164 1 84.25 52 ALA B CA 1
ATOM 2674 C C . ALA B 1 52 ? -7.961 -40.625 10.969 1 84.25 52 ALA B C 1
ATOM 2676 O O . ALA B 1 52 ? -7.102 -39.844 11.359 1 84.25 52 ALA B O 1
ATOM 2677 N N . THR B 1 53 ? -7.684 -41.75 10.336 1 83.12 53 THR B N 1
ATOM 2678 C CA . THR B 1 53 ? -6.293 -42.156 10.164 1 83.12 53 THR B CA 1
ATOM 2679 C C . THR B 1 53 ? -5.559 -41.188 9.219 1 83.12 53 THR B C 1
ATOM 2681 O O . THR B 1 53 ? -4.418 -40.812 9.477 1 83.12 53 THR B O 1
ATOM 2684 N N . VAL B 1 54 ? -6.262 -40.812 8.227 1 79.06 54 VAL B N 1
ATOM 2685 C CA . VAL B 1 54 ? -5.652 -39.969 7.215 1 79.06 54 VAL B CA 1
ATOM 2686 C C . VAL B 1 54 ? -5.504 -38.531 7.758 1 79.06 54 VAL B C 1
ATOM 2688 O O . VAL B 1 54 ? -4.465 -37.906 7.566 1 79.06 54 VAL B O 1
ATOM 2691 N N . VAL B 1 55 ? -6.445 -38.094 8.469 1 84.38 55 VAL B N 1
ATOM 2692 C CA . VAL B 1 55 ? -6.434 -36.75 9.031 1 84.38 55 VAL B CA 1
ATOM 2693 C C . VAL B 1 55 ? -5.312 -36.625 10.062 1 84.38 55 VAL B C 1
ATOM 2695 O O . VAL B 1 55 ? -4.629 -35.594 10.133 1 84.38 55 VAL B O 1
ATOM 2698 N N . THR B 1 56 ? -5.109 -37.625 10.773 1 84.94 56 THR B N 1
ATOM 2699 C CA . THR B 1 56 ? -4.051 -37.625 11.773 1 84.94 56 THR B CA 1
ATOM 2700 C C . THR B 1 56 ? -2.676 -37.562 11.109 1 84.94 56 THR B C 1
ATOM 2702 O O . THR B 1 56 ? -1.788 -36.844 11.57 1 84.94 56 THR B O 1
ATOM 2705 N N . ALA B 1 57 ? -2.549 -38.25 10.031 1 80.94 57 ALA B N 1
ATOM 2706 C CA . ALA B 1 57 ? -1.284 -38.281 9.297 1 80.94 57 ALA B CA 1
ATOM 2707 C C . ALA B 1 57 ? -0.998 -36.906 8.695 1 80.94 57 ALA B C 1
ATOM 2709 O O . ALA B 1 57 ? 0.13 -36.406 8.766 1 80.94 57 ALA B O 1
ATOM 2710 N N . LEU B 1 58 ? -2.035 -36.344 8.188 1 82.12 58 LEU B N 1
ATOM 2711 C CA . LEU B 1 58 ? -1.895 -35.031 7.57 1 82.12 58 LEU B CA 1
ATOM 2712 C C . LEU B 1 58 ? -1.576 -33.969 8.617 1 82.12 58 LEU B C 1
ATOM 2714 O O . LEU B 1 58 ? -0.779 -33.062 8.367 1 82.12 58 LEU B O 1
ATOM 2718 N N . GLU B 1 59 ? -2.215 -34.125 9.68 1 83.62 59 GLU B N 1
ATOM 2719 C CA . GLU B 1 59 ? -1.965 -33.219 10.781 1 83.62 59 GLU B CA 1
ATOM 2720 C C . GLU B 1 59 ? -0.511 -33.281 11.242 1 83.62 59 GLU B C 1
ATOM 2722 O O . GLU B 1 59 ? 0.095 -32.25 11.555 1 83.62 59 GLU B O 1
ATOM 2727 N N . GLN B 1 60 ? 0.045 -34.375 11.289 1 81.12 60 GLN B N 1
ATOM 2728 C CA . GLN B 1 60 ? 1.432 -34.562 11.703 1 81.12 60 GLN B CA 1
ATOM 2729 C C . GLN B 1 60 ? 2.396 -33.969 10.68 1 81.12 60 GLN B C 1
ATOM 2731 O O . GLN B 1 60 ? 3.422 -33.406 11.047 1 81.12 60 GLN B O 1
ATOM 2736 N N . ASP B 1 61 ? 1.997 -34.062 9.43 1 78.94 61 ASP B N 1
ATOM 2737 C CA . ASP B 1 61 ? 2.828 -33.5 8.375 1 78.94 61 ASP B CA 1
ATOM 2738 C C . ASP B 1 61 ? 2.83 -31.984 8.438 1 78.94 61 ASP B C 1
ATOM 2740 O O . ASP B 1 61 ? 3.881 -31.344 8.305 1 78.94 61 ASP B O 1
ATOM 2744 N N . LEU B 1 62 ? 1.68 -31.469 8.703 1 77.94 62 LEU B N 1
ATOM 2745 C CA . LEU B 1 62 ? 1.548 -30.016 8.789 1 77.94 62 LEU B CA 1
ATOM 2746 C C . LEU B 1 62 ? 2.225 -29.484 10.047 1 77.94 62 LEU B C 1
ATOM 2748 O O . LEU B 1 62 ? 2.691 -28.344 10.07 1 77.94 62 LEU B O 1
ATOM 2752 N N . ALA B 1 63 ? 2.273 -30.297 11.07 1 73.44 63 ALA B N 1
ATOM 2753 C CA . ALA B 1 63 ? 2.877 -29.922 12.344 1 73.44 63 ALA B CA 1
ATOM 2754 C C . ALA B 1 63 ? 4.395 -29.812 12.219 1 73.44 63 ALA B C 1
ATOM 2756 O O . ALA B 1 63 ? 5.047 -29.203 13.07 1 73.44 63 ALA B O 1
ATOM 2757 N N . ARG B 1 64 ? 4.852 -30.406 11.148 1 74.44 64 ARG B N 1
ATOM 2758 C CA . ARG B 1 64 ? 6.289 -30.25 10.922 1 74.44 64 ARG B CA 1
ATOM 2759 C C . ARG B 1 64 ? 6.66 -28.797 10.656 1 74.44 64 ARG B C 1
ATOM 2761 O O . ARG B 1 64 ? 7.809 -28.406 10.852 1 74.44 64 ARG B O 1
ATOM 2768 N N . HIS B 1 65 ? 5.727 -28.141 10.234 1 72.75 65 HIS B N 1
ATOM 2769 C CA . HIS B 1 65 ? 5.898 -26.688 10.109 1 72.75 65 HIS B CA 1
ATOM 2770 C C . HIS B 1 65 ? 5.473 -25.969 11.383 1 72.75 65 HIS B C 1
ATOM 2772 O O . HIS B 1 65 ? 4.344 -25.484 11.477 1 72.75 65 HIS B O 1
ATOM 2778 N N . GLU B 1 66 ? 6.375 -25.953 12.367 1 71.69 66 GLU B N 1
ATOM 2779 C CA . GLU B 1 66 ? 6.027 -25.516 13.719 1 71.69 66 GLU B CA 1
ATOM 2780 C C . GLU B 1 66 ? 5.477 -24.094 13.727 1 71.69 66 GLU B C 1
ATOM 2782 O O . GLU B 1 66 ? 6.16 -23.156 13.305 1 71.69 66 GLU B O 1
ATOM 2787 N N . GLY B 1 67 ? 4.203 -24.047 14.148 1 85.06 67 GLY B N 1
ATOM 2788 C CA . GLY B 1 67 ? 3.533 -22.781 14.461 1 85.06 67 GLY B CA 1
ATOM 2789 C C . GLY B 1 67 ? 2.896 -22.141 13.25 1 85.06 67 GLY B C 1
ATOM 2790 O O . GLY B 1 67 ? 2.346 -21.031 13.344 1 85.06 67 GLY B O 1
ATOM 2791 N N . ALA B 1 68 ? 2.938 -22.828 12.109 1 89.75 68 ALA B N 1
ATOM 2792 C CA . ALA B 1 68 ? 2.443 -22.25 10.867 1 89.75 68 ALA B CA 1
ATOM 2793 C C . ALA B 1 68 ? 0.924 -22.344 10.773 1 89.75 68 ALA B C 1
ATOM 2795 O O . ALA B 1 68 ? 0.248 -21.391 10.414 1 89.75 68 ALA B O 1
ATOM 2796 N N . PHE B 1 69 ? 0.446 -23.547 11.273 1 92.88 69 PHE B N 1
ATOM 2797 C CA . PHE B 1 69 ? -0.971 -23.797 11.039 1 92.88 69 PHE B CA 1
ATOM 2798 C C . PHE B 1 69 ? -1.682 -24.172 12.336 1 92.88 69 PHE B C 1
ATOM 2800 O O . PHE B 1 69 ? -1.125 -24.891 13.172 1 92.88 69 PHE B O 1
ATOM 2807 N N . GLU B 1 70 ? -2.832 -23.641 12.547 1 93.75 70 GLU B N 1
ATOM 2808 C CA . GLU B 1 70 ? -3.787 -24.109 13.555 1 93.75 70 GLU B CA 1
ATOM 2809 C C . GLU B 1 70 ? -4.852 -25 12.93 1 93.75 70 GLU B C 1
ATOM 2811 O O . GLU B 1 70 ? -5.742 -24.516 12.227 1 93.75 70 GLU B O 1
ATOM 2816 N N . VAL B 1 71 ? -4.789 -26.312 13.25 1 93.44 71 VAL B N 1
ATOM 2817 C CA . VAL B 1 71 ? -5.574 -27.312 12.531 1 93.44 71 VAL B CA 1
ATOM 2818 C C . VAL B 1 71 ? -6.891 -27.562 13.266 1 93.44 71 VAL B C 1
ATOM 2820 O O . VAL B 1 71 ? -6.91 -27.734 14.484 1 93.44 71 VAL B O 1
ATOM 2823 N N . HIS B 1 72 ? -7.941 -27.5 12.492 1 95.12 72 HIS B N 1
ATOM 2824 C CA . HIS B 1 72 ? -9.281 -27.828 12.961 1 95.12 72 HIS B CA 1
ATOM 2825 C C . HIS B 1 72 ? -9.828 -29.062 12.242 1 95.12 72 HIS B C 1
ATOM 2827 O O . HIS B 1 72 ? -9.836 -29.109 11.016 1 95.12 72 HIS B O 1
ATOM 2833 N N . ARG B 1 73 ? -10.328 -30 13.047 1 95.12 73 ARG B N 1
ATOM 2834 C CA . ARG B 1 73 ? -10.852 -31.234 12.453 1 95.12 73 ARG B CA 1
ATOM 2835 C C . ARG B 1 73 ? -12.359 -31.141 12.258 1 95.12 73 ARG B C 1
ATOM 2837 O O . ARG B 1 73 ? -13.078 -30.641 13.125 1 95.12 73 ARG B O 1
ATOM 2844 N N . TYR B 1 74 ? -12.734 -31.562 11.102 1 95.62 74 TYR B N 1
ATOM 2845 C CA . TYR B 1 74 ? -14.156 -31.594 10.781 1 95.62 74 TYR B CA 1
ATOM 2846 C C . TYR B 1 74 ? -14.594 -32.969 10.336 1 95.62 74 TYR B C 1
ATOM 2848 O O . TYR B 1 74 ? -13.766 -33.781 9.883 1 95.62 74 TYR B O 1
ATOM 2856 N N . GLU B 1 75 ? -15.883 -33.281 10.422 1 91.88 75 GLU B N 1
ATOM 2857 C CA . GLU B 1 75 ? -16.438 -34.625 10.141 1 91.88 75 GLU B CA 1
ATOM 2858 C C . GLU B 1 75 ? -16.359 -34.938 8.656 1 91.88 75 GLU B C 1
ATOM 2860 O O . GLU B 1 75 ? -16.094 -36.094 8.273 1 91.88 75 GLU B O 1
ATOM 2865 N N . ASP B 1 76 ? -16.734 -33.938 7.855 1 92.38 76 ASP B N 1
ATOM 2866 C CA . ASP B 1 76 ? -16.766 -34.156 6.414 1 92.38 76 ASP B CA 1
ATOM 2867 C C . ASP B 1 76 ? -16.594 -32.812 5.656 1 92.38 76 ASP B C 1
ATOM 2869 O O . ASP B 1 76 ? -16.328 -31.781 6.258 1 92.38 76 ASP B O 1
ATOM 2873 N N . GLY B 1 77 ? -16.688 -32.938 4.332 1 95.19 77 GLY B N 1
ATOM 2874 C CA . GLY B 1 77 ? -16.516 -31.781 3.465 1 95.19 77 GLY B CA 1
ATOM 2875 C C . GLY B 1 77 ? -17.562 -30.703 3.689 1 95.19 77 GLY B C 1
ATOM 2876 O O . GLY B 1 77 ? -17.266 -29.516 3.6 1 95.19 77 GLY B O 1
ATOM 2877 N N . ALA B 1 78 ? -18.766 -31.156 3.971 1 96.81 78 ALA B N 1
ATOM 2878 C CA . ALA B 1 78 ? -19.844 -30.203 4.199 1 96.81 78 ALA B CA 1
ATOM 2879 C C . ALA B 1 78 ? -19.578 -29.344 5.441 1 96.81 78 ALA B C 1
ATOM 2881 O O . ALA B 1 78 ? -19.797 -28.141 5.434 1 96.81 78 ALA B O 1
ATOM 2882 N N . ALA B 1 79 ? -19.141 -29.969 6.449 1 96.94 79 ALA B N 1
ATOM 2883 C CA . ALA B 1 79 ? -18.812 -29.266 7.684 1 96.94 79 ALA B CA 1
ATOM 2884 C C . ALA B 1 79 ? -17.641 -28.312 7.469 1 96.94 79 ALA B C 1
ATOM 2886 O O . ALA B 1 79 ? -17.625 -27.203 8.016 1 96.94 79 ALA B O 1
ATOM 2887 N N . ALA B 1 80 ? -16.672 -28.75 6.75 1 97.81 80 ALA B N 1
ATOM 2888 C CA . ALA B 1 80 ? -15.523 -27.906 6.441 1 97.81 80 ALA B CA 1
ATOM 2889 C C . ALA B 1 80 ? -15.938 -26.688 5.633 1 97.81 80 ALA B C 1
ATOM 2891 O O . ALA B 1 80 ? -15.469 -25.578 5.895 1 97.81 80 ALA B O 1
ATOM 2892 N N . ARG B 1 81 ? -16.797 -26.875 4.664 1 98.38 81 ARG B N 1
ATOM 2893 C CA . ARG B 1 81 ? -17.297 -25.781 3.85 1 98.38 81 ARG B CA 1
ATOM 2894 C C . ARG B 1 81 ? -18.062 -24.766 4.703 1 98.38 81 ARG B C 1
ATOM 2896 O O . ARG B 1 81 ? -17.906 -23.562 4.512 1 98.38 81 ARG B O 1
ATOM 2903 N N . ALA B 1 82 ? -18.797 -25.25 5.621 1 98.38 82 ALA B N 1
ATOM 2904 C CA . ALA B 1 82 ? -19.531 -24.359 6.52 1 98.38 82 ALA B CA 1
ATOM 2905 C C . ALA B 1 82 ? -18.578 -23.547 7.387 1 98.38 82 ALA B C 1
ATOM 2907 O O . ALA B 1 82 ? -18.812 -22.359 7.633 1 98.38 82 ALA B O 1
ATOM 2908 N N . ALA B 1 83 ? -17.547 -24.172 7.848 1 98.44 83 ALA B N 1
ATOM 2909 C CA . ALA B 1 83 ? -16.562 -23.484 8.672 1 98.44 83 ALA B CA 1
ATOM 2910 C C . ALA B 1 83 ? -15.859 -22.375 7.887 1 98.44 83 ALA B C 1
ATOM 2912 O O . ALA B 1 83 ? -15.531 -21.328 8.438 1 98.44 83 ALA B O 1
ATOM 2913 N N . ILE B 1 84 ? -15.586 -22.625 6.609 1 98.75 84 ILE B N 1
ATOM 2914 C CA . ILE B 1 84 ? -14.992 -21.609 5.742 1 98.75 84 ILE B CA 1
ATOM 2915 C C . ILE B 1 84 ? -15.961 -20.438 5.57 1 98.75 84 ILE B C 1
ATOM 2917 O O . ILE B 1 84 ? -15.57 -19.281 5.715 1 98.75 84 ILE B O 1
ATOM 2921 N N . ALA B 1 85 ? -17.203 -20.75 5.363 1 98.5 85 ALA B N 1
ATOM 2922 C CA . ALA B 1 85 ? -18.234 -19.719 5.176 1 98.5 85 ALA B CA 1
ATOM 2923 C C . ALA B 1 85 ? -18.406 -18.891 6.438 1 98.5 85 ALA B C 1
ATOM 2925 O O . ALA B 1 85 ? -18.719 -17.703 6.363 1 98.5 85 ALA B O 1
ATOM 2926 N N . ASP B 1 86 ? -18.172 -19.5 7.559 1 98.38 86 ASP B N 1
ATOM 2927 C CA . ASP B 1 86 ? -18.297 -18.812 8.844 1 98.38 86 ASP B CA 1
ATOM 2928 C C . ASP B 1 86 ? -17 -18.094 9.219 1 98.38 86 ASP B C 1
ATOM 2930 O O . ASP B 1 86 ? -16.922 -17.453 10.266 1 98.38 86 ASP B O 1
ATOM 2934 N N . ARG B 1 87 ? -16 -18.219 8.398 1 98.38 87 ARG B N 1
ATOM 2935 C CA . ARG B 1 87 ? -14.695 -17.578 8.539 1 98.38 87 ARG B CA 1
ATOM 2936 C C . ARG B 1 87 ? -13.977 -18.094 9.781 1 98.38 87 ARG B C 1
ATOM 2938 O O . ARG B 1 87 ? -13.25 -17.344 10.438 1 98.38 87 ARG B O 1
ATOM 2945 N N . ASP B 1 88 ? -14.234 -19.375 10.07 1 98.19 88 ASP B N 1
ATOM 2946 C CA . ASP B 1 88 ? -13.492 -20.047 11.141 1 98.19 88 ASP B CA 1
ATOM 2947 C C . ASP B 1 88 ? -12.117 -20.484 10.656 1 98.19 88 ASP B C 1
ATOM 2949 O O . ASP B 1 88 ? -11.172 -20.562 11.438 1 98.19 88 ASP B O 1
ATOM 2953 N N . VAL B 1 89 ? -12.062 -20.875 9.391 1 98.44 89 VAL B N 1
ATOM 2954 C CA . VAL B 1 89 ? -10.82 -21.328 8.758 1 98.44 89 VAL B CA 1
ATOM 2955 C C . VAL B 1 89 ? -10.703 -20.703 7.363 1 98.44 89 VAL B C 1
ATOM 2957 O O . VAL B 1 89 ? -11.711 -20.344 6.75 1 98.44 89 VAL B O 1
ATOM 2960 N N . TYR B 1 90 ? -9.477 -20.594 6.891 1 98.38 90 TYR B N 1
ATOM 2961 C CA . TYR B 1 90 ? -9.227 -20 5.586 1 98.38 90 TYR B CA 1
ATOM 2962 C C . TYR B 1 90 ? -9.414 -21.016 4.469 1 98.38 90 TYR B C 1
ATOM 2964 O O . TYR B 1 90 ? -9.625 -20.641 3.312 1 98.38 90 TYR B O 1
ATOM 2972 N N . GLY B 1 91 ? -9.266 -22.203 4.793 1 98.19 91 GLY B N 1
ATOM 2973 C CA . GLY B 1 91 ? -9.367 -23.344 3.898 1 98.19 91 GLY B CA 1
ATOM 2974 C C . GLY B 1 91 ? -9.312 -24.688 4.621 1 98.19 91 GLY B C 1
ATOM 2975 O O . GLY B 1 91 ? -9.148 -24.719 5.844 1 98.19 91 GLY B O 1
ATOM 2976 N N . ALA B 1 92 ? -9.508 -25.766 3.748 1 97.44 92 ALA B N 1
ATOM 2977 C CA . ALA B 1 92 ? -9.523 -27.094 4.344 1 97.44 92 ALA B CA 1
ATOM 2978 C C . ALA B 1 92 ? -9.086 -28.156 3.334 1 97.44 92 ALA B C 1
ATOM 2980 O O . ALA B 1 92 ? -9.297 -28 2.129 1 97.44 92 ALA B O 1
ATOM 2981 N N . VAL B 1 93 ? -8.477 -29.125 3.828 1 95.19 93 VAL B N 1
ATOM 2982 C CA . VAL B 1 93 ? -8.148 -30.297 3.033 1 95.19 93 VAL B CA 1
ATOM 2983 C C . VAL B 1 93 ? -9.125 -31.438 3.363 1 95.19 93 VAL B C 1
ATOM 2985 O O . VAL B 1 93 ? -9.219 -31.859 4.516 1 95.19 93 VAL B O 1
ATOM 2988 N N . VAL B 1 94 ? -9.805 -31.844 2.32 1 94.69 94 VAL B N 1
ATOM 2989 C CA . VAL B 1 94 ? -10.773 -32.938 2.471 1 94.69 94 VAL B CA 1
ATOM 2990 C C . VAL B 1 94 ? -10.266 -34.188 1.768 1 94.69 94 VAL B C 1
ATOM 2992 O O . VAL B 1 94 ? -10.016 -34.156 0.559 1 94.69 94 VAL B O 1
ATOM 2995 N N . VAL B 1 95 ? -10.117 -35.25 2.477 1 89.81 95 VAL B N 1
ATOM 2996 C CA . VAL B 1 95 ? -9.664 -36.531 1.921 1 89.81 95 VAL B CA 1
ATOM 2997 C C . VAL B 1 95 ? -10.844 -37.469 1.81 1 89.81 95 VAL B C 1
ATOM 2999 O O . VAL B 1 95 ? -11.531 -37.75 2.801 1 89.81 95 VAL B O 1
ATOM 3002 N N . THR B 1 96 ? -11.062 -37.875 0.583 1 84.31 96 THR B N 1
ATOM 3003 C CA . THR B 1 96 ? -12.109 -38.875 0.297 1 84.31 96 THR B CA 1
ATOM 3004 C C . THR B 1 96 ? -11.531 -40.062 -0.443 1 84.31 96 THR B C 1
ATOM 3006 O O . THR B 1 96 ? -10.375 -40.031 -0.875 1 84.31 96 THR B O 1
ATOM 3009 N N . PRO B 1 97 ? -12.297 -41.156 -0.541 1 80.75 97 PRO B N 1
ATOM 3010 C CA . PRO B 1 97 ? -11.828 -42.281 -1.328 1 80.75 97 PRO B CA 1
ATOM 3011 C C . PRO B 1 97 ? -11.523 -41.938 -2.777 1 80.75 97 PRO B C 1
ATOM 3013 O O . PRO B 1 97 ? -10.688 -42.562 -3.416 1 80.75 97 PRO B O 1
ATOM 3016 N N . GLY B 1 98 ? -12.133 -40.906 -3.256 1 80.81 98 GLY B N 1
ATOM 3017 C CA . GLY B 1 98 ? -11.93 -40.438 -4.625 1 80.81 98 GLY B CA 1
ATOM 3018 C C . GLY B 1 98 ? -10.727 -39.531 -4.773 1 80.81 98 GLY B C 1
ATOM 3019 O O . GLY B 1 98 ? -10.359 -39.156 -5.891 1 80.81 98 GLY B O 1
ATOM 3020 N N . GLY B 1 99 ? -10.133 -39.188 -3.641 1 84.69 99 GLY B N 1
ATOM 3021 C CA . GLY B 1 99 ? -8.953 -38.344 -3.719 1 84.69 99 GLY B CA 1
ATOM 3022 C C . GLY B 1 99 ? -8.977 -37.219 -2.719 1 84.69 99 GLY B C 1
ATOM 3023 O O . GLY B 1 99 ? -9.773 -37.219 -1.782 1 84.69 99 GLY B O 1
ATOM 3024 N N . THR B 1 100 ? -8.039 -36.312 -2.875 1 89.25 100 THR B N 1
ATOM 3025 C CA . THR B 1 100 ? -7.867 -35.156 -1.972 1 89.25 100 THR B CA 1
ATOM 3026 C C . THR B 1 100 ? -8.414 -33.906 -2.6 1 89.25 100 THR B C 1
ATOM 3028 O O . THR B 1 100 ? -8.18 -33.625 -3.777 1 89.25 100 THR B O 1
ATOM 3031 N N . GLU B 1 101 ? -9.273 -33.188 -1.87 1 94.38 101 GLU B N 1
ATOM 3032 C CA . GLU B 1 101 ? -9.828 -31.922 -2.293 1 94.38 101 GLU B CA 1
ATOM 3033 C C . GLU B 1 101 ? -9.375 -30.781 -1.375 1 94.38 101 GLU B C 1
ATOM 3035 O O . GLU B 1 101 ? -9.43 -30.906 -0.15 1 94.38 101 GLU B O 1
ATOM 3040 N N . LEU B 1 102 ? -8.844 -29.766 -1.989 1 96.19 102 LEU B N 1
ATOM 3041 C CA . LEU B 1 102 ? -8.5 -28.562 -1.246 1 96.19 102 LEU B CA 1
ATOM 3042 C C . LEU B 1 102 ? -9.609 -27.516 -1.367 1 96.19 102 LEU B C 1
ATOM 3044 O O . LEU B 1 102 ? -9.977 -27.125 -2.477 1 96.19 102 LEU B O 1
ATOM 3048 N N . LEU B 1 103 ? -10.203 -27.172 -0.26 1 98.19 103 LEU B N 1
ATOM 3049 C CA . LEU B 1 103 ? -11.172 -26.078 -0.191 1 98.19 103 LEU B CA 1
ATOM 3050 C C . LEU B 1 103 ? -10.484 -24.781 0.203 1 98.19 103 LEU B C 1
ATOM 3052 O O . LEU B 1 103 ? -9.727 -24.734 1.172 1 98.19 103 LEU B O 1
ATOM 3056 N N . THR B 1 104 ? -10.703 -23.75 -0.583 1 98.19 104 THR B N 1
ATOM 3057 C CA . THR B 1 104 ? -10.141 -22.438 -0.284 1 98.19 104 THR B CA 1
ATOM 3058 C C . THR B 1 104 ? -11.234 -21.375 -0.253 1 98.19 104 THR B C 1
ATOM 3060 O O . THR B 1 104 ? -12.398 -21.656 -0.562 1 98.19 104 THR B O 1
ATOM 3063 N N . ALA B 1 105 ? -10.922 -20.234 0.184 1 98.62 105 ALA B N 1
ATOM 3064 C CA . ALA B 1 105 ? -11.742 -19.031 0.132 1 98.62 105 ALA B CA 1
ATOM 3065 C C . ALA B 1 105 ? -10.914 -17.812 -0.278 1 98.62 105 ALA B C 1
ATOM 3067 O O . ALA B 1 105 ? -10.375 -17.109 0.575 1 98.62 105 ALA B O 1
ATOM 3068 N N . SER B 1 106 ? -10.883 -17.562 -1.557 1 98.12 106 SER B N 1
ATOM 3069 C CA . SER B 1 106 ? -10.086 -16.438 -2.029 1 98.12 106 SER B CA 1
ATOM 3070 C C . SER B 1 106 ? -10.648 -15.117 -1.526 1 98.12 106 SER B C 1
ATOM 3072 O O . SER B 1 106 ? -9.906 -14.141 -1.357 1 98.12 106 SER B O 1
ATOM 3074 N N . ALA B 1 107 ? -11.945 -15.109 -1.214 1 98.25 107 ALA B N 1
ATOM 3075 C CA . ALA B 1 107 ? -12.547 -13.898 -0.67 1 98.25 107 ALA B CA 1
ATOM 3076 C C . ALA B 1 107 ? -11.961 -13.555 0.695 1 98.25 107 ALA B C 1
ATOM 3078 O O . ALA B 1 107 ? -11.945 -12.391 1.097 1 98.25 107 ALA B O 1
ATOM 3079 N N . ALA B 1 108 ? -11.508 -14.586 1.417 1 98.31 108 ALA B N 1
ATOM 3080 C CA . ALA B 1 108 ? -10.852 -14.352 2.703 1 98.31 108 ALA B CA 1
ATOM 3081 C C . ALA B 1 108 ? -9.43 -13.828 2.508 1 98.31 108 ALA B C 1
ATOM 3083 O O . ALA B 1 108 ? -8.969 -12.969 3.26 1 98.31 108 ALA B O 1
ATOM 3084 N N . SER B 1 109 ? -8.758 -14.375 1.544 1 98.06 109 SER B N 1
ATOM 3085 C CA . SER B 1 109 ? -7.402 -13.961 1.2 1 98.06 109 SER B CA 1
ATOM 3086 C C . SER B 1 109 ? -6.879 -14.727 -0.011 1 98.06 109 SER B C 1
ATOM 3088 O O . SER B 1 109 ? -6.539 -15.906 0.093 1 98.06 109 SER B O 1
ATOM 3090 N N . PRO B 1 110 ? -6.766 -14.047 -1.092 1 96.5 110 PRO B N 1
ATOM 3091 C CA . PRO B 1 110 ? -6.172 -14.719 -2.248 1 96.5 110 PRO B CA 1
ATOM 3092 C C . PRO B 1 110 ? -4.746 -15.195 -1.984 1 96.5 110 PRO B C 1
ATOM 3094 O O . PRO B 1 110 ? -4.332 -16.234 -2.506 1 96.5 110 PRO B O 1
ATOM 3097 N N . VAL B 1 111 ? -4.059 -14.523 -1.158 1 94.81 111 VAL B N 1
ATOM 3098 C CA . VAL B 1 111 ? -2.691 -14.898 -0.807 1 94.81 111 VAL B CA 1
ATOM 3099 C C . VAL B 1 111 ? -2.695 -16.234 -0.055 1 94.81 111 VAL B C 1
ATOM 3101 O O . VAL B 1 111 ? -1.939 -17.141 -0.391 1 94.81 111 VAL B O 1
ATOM 3104 N N . VAL B 1 112 ? -3.586 -16.375 0.857 1 97.12 112 VAL B N 1
ATOM 3105 C CA . VAL B 1 112 ? -3.666 -17.594 1.646 1 97.12 112 VAL B CA 1
ATOM 3106 C C . VAL B 1 112 ? -4.133 -18.75 0.762 1 97.12 112 VAL B C 1
ATOM 3108 O O . VAL B 1 112 ? -3.631 -19.875 0.879 1 97.12 112 VAL B O 1
ATOM 3111 N N . ALA B 1 113 ? -5.082 -18.469 -0.1 1 97.19 113 ALA B N 1
ATOM 3112 C CA . ALA B 1 113 ? -5.547 -19.5 -1.027 1 97.19 113 ALA B CA 1
ATOM 3113 C C . ALA B 1 113 ? -4.395 -20.031 -1.876 1 97.19 113 ALA B C 1
ATOM 3115 O O . ALA B 1 113 ? -4.262 -21.234 -2.068 1 97.19 113 ALA B O 1
ATOM 3116 N N . GLY B 1 114 ? -3.592 -19.094 -2.354 1 93.25 114 GLY B N 1
ATOM 3117 C CA . GLY B 1 114 ? -2.426 -19.5 -3.125 1 93.25 114 GLY B CA 1
ATOM 3118 C C . GLY B 1 114 ? -1.421 -20.297 -2.312 1 93.25 114 GLY B C 1
ATOM 3119 O O . GLY B 1 114 ? -0.883 -21.297 -2.791 1 93.25 114 GLY B O 1
ATOM 3120 N N . LEU B 1 115 ? -1.204 -19.875 -1.118 1 91.94 115 LEU B N 1
ATOM 3121 C CA . LEU B 1 115 ? -0.279 -20.547 -0.217 1 91.94 115 LEU B CA 1
ATOM 3122 C C . LEU B 1 115 ? -0.74 -21.984 0.06 1 91.94 115 LEU B C 1
ATOM 3124 O O . LEU B 1 115 ? 0.07 -22.906 0.058 1 91.94 115 LEU B O 1
ATOM 3128 N N . LEU B 1 116 ? -1.985 -22.172 0.297 1 94.12 116 LEU B N 1
ATOM 3129 C CA . LEU B 1 116 ? -2.539 -23.484 0.576 1 94.12 116 LEU B CA 1
ATOM 3130 C C . LEU B 1 116 ? -2.449 -24.391 -0.653 1 94.12 116 LEU B C 1
ATOM 3132 O O . LEU B 1 116 ? -2.137 -25.578 -0.538 1 94.12 116 LEU B O 1
ATOM 3136 N N . ARG B 1 117 ? -2.738 -23.766 -1.77 1 92.81 117 ARG B N 1
ATOM 3137 C CA . ARG B 1 117 ? -2.619 -24.531 -3.008 1 92.81 117 ARG B CA 1
ATOM 3138 C C . ARG B 1 117 ? -1.197 -25.047 -3.197 1 92.81 117 ARG B C 1
ATOM 3140 O O . ARG B 1 117 ? -0.993 -26.219 -3.496 1 92.81 117 ARG B O 1
ATOM 3147 N N . GLU B 1 118 ? -0.278 -24.188 -2.984 1 85.94 118 GLU B N 1
ATOM 3148 C CA . GLU B 1 118 ? 1.124 -24.578 -3.127 1 85.94 118 GLU B CA 1
ATOM 3149 C C . GLU B 1 118 ? 1.512 -25.641 -2.111 1 85.94 118 GLU B C 1
ATOM 3151 O O . GLU B 1 118 ? 2.17 -26.625 -2.455 1 85.94 118 GLU B O 1
ATOM 3156 N N . ALA B 1 119 ? 1.103 -25.5 -0.911 1 85.5 119 ALA B N 1
ATOM 3157 C CA . ALA B 1 119 ? 1.458 -26.406 0.175 1 85.5 119 ALA B CA 1
ATOM 3158 C C . ALA B 1 119 ? 0.87 -27.797 -0.057 1 85.5 119 ALA B C 1
ATOM 3160 O O . ALA B 1 119 ? 1.573 -28.812 0.06 1 85.5 119 ALA B O 1
ATOM 3161 N N . VAL B 1 120 ? -0.315 -27.891 -0.463 1 87.31 120 VAL B N 1
ATOM 3162 C CA . VAL B 1 120 ? -1.002 -29.156 -0.623 1 87.31 120 VAL B CA 1
ATOM 3163 C C . VAL B 1 120 ? -0.499 -29.859 -1.881 1 87.31 120 VAL B C 1
ATOM 3165 O O . VAL B 1 120 ? -0.307 -31.078 -1.884 1 87.31 120 VAL B O 1
ATOM 3168 N N . THR B 1 121 ? -0.273 -29.047 -2.926 1 84.19 121 THR B N 1
ATOM 3169 C CA . THR B 1 121 ? 0.237 -29.641 -4.16 1 84.19 121 THR B CA 1
ATOM 3170 C C . THR B 1 121 ? 1.638 -30.203 -3.951 1 84.19 121 THR B C 1
ATOM 3172 O O . THR B 1 121 ? 1.979 -31.25 -4.504 1 84.19 121 THR B O 1
ATOM 3175 N N . SER B 1 122 ? 2.406 -29.594 -3.172 1 80.69 122 SER B N 1
ATOM 3176 C CA . SER B 1 122 ? 3.768 -30.062 -2.926 1 80.69 122 SER B CA 1
ATOM 3177 C C . SER B 1 122 ? 3.773 -31.328 -2.072 1 80.69 122 SER B C 1
ATOM 3179 O O . SER B 1 122 ? 4.723 -32.125 -2.123 1 80.69 122 SER B O 1
ATOM 3181 N N . MET B 1 123 ? 2.75 -31.516 -1.31 1 79 123 MET B N 1
ATOM 3182 C CA . MET B 1 123 ? 2.67 -32.656 -0.412 1 79 123 MET B CA 1
ATOM 3183 C C . MET B 1 123 ? 2.016 -33.844 -1.108 1 79 123 MET B C 1
ATOM 3185 O O . MET B 1 123 ? 2.121 -34.969 -0.639 1 79 123 MET B O 1
ATOM 3189 N N . ALA B 1 124 ? 1.332 -33.562 -2.131 1 79.31 124 ALA B N 1
ATOM 3190 C CA . ALA B 1 124 ? 0.641 -34.625 -2.852 1 79.31 124 ALA B CA 1
ATOM 3191 C C . ALA B 1 124 ? 1.633 -35.531 -3.574 1 79.31 124 ALA B C 1
ATOM 3193 O O . ALA B 1 124 ? 2.654 -35.062 -4.086 1 79.31 124 ALA B O 1
ATOM 3194 N N . PRO B 1 125 ? 1.357 -36.906 -3.449 1 74.44 125 PRO B N 1
ATOM 3195 C CA . PRO B 1 125 ? 2.209 -37.812 -4.207 1 74.44 125 PRO B CA 1
ATOM 3196 C C . PRO B 1 125 ? 2.305 -37.438 -5.688 1 74.44 125 PRO B C 1
ATOM 3198 O O . PRO B 1 125 ? 1.408 -36.781 -6.223 1 74.44 125 PRO B O 1
ATOM 3201 N N . GLU B 1 126 ? 3.434 -37.844 -6.152 1 72.19 126 GLU B N 1
ATOM 3202 C CA . GLU B 1 126 ? 3.662 -37.562 -7.566 1 72.19 126 GLU B CA 1
ATOM 3203 C C . GLU B 1 126 ? 2.543 -38.125 -8.438 1 72.19 126 GLU B C 1
ATOM 3205 O O . GLU B 1 126 ? 2.17 -39.312 -8.289 1 72.19 126 GLU B O 1
ATOM 3210 N N . GLY B 1 127 ? 1.926 -37.312 -9.234 1 68.62 127 GLY B N 1
ATOM 3211 C CA . GLY B 1 127 ? 0.885 -37.781 -10.148 1 68.62 127 GLY B CA 1
ATOM 3212 C C . GLY B 1 127 ? -0.512 -37.656 -9.57 1 68.62 127 GLY B C 1
ATOM 3213 O O . GLY B 1 127 ? -1.502 -37.781 -10.289 1 68.62 127 GLY B O 1
ATOM 3214 N N . ALA B 1 128 ? -0.614 -37.5 -8.25 1 76.06 128 ALA B N 1
ATOM 3215 C CA . ALA B 1 128 ? -1.933 -37.375 -7.637 1 76.06 128 ALA B CA 1
ATOM 3216 C C . ALA B 1 128 ? -2.535 -36 -7.926 1 76.06 128 ALA B C 1
ATOM 3218 O O . ALA B 1 128 ? -1.831 -35 -7.902 1 76.06 128 ALA B O 1
ATOM 3219 N N . ARG B 1 129 ? -3.686 -35.969 -8.484 1 76.44 129 ARG B N 1
ATOM 3220 C CA . ARG B 1 129 ? -4.375 -34.719 -8.781 1 76.44 129 ARG B CA 1
ATOM 3221 C C . ARG B 1 129 ? -5.086 -34.188 -7.547 1 76.44 129 ARG B C 1
ATOM 3223 O O . ARG B 1 129 ? -5.812 -34.938 -6.871 1 76.44 129 ARG B O 1
ATOM 3230 N N . VAL B 1 130 ? -4.816 -33 -7.145 1 87.56 130 VAL B N 1
ATOM 3231 C CA . VAL B 1 130 ? -5.504 -32.312 -6.066 1 87.56 130 VAL B CA 1
ATOM 3232 C C . VAL B 1 130 ? -6.578 -31.375 -6.652 1 87.56 130 VAL B C 1
ATOM 3234 O O . VAL B 1 130 ? -6.273 -30.469 -7.422 1 87.56 130 VAL B O 1
ATOM 3237 N N . GLN B 1 131 ? -7.828 -31.703 -6.402 1 92.25 131 GLN B N 1
ATOM 3238 C CA . GLN B 1 131 ? -8.914 -30.828 -6.828 1 92.25 131 GLN B CA 1
ATOM 3239 C C . GLN B 1 131 ? -9.023 -29.609 -5.914 1 92.25 131 GLN B C 1
ATOM 3241 O O . GLN B 1 131 ? -9.047 -29.75 -4.688 1 92.25 131 GLN B O 1
ATOM 3246 N N . VAL B 1 132 ? -8.977 -28.484 -6.48 1 95.31 132 VAL B N 1
ATOM 3247 C CA . VAL B 1 132 ? -9.086 -27.25 -5.711 1 95.31 132 VAL B CA 1
ATOM 3248 C C . VAL B 1 132 ? -10.461 -26.625 -5.934 1 95.31 132 VAL B C 1
ATOM 3250 O O . VAL B 1 132 ? -10.883 -26.422 -7.074 1 95.31 132 VAL B O 1
ATOM 3253 N N . THR B 1 133 ? -11.172 -26.406 -4.875 1 97.31 133 THR B N 1
ATOM 3254 C CA . THR B 1 133 ? -12.469 -25.75 -4.934 1 97.31 133 THR B CA 1
ATOM 3255 C C . THR B 1 133 ? -12.453 -24.453 -4.125 1 97.31 133 THR B C 1
ATOM 3257 O O . THR B 1 133 ? -12.18 -24.469 -2.924 1 97.31 133 THR B O 1
ATOM 3260 N N . ASP B 1 134 ? -12.688 -23.391 -4.75 1 98.19 134 ASP B N 1
ATOM 3261 C CA . ASP B 1 134 ? -12.836 -22.094 -4.078 1 98.19 134 ASP B CA 1
ATOM 3262 C C . ASP B 1 134 ? -14.258 -21.922 -3.553 1 98.19 134 ASP B C 1
ATOM 3264 O O . ASP B 1 134 ? -15.156 -21.547 -4.309 1 98.19 134 ASP B O 1
ATOM 3268 N N . VAL B 1 135 ? -14.438 -22.125 -2.283 1 98.38 135 VAL B N 1
ATOM 3269 C CA . VAL B 1 135 ? -15.75 -22.188 -1.646 1 98.38 135 VAL B CA 1
ATOM 3270 C C . VAL B 1 135 ? -16.391 -20.797 -1.644 1 98.38 135 VAL B C 1
ATOM 3272 O O . VAL B 1 135 ? -17.594 -20.672 -1.87 1 98.38 135 VAL B O 1
ATOM 3275 N N . VAL B 1 136 ? -15.695 -19.812 -1.286 1 98.44 136 VAL B N 1
ATOM 3276 C CA . VAL B 1 136 ? -16.109 -18.422 -1.347 1 98.44 136 VAL B CA 1
ATOM 3277 C C . VAL B 1 136 ? -15.109 -17.625 -2.182 1 98.44 136 VAL B C 1
ATOM 3279 O O . VAL B 1 136 ? -14.062 -17.203 -1.678 1 98.44 136 VAL B O 1
ATOM 3282 N N . ALA B 1 137 ? -15.477 -17.406 -3.389 1 97.81 137 ALA B N 1
ATOM 3283 C CA . ALA B 1 137 ? -14.578 -16.766 -4.348 1 97.81 137 ALA B CA 1
ATOM 3284 C C . ALA B 1 137 ? -14.539 -15.25 -4.133 1 97.81 137 ALA B C 1
ATOM 3286 O O . ALA B 1 137 ? -15.547 -14.641 -3.754 1 97.81 137 ALA B O 1
ATOM 3287 N N . ALA B 1 138 ? -13.375 -14.719 -4.359 1 96.62 138 ALA B N 1
ATOM 3288 C CA . ALA B 1 138 ? -13.258 -13.266 -4.363 1 96.62 138 ALA B CA 1
ATOM 3289 C C . ALA B 1 138 ? -14.164 -12.641 -5.418 1 96.62 138 ALA B C 1
ATOM 3291 O O . ALA B 1 138 ? -14.469 -13.273 -6.438 1 96.62 138 ALA B O 1
ATOM 3292 N N . PRO B 1 139 ? -14.578 -11.422 -5.129 1 95.62 139 PRO B N 1
ATOM 3293 C CA . PRO B 1 139 ? -15.383 -10.742 -6.148 1 95.62 139 PRO B CA 1
ATOM 3294 C C . PRO B 1 139 ? -14.664 -10.625 -7.488 1 95.62 139 PRO B C 1
ATOM 3296 O O . PRO B 1 139 ? -13.445 -10.414 -7.523 1 95.62 139 PRO B O 1
ATOM 3299 N N . ALA B 1 140 ? -15.414 -10.719 -8.602 1 93.69 140 ALA B N 1
ATOM 3300 C CA . ALA B 1 140 ? -14.859 -10.703 -9.953 1 93.69 140 ALA B CA 1
ATOM 3301 C C . ALA B 1 140 ? -14.086 -9.414 -10.211 1 93.69 140 ALA B C 1
ATOM 3303 O O . ALA B 1 140 ? -13.094 -9.414 -10.945 1 93.69 140 ALA B O 1
ATOM 3304 N N . GLY B 1 141 ? -14.531 -8.375 -9.555 1 95.12 141 GLY B N 1
ATOM 3305 C CA . GLY B 1 141 ? -13.898 -7.082 -9.75 1 95.12 141 GLY B CA 1
ATOM 3306 C C . GLY B 1 141 ? -12.617 -6.926 -8.953 1 95.12 141 GLY B C 1
ATOM 3307 O O . GLY B 1 141 ? -11.906 -5.93 -9.094 1 95.12 141 GLY B O 1
ATOM 3308 N N . ASP B 1 142 ? -12.32 -7.91 -8.172 1 96.5 142 ASP B N 1
ATOM 3309 C CA . ASP B 1 142 ? -11.125 -7.852 -7.34 1 96.5 142 ASP B CA 1
ATOM 3310 C C . ASP B 1 142 ? -10.602 -9.25 -7.023 1 96.5 142 ASP B C 1
ATOM 3312 O O . ASP B 1 142 ? -10.469 -9.617 -5.855 1 96.5 142 ASP B O 1
ATOM 3316 N N . PRO B 1 143 ? -10.234 -9.961 -8.008 1 94.12 143 PRO B N 1
ATOM 3317 C CA . PRO B 1 143 ? -9.883 -11.367 -7.82 1 94.12 143 PRO B CA 1
ATOM 3318 C C . PRO B 1 143 ? -8.602 -11.547 -7.016 1 94.12 143 PRO B C 1
ATOM 3320 O O . PRO B 1 143 ? -8.398 -12.594 -6.387 1 94.12 143 PRO B O 1
ATOM 3323 N N . ARG B 1 144 ? -7.777 -10.523 -6.961 1 92.25 144 ARG B N 1
ATOM 3324 C CA . ARG B 1 144 ? -6.508 -10.633 -6.25 1 92.25 144 ARG B CA 1
ATOM 3325 C C . ARG B 1 144 ? -6.559 -9.898 -4.914 1 92.25 144 ARG B C 1
ATOM 3327 O O . ARG B 1 144 ? -5.578 -9.891 -4.168 1 92.25 144 ARG B O 1
ATOM 3334 N N . GLY B 1 145 ? -7.688 -9.312 -4.668 1 94.81 145 GLY B N 1
ATOM 3335 C CA . GLY B 1 145 ? -7.848 -8.562 -3.432 1 94.81 145 GLY B CA 1
ATOM 3336 C C . GLY B 1 145 ? -7.109 -7.242 -3.434 1 94.81 145 GLY B C 1
ATOM 3337 O O . GLY B 1 145 ? -6.953 -6.609 -2.387 1 94.81 145 GLY B O 1
ATOM 3338 N N . ALA B 1 146 ? -6.617 -6.836 -4.555 1 94.56 146 ALA B N 1
ATOM 3339 C CA . ALA B 1 146 ? -5.785 -5.641 -4.664 1 94.56 146 ALA B CA 1
ATOM 3340 C C . ALA B 1 146 ? -6.617 -4.375 -4.473 1 94.56 146 ALA B C 1
ATOM 3342 O O . ALA B 1 146 ? -6.129 -3.379 -3.93 1 94.56 146 ALA B O 1
ATOM 3343 N N . VAL B 1 147 ? -7.863 -4.391 -4.945 1 95.81 147 VAL B N 1
ATOM 3344 C CA . VAL B 1 147 ? -8.727 -3.227 -4.809 1 95.81 147 VAL B CA 1
ATOM 3345 C C . VAL B 1 147 ? -9.047 -2.984 -3.334 1 95.81 147 VAL B C 1
ATOM 3347 O O . VAL B 1 147 ? -8.914 -1.862 -2.842 1 95.81 147 VAL B O 1
ATOM 3350 N N . LEU B 1 148 ? -9.406 -4.051 -2.615 1 95.62 148 LEU B N 1
ATOM 3351 C CA . LEU B 1 148 ? -9.68 -3.926 -1.188 1 95.62 148 LEU B CA 1
ATOM 3352 C C . LEU B 1 148 ? -8.445 -3.43 -0.443 1 95.62 148 LEU B C 1
ATOM 3354 O O . LEU B 1 148 ? -8.523 -2.486 0.347 1 95.62 148 LEU B O 1
ATOM 3358 N N . ALA B 1 149 ? -7.316 -4.012 -0.697 1 94.94 149 ALA B N 1
ATOM 3359 C CA . ALA B 1 149 ? -6.066 -3.643 -0.034 1 94.94 149 ALA B CA 1
ATOM 3360 C C . ALA B 1 149 ? -5.703 -2.188 -0.319 1 94.94 149 ALA B C 1
ATOM 3362 O O . ALA B 1 149 ? -5.262 -1.465 0.576 1 94.94 149 ALA B O 1
ATOM 3363 N N . SER B 1 150 ? -5.934 -1.748 -1.524 1 94.69 150 SER B N 1
ATOM 3364 C CA . SER B 1 150 ? -5.551 -0.403 -1.944 1 94.69 150 SER B CA 1
ATOM 3365 C C . SER B 1 150 ? -6.562 0.632 -1.464 1 94.69 150 SER B C 1
ATOM 3367 O O . SER B 1 150 ? -6.344 1.836 -1.614 1 94.69 150 SER B O 1
ATOM 3369 N N . SER B 1 151 ? -7.633 0.208 -0.896 1 94.12 151 SER B N 1
ATOM 3370 C CA . SER B 1 151 ? -8.695 1.132 -0.502 1 94.12 151 SER B CA 1
ATOM 3371 C C . SER B 1 151 ? -8.539 1.556 0.956 1 94.12 151 SER B C 1
ATOM 3373 O O . SER B 1 151 ? -9.18 2.516 1.396 1 94.12 151 SER B O 1
ATOM 3375 N N . LEU B 1 152 ? -7.695 0.92 1.693 1 91.88 152 LEU B N 1
ATOM 3376 C CA . LEU B 1 152 ? -7.633 1.183 3.127 1 91.88 152 LEU B CA 1
ATOM 3377 C C . LEU B 1 152 ? -6.945 2.514 3.406 1 91.88 152 LEU B C 1
ATOM 3379 O O . LEU B 1 152 ? -7.395 3.285 4.254 1 91.88 152 LEU B O 1
ATOM 3383 N N . LEU B 1 153 ? -5.816 2.721 2.678 1 91.81 153 LEU B N 1
ATOM 3384 C CA . LEU B 1 153 ? -5.113 3.979 2.9 1 91.81 153 LEU B CA 1
ATOM 3385 C C . LEU B 1 153 ? -6 5.168 2.541 1 91.81 153 LEU B C 1
ATOM 3387 O O . LEU B 1 153 ? -6.117 6.117 3.32 1 91.81 153 LEU B O 1
ATOM 3391 N N . PRO B 1 154 ? -6.711 5.133 1.421 1 94 154 PRO B N 1
ATOM 3392 C CA . PRO B 1 154 ? -7.672 6.184 1.081 1 94 154 PRO B CA 1
ATOM 3393 C C . PRO B 1 154 ? -8.688 6.438 2.193 1 94 154 PRO B C 1
ATOM 3395 O O . PRO B 1 154 ? -9 7.59 2.498 1 94 154 PRO B O 1
ATOM 3398 N N . LEU B 1 155 ? -9.172 5.395 2.768 1 94.94 155 LEU B N 1
ATOM 3399 C CA . LEU B 1 155 ? -10.148 5.539 3.844 1 94.94 155 LEU B CA 1
ATOM 3400 C C . LEU B 1 155 ? -9.508 6.191 5.066 1 94.94 155 LEU B C 1
ATOM 3402 O O . LEU B 1 155 ? -10.125 7.047 5.711 1 94.94 155 LEU B O 1
ATOM 3406 N N . ALA B 1 156 ? -8.32 5.738 5.379 1 96.12 156 ALA B N 1
ATOM 3407 C CA . ALA B 1 156 ? -7.594 6.336 6.492 1 96.12 156 ALA B CA 1
ATOM 3408 C C . ALA B 1 156 ? -7.336 7.82 6.25 1 96.12 156 ALA B C 1
ATOM 3410 O O . ALA B 1 156 ? -7.484 8.641 7.16 1 96.12 156 ALA B O 1
ATOM 3411 N N . LEU B 1 157 ? -6.988 8.148 5.004 1 94.75 157 LEU B N 1
ATOM 3412 C CA . LEU B 1 157 ? -6.73 9.539 4.645 1 94.75 157 LEU B CA 1
ATOM 3413 C C . LEU B 1 157 ? -8.008 10.367 4.73 1 94.75 157 LEU B C 1
ATOM 3415 O O . LEU B 1 157 ? -7.977 11.516 5.18 1 94.75 157 LEU B O 1
ATOM 3419 N N . ALA B 1 158 ? -9.094 9.789 4.289 1 96.12 158 ALA B N 1
ATOM 3420 C CA . ALA B 1 158 ? -10.375 10.484 4.383 1 96.12 158 ALA B CA 1
ATOM 3421 C C . ALA B 1 158 ? -10.758 10.742 5.836 1 96.12 158 ALA B C 1
ATOM 3423 O O . ALA B 1 158 ? -11.211 11.836 6.18 1 96.12 158 ALA B O 1
ATOM 3424 N N . GLY B 1 159 ? -10.609 9.758 6.672 1 97.75 159 GLY B N 1
ATOM 3425 C CA . GLY B 1 159 ? -10.852 9.945 8.094 1 97.75 159 GLY B CA 1
ATOM 3426 C C . GLY B 1 159 ? -9.953 10.992 8.719 1 97.75 159 GLY B C 1
ATOM 3427 O O . GLY B 1 159 ? -10.422 11.859 9.461 1 97.75 159 GLY B O 1
ATOM 3428 N N . ALA B 1 160 ? -8.695 10.867 8.43 1 96.75 160 ALA B N 1
ATOM 3429 C CA . ALA B 1 160 ? -7.746 11.859 8.938 1 96.75 160 ALA B CA 1
ATOM 3430 C C . ALA B 1 160 ? -8.148 13.273 8.516 1 96.75 160 ALA B C 1
ATOM 3432 O O . ALA B 1 160 ? -8.156 14.195 9.328 1 96.75 160 ALA B O 1
ATOM 3433 N N . ALA B 1 161 ? -8.469 13.414 7.211 1 96.19 161 ALA B N 1
ATOM 3434 C CA . ALA B 1 161 ? -8.891 14.711 6.688 1 96.19 161 ALA B CA 1
ATOM 3435 C C . ALA B 1 161 ? -10.117 15.234 7.438 1 96.19 161 ALA B C 1
ATOM 3437 O O . ALA B 1 161 ? -10.188 16.422 7.773 1 96.19 161 ALA B O 1
ATOM 3438 N N . ALA B 1 162 ? -11.055 14.352 7.691 1 97.69 162 ALA B N 1
ATOM 3439 C CA . ALA B 1 162 ? -12.258 14.75 8.422 1 97.69 162 ALA B CA 1
ATOM 3440 C C . ALA B 1 162 ? -11.906 15.312 9.797 1 97.69 162 ALA B C 1
ATOM 3442 O O . ALA B 1 162 ? -12.398 16.375 10.188 1 97.69 162 ALA B O 1
ATOM 3443 N N . GLY B 1 163 ? -11.062 14.602 10.516 1 97.69 163 GLY B N 1
ATOM 3444 C CA . GLY B 1 163 ? -10.656 15.055 11.836 1 97.69 163 GLY B CA 1
ATOM 3445 C C . GLY B 1 163 ? -9.859 16.344 11.805 1 97.69 163 GLY B C 1
ATOM 3446 O O . GLY B 1 163 ? -10.125 17.266 12.57 1 97.69 163 GLY B O 1
ATOM 3447 N N . VAL B 1 164 ? -8.945 16.438 10.922 1 95 164 VAL B N 1
ATOM 3448 C CA . VAL B 1 164 ? -8.039 17.578 10.828 1 95 164 VAL B CA 1
ATOM 3449 C C . VAL B 1 164 ? -8.828 18.828 10.422 1 95 164 VAL B C 1
ATOM 3451 O O . VAL B 1 164 ? -8.695 19.875 11.047 1 95 164 VAL B O 1
ATOM 3454 N N . VAL B 1 165 ? -9.641 18.703 9.367 1 95.25 165 VAL B N 1
ATOM 3455 C CA . VAL B 1 165 ? -10.383 19.859 8.875 1 95.25 165 VAL B CA 1
ATOM 3456 C C . VAL B 1 165 ? -11.383 20.328 9.922 1 95.25 165 VAL B C 1
ATOM 3458 O O . VAL B 1 165 ? -11.555 21.531 10.141 1 95.25 165 VAL B O 1
ATOM 3461 N N . THR B 1 166 ? -12 19.391 10.57 1 96.19 166 THR B N 1
ATOM 3462 C CA . THR B 1 166 ? -12.914 19.734 11.656 1 96.19 166 THR B CA 1
ATOM 3463 C C . THR B 1 166 ? -12.18 20.531 12.742 1 96.19 166 THR B C 1
ATOM 3465 O O . THR B 1 166 ? -12.703 21.531 13.234 1 96.19 166 THR B O 1
ATOM 3468 N N . THR B 1 167 ? -10.992 20.125 13.055 1 93.75 167 THR B N 1
ATOM 3469 C CA . THR B 1 167 ? -10.18 20.781 14.07 1 93.75 167 THR B CA 1
ATOM 3470 C C . THR B 1 167 ? -9.719 22.156 13.586 1 93.75 167 THR B C 1
ATOM 3472 O O . THR B 1 167 ? -9.828 23.141 14.312 1 93.75 167 THR B O 1
ATOM 3475 N N . LEU B 1 168 ? -9.32 22.234 12.359 1 90.88 168 LEU B N 1
ATOM 3476 C CA . LEU B 1 168 ? -8.758 23.469 11.828 1 90.88 168 LEU B CA 1
ATOM 3477 C C . LEU B 1 168 ? -9.844 24.531 11.633 1 90.88 168 LEU B C 1
ATOM 3479 O O . LEU B 1 168 ? -9.578 25.719 11.719 1 90.88 168 LEU B O 1
ATOM 3483 N N . LEU B 1 169 ? -11.047 24.078 11.383 1 93.62 169 LEU B N 1
ATOM 3484 C CA . LEU B 1 169 ? -12.164 25.016 11.195 1 93.62 169 LEU B CA 1
ATOM 3485 C C . LEU B 1 169 ? -12.727 25.453 12.539 1 93.62 169 LEU B C 1
ATOM 3487 O O . LEU B 1 169 ? -13.648 26.266 12.586 1 93.62 169 LEU B O 1
ATOM 3491 N N . GLY B 1 170 ? -12.227 24.906 13.602 1 92.44 170 GLY B N 1
ATOM 3492 C CA . GLY B 1 170 ? -12.602 25.344 14.938 1 92.44 170 GLY B CA 1
ATOM 3493 C C . GLY B 1 170 ? -13.938 24.797 15.398 1 92.44 170 GLY B C 1
ATOM 3494 O O . GLY B 1 170 ? -14.586 25.375 16.266 1 92.44 170 GLY B O 1
ATOM 3495 N N . LEU B 1 171 ? -14.422 23.734 14.758 1 93.69 171 LEU B N 1
ATOM 3496 C CA . LEU B 1 171 ? -15.656 23.094 15.203 1 93.69 171 LEU B CA 1
ATOM 3497 C C . LEU B 1 171 ? -15.445 22.328 16.5 1 93.69 171 LEU B C 1
ATOM 3499 O O . LEU B 1 171 ? -14.43 21.641 16.656 1 93.69 171 LEU B O 1
ATOM 3503 N N . ARG B 1 172 ? -16.375 22.531 17.391 1 90.88 172 ARG B N 1
ATOM 3504 C CA . ARG B 1 172 ? -16.234 21.891 18.703 1 90.88 172 ARG B CA 1
ATOM 3505 C C . ARG B 1 172 ? -17.562 21.312 19.188 1 90.88 172 ARG B C 1
ATOM 3507 O O . ARG B 1 172 ? -18.625 21.656 18.656 1 90.88 172 ARG B O 1
ATOM 3514 N N . GLY B 1 173 ? -17.438 20.375 20.172 1 91.12 173 GLY B N 1
ATOM 3515 C CA . GLY B 1 173 ? -18.625 19.812 20.812 1 91.12 173 GLY B CA 1
ATOM 3516 C C . GLY B 1 173 ? -19.578 19.172 19.828 1 91.12 173 GLY B C 1
ATOM 3517 O O . GLY B 1 173 ? -19.172 18.359 18.984 1 91.12 173 GLY B O 1
ATOM 3518 N N . GLY B 1 174 ? -20.781 19.562 19.922 1 92.88 174 GLY B N 1
ATOM 3519 C CA . GLY B 1 174 ? -21.844 19 19.094 1 92.88 174 GLY B CA 1
ATOM 3520 C C . GLY B 1 174 ? -21.656 19.266 17.625 1 92.88 174 GLY B C 1
ATOM 3521 O O . GLY B 1 174 ? -22.016 18.438 16.781 1 92.88 174 GLY B O 1
ATOM 3522 N N . ARG B 1 175 ? -21.172 20.453 17.281 1 94.56 175 ARG B N 1
ATOM 3523 C CA . ARG B 1 175 ? -20.969 20.797 15.883 1 94.56 175 ARG B CA 1
ATOM 3524 C C . ARG B 1 175 ? -19.891 19.922 15.258 1 94.56 175 ARG B C 1
ATOM 3526 O O . ARG B 1 175 ? -20.016 19.484 14.109 1 94.56 175 ARG B O 1
ATOM 3533 N N . ALA B 1 176 ? -18.828 19.703 16.016 1 96.56 176 ALA B N 1
ATOM 3534 C CA . ALA B 1 176 ? -17.781 18.797 15.539 1 96.56 176 ALA B CA 1
ATOM 3535 C C . ALA B 1 176 ? -18.328 17.391 15.336 1 96.56 176 ALA B C 1
ATOM 3537 O O . ALA B 1 176 ? -18.031 16.734 14.328 1 96.56 176 ALA B O 1
ATOM 3538 N N . VAL B 1 177 ? -19.094 17 16.281 1 96.88 177 VAL B N 1
ATOM 3539 C CA . VAL B 1 177 ? -19.672 15.656 16.219 1 96.88 177 VAL B CA 1
ATOM 3540 C C . VAL B 1 177 ? -20.594 15.531 15 1 96.88 177 VAL B C 1
ATOM 3542 O O . VAL B 1 177 ? -20.531 14.547 14.266 1 96.88 177 VAL B O 1
ATOM 3545 N N . ALA B 1 178 ? -21.359 16.531 14.75 1 96.5 178 ALA B N 1
ATOM 3546 C CA . ALA B 1 178 ? -22.266 16.531 13.602 1 96.5 178 ALA B CA 1
ATOM 3547 C C . ALA B 1 178 ? -21.484 16.5 12.297 1 96.5 178 ALA B C 1
ATOM 3549 O O . ALA B 1 178 ? -21.844 15.781 11.359 1 96.5 178 ALA B O 1
ATOM 3550 N N . ALA B 1 179 ? -20.469 17.266 12.227 1 97.75 179 ALA B N 1
ATOM 3551 C CA . ALA B 1 179 ? -19.641 17.312 11.023 1 97.75 179 ALA B CA 1
ATOM 3552 C C . ALA B 1 179 ? -18.984 15.969 10.75 1 97.75 179 ALA B C 1
ATOM 3554 O O . ALA B 1 179 ? -19 15.484 9.617 1 97.75 179 ALA B O 1
ATOM 3555 N N . LEU B 1 180 ? -18.469 15.391 11.758 1 98.44 180 LEU B N 1
ATOM 3556 C CA . LEU B 1 180 ? -17.781 14.109 11.625 1 98.44 180 LEU B CA 1
ATOM 3557 C C . LEU B 1 180 ? -18.766 13.008 11.234 1 98.44 180 LEU B C 1
ATOM 3559 O O . LEU B 1 180 ? -18.484 12.227 10.32 1 98.44 180 LEU B O 1
ATOM 3563 N N . ALA B 1 181 ? -19.859 12.969 11.953 1 98.25 181 ALA B N 1
ATOM 3564 C CA . ALA B 1 181 ? -20.859 11.938 11.68 1 98.25 181 ALA B CA 1
ATOM 3565 C C . ALA B 1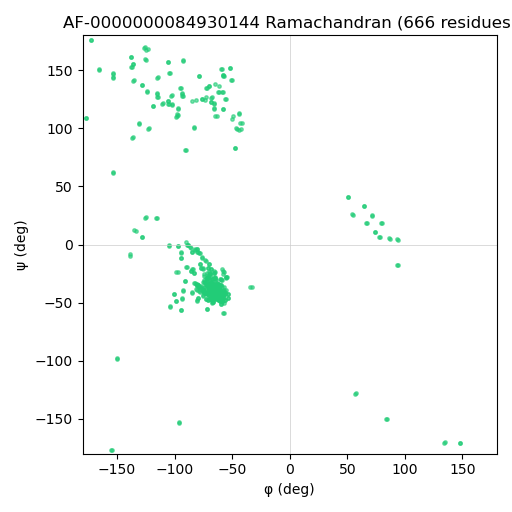 181 ? -21.438 12.094 10.273 1 98.25 181 ALA B C 1
ATOM 3567 O O . ALA B 1 181 ? -21.594 11.102 9.547 1 98.25 181 ALA B O 1
ATOM 3568 N N . GLY B 1 182 ? -21.766 13.297 9.961 1 98.25 182 GLY B N 1
ATOM 3569 C CA . GLY B 1 182 ? -22.297 13.547 8.625 1 98.25 182 GLY B CA 1
ATOM 3570 C C . GLY B 1 182 ? -21.297 13.227 7.523 1 98.25 182 GLY B C 1
ATOM 3571 O O . GLY B 1 182 ? -21.656 12.586 6.527 1 98.25 182 GLY B O 1
ATOM 3572 N N . ALA B 1 183 ? -20.078 13.688 7.656 1 98.25 183 ALA B N 1
ATOM 3573 C CA . ALA B 1 183 ? -19.031 13.422 6.68 1 98.25 183 ALA B CA 1
ATOM 3574 C C . ALA B 1 183 ? -18.781 11.922 6.535 1 98.25 183 ALA B C 1
ATOM 3576 O O . ALA B 1 183 ? -18.594 11.422 5.426 1 98.25 183 ALA B O 1
ATOM 3577 N N . ALA B 1 184 ? -18.766 11.273 7.629 1 98.62 184 ALA B N 1
ATOM 3578 C CA . ALA B 1 184 ? -18.531 9.828 7.633 1 98.62 184 ALA B CA 1
ATOM 3579 C C . ALA B 1 184 ? -19.641 9.094 6.895 1 98.62 184 ALA B C 1
ATOM 3581 O O . ALA B 1 184 ? -19.375 8.156 6.137 1 98.62 184 ALA B O 1
ATOM 3582 N N . ALA B 1 185 ? -20.859 9.484 7.164 1 98.62 185 ALA B N 1
ATOM 3583 C CA . ALA B 1 185 ? -22 8.875 6.477 1 98.62 185 ALA B CA 1
ATOM 3584 C C . ALA B 1 185 ? -21.891 9.062 4.965 1 98.62 185 ALA B C 1
ATOM 3586 O O . ALA B 1 185 ? -22.078 8.109 4.203 1 98.62 185 ALA B O 1
ATOM 3587 N N . LEU B 1 186 ? -21.578 10.234 4.559 1 98.62 186 LEU B N 1
ATOM 3588 C CA . LEU B 1 186 ? -21.453 10.523 3.135 1 98.62 186 LEU B CA 1
ATOM 3589 C C . LEU B 1 186 ? -20.25 9.781 2.533 1 98.62 186 LEU B C 1
ATOM 3591 O O . LEU B 1 186 ? -20.328 9.305 1.4 1 98.62 186 LEU B O 1
ATOM 3595 N N . ALA B 1 187 ? -19.203 9.711 3.27 1 98.38 187 ALA B N 1
ATOM 3596 C CA . ALA B 1 187 ? -18.016 8.961 2.822 1 98.38 187 ALA B CA 1
ATOM 3597 C C . ALA B 1 187 ? -18.359 7.492 2.604 1 98.38 187 ALA B C 1
ATOM 3599 O O . ALA B 1 187 ? -17.891 6.879 1.643 1 98.38 187 ALA B O 1
ATOM 3600 N N . GLY B 1 188 ? -19.141 6.934 3.545 1 98.56 188 GLY B N 1
ATOM 3601 C CA . GLY B 1 188 ? -19.562 5.555 3.377 1 98.56 188 GLY B CA 1
ATOM 3602 C C . GLY B 1 188 ? -20.375 5.332 2.117 1 98.56 188 GLY B C 1
ATOM 3603 O O . GLY B 1 188 ? -20.156 4.355 1.395 1 98.56 188 GLY B O 1
ATOM 3604 N N . LEU B 1 189 ? -21.25 6.246 1.814 1 98.56 189 LEU B N 1
ATOM 3605 C CA . LEU B 1 189 ? -22.094 6.148 0.63 1 98.56 189 LEU B CA 1
ATOM 3606 C C . LEU B 1 189 ? -21.266 6.266 -0.643 1 98.56 189 LEU B C 1
ATOM 3608 O O . LEU B 1 189 ? -21.406 5.449 -1.555 1 98.56 189 LEU B O 1
ATOM 3612 N N . VAL B 1 190 ? -20.438 7.211 -0.688 1 98.44 190 VAL B N 1
ATOM 3613 C CA . VAL B 1 190 ? -19.609 7.445 -1.867 1 98.44 190 VAL B CA 1
ATOM 3614 C C . VAL B 1 190 ? -18.609 6.301 -2.037 1 98.44 190 VAL B C 1
ATOM 3616 O O . VAL B 1 190 ? -18.391 5.824 -3.154 1 98.44 190 VAL B O 1
ATOM 3619 N N . GLY B 1 191 ? -18.031 5.883 -0.928 1 98.12 191 GLY B N 1
ATOM 3620 C CA . GLY B 1 191 ? -17.109 4.762 -0.986 1 98.12 191 GLY B CA 1
ATOM 3621 C C . GLY B 1 191 ? -17.75 3.494 -1.53 1 98.12 191 GLY B C 1
ATOM 3622 O O . GLY B 1 191 ? -17.141 2.783 -2.33 1 98.12 191 GLY B O 1
ATOM 3623 N N . THR B 1 192 ? -18.922 3.27 -1.097 1 98.19 192 THR B N 1
ATOM 3624 C CA . THR B 1 192 ? -19.625 2.076 -1.562 1 98.19 192 THR B CA 1
ATOM 3625 C C . THR B 1 192 ? -20.016 2.217 -3.029 1 98.19 192 THR B C 1
ATOM 3627 O O . THR B 1 192 ? -19.938 1.251 -3.793 1 98.19 192 THR B O 1
ATOM 3630 N N . ALA B 1 193 ? -20.406 3.371 -3.41 1 98.25 193 ALA B N 1
ATOM 3631 C CA . ALA B 1 193 ? -20.719 3.605 -4.82 1 98.25 193 ALA B CA 1
ATOM 3632 C C . ALA B 1 193 ? -19.516 3.309 -5.703 1 98.25 193 ALA B C 1
ATOM 3634 O O . ALA B 1 193 ? -19.656 2.73 -6.781 1 98.25 193 ALA B O 1
ATOM 3635 N N . LEU B 1 194 ? -18.375 3.588 -5.285 1 97.94 194 LEU B N 1
ATOM 3636 C CA . LEU B 1 194 ? -17.156 3.371 -6.059 1 97.94 194 LEU B CA 1
ATOM 3637 C C . LEU B 1 194 ? -16.703 1.914 -5.977 1 97.94 194 LEU B C 1
ATOM 3639 O O . LEU B 1 194 ? -16.5 1.264 -7.004 1 97.94 194 LEU B O 1
ATOM 3643 N N . ALA B 1 195 ? -16.656 1.362 -4.781 1 97.19 195 ALA B N 1
ATOM 3644 C CA . ALA B 1 195 ? -16.047 0.051 -4.559 1 97.19 195 ALA B CA 1
ATOM 3645 C C . ALA B 1 195 ? -17 -1.067 -4.984 1 97.19 195 ALA B C 1
ATOM 3647 O O . ALA B 1 195 ? -16.547 -2.125 -5.438 1 97.19 195 ALA B O 1
ATOM 3648 N N . HIS B 1 196 ? -18.234 -0.834 -4.75 1 97.19 196 HIS B N 1
ATOM 3649 C CA . HIS B 1 196 ? -19.234 -1.849 -5.066 1 97.19 196 HIS B CA 1
ATOM 3650 C C . HIS B 1 196 ? -19.828 -1.613 -6.449 1 97.19 196 HIS B C 1
ATOM 3652 O O . HIS B 1 196 ? -19.719 -2.471 -7.332 1 97.19 196 HIS B O 1
ATOM 3658 N N . SER B 1 197 ? -20.375 -0.462 -6.719 1 97.5 197 SER B N 1
ATOM 3659 C CA . SER B 1 197 ? -21.188 -0.221 -7.906 1 97.5 197 SER B CA 1
ATOM 3660 C C . SER B 1 197 ? -20.312 0.031 -9.133 1 97.5 197 SER B C 1
ATOM 3662 O O . SER B 1 197 ? -20.641 -0.397 -10.234 1 97.5 197 SER B O 1
ATOM 3664 N N . TRP B 1 198 ? -19.188 0.692 -8.938 1 97.25 198 TRP B N 1
ATOM 3665 C CA . TRP B 1 198 ? -18.359 1.041 -10.086 1 97.25 198 TRP B CA 1
ATOM 3666 C C . TRP B 1 198 ? -17.297 -0.023 -10.328 1 97.25 198 TRP B C 1
ATOM 3668 O O . TRP B 1 198 ? -17.219 -0.58 -11.422 1 97.25 198 TRP B O 1
ATOM 3678 N N . LEU B 1 199 ? -16.594 -0.495 -9.312 1 96.5 199 LEU B N 1
ATOM 3679 C CA . LEU B 1 199 ? -15.422 -1.357 -9.5 1 96.5 199 LEU B CA 1
ATOM 3680 C C . LEU B 1 199 ? -15.805 -2.824 -9.312 1 96.5 199 LEU B C 1
ATOM 3682 O O . LEU B 1 199 ? -15.062 -3.717 -9.75 1 96.5 199 LEU B O 1
ATOM 3686 N N . GLY B 1 200 ? -16.859 -3.062 -8.594 1 96.94 200 GLY B N 1
ATOM 3687 C CA . GLY B 1 200 ? -17.281 -4.434 -8.367 1 96.94 200 GLY B CA 1
ATOM 3688 C C . GLY B 1 200 ? -16.359 -5.191 -7.426 1 96.94 200 GLY B C 1
ATOM 3689 O O . GLY B 1 200 ? -16.25 -6.418 -7.512 1 96.94 200 GLY B O 1
ATOM 3690 N N . ALA B 1 201 ? -15.695 -4.492 -6.59 1 96.62 201 ALA B N 1
ATOM 3691 C CA . ALA B 1 201 ? -14.742 -5.102 -5.668 1 96.62 201 ALA B CA 1
ATOM 3692 C C . ALA B 1 201 ? -15.445 -5.609 -4.41 1 96.62 201 ALA B C 1
ATOM 3694 O O . ALA B 1 201 ? -14.883 -6.41 -3.658 1 96.62 201 ALA B O 1
ATOM 3695 N N . LEU B 1 202 ? -16.594 -5.062 -4.176 1 96.88 202 LEU B N 1
ATOM 3696 C CA . LEU B 1 202 ? -17.453 -5.531 -3.1 1 96.88 202 LEU B CA 1
ATOM 3697 C C . LEU B 1 202 ? -18.75 -6.121 -3.656 1 96.88 202 LEU B C 1
ATOM 3699 O O . LEU B 1 202 ? -19.297 -5.605 -4.629 1 96.88 202 LEU B O 1
ATOM 3703 N N . GLY B 1 203 ? -19.219 -7.191 -2.99 1 96.38 203 GLY B N 1
ATOM 3704 C CA . GLY B 1 203 ? -20.344 -7.891 -3.592 1 96.38 203 GLY B CA 1
ATOM 3705 C C . GLY B 1 203 ? -21.453 -8.219 -2.6 1 96.38 203 GLY B C 1
ATOM 3706 O O . GLY B 1 203 ? -22.344 -9.008 -2.902 1 96.38 203 GLY B O 1
ATOM 3707 N N . GLY B 1 204 ? -21.391 -7.645 -1.429 1 97 204 GLY B N 1
ATOM 3708 C CA . GLY B 1 204 ? -22.391 -7.949 -0.406 1 97 204 GLY B CA 1
ATOM 3709 C C . GLY B 1 204 ? -23.531 -6.949 -0.359 1 97 204 GLY B C 1
ATOM 3710 O O . GLY B 1 204 ? -23.922 -6.395 -1.39 1 97 204 GLY B O 1
ATOM 3711 N N . ASN B 1 205 ? -24.125 -6.812 0.8 1 97.94 205 ASN B N 1
ATOM 3712 C CA . ASN B 1 205 ? -25.203 -5.84 1.003 1 97.94 205 ASN B CA 1
ATOM 3713 C C . ASN B 1 205 ? -24.672 -4.41 0.934 1 97.94 205 ASN B C 1
ATOM 3715 O O . ASN B 1 205 ? -23.781 -4.027 1.702 1 97.94 205 ASN B O 1
ATOM 3719 N N . TRP B 1 206 ? -25.281 -3.662 0.004 1 98 206 TRP B N 1
ATOM 3720 C CA . TRP B 1 206 ? -24.812 -2.314 -0.308 1 98 206 TRP B CA 1
ATOM 3721 C C . TRP B 1 206 ? -24.828 -1.432 0.936 1 98 206 TRP B C 1
ATOM 3723 O O . TRP B 1 206 ? -23.859 -0.712 1.205 1 98 206 TRP B O 1
ATOM 3733 N N . TRP B 1 207 ? -25.828 -1.551 1.735 1 98.44 207 TRP B N 1
ATOM 3734 C CA . TRP B 1 207 ? -26 -0.695 2.904 1 98.44 207 TRP B CA 1
ATOM 3735 C C . TRP B 1 207 ? -25.078 -1.137 4.039 1 98.44 207 TRP B C 1
ATOM 3737 O O . TRP B 1 207 ? -24.578 -0.306 4.801 1 98.44 207 TRP B O 1
ATOM 3747 N N . ALA B 1 208 ? -24.844 -2.453 4.207 1 98.56 208 ALA B N 1
ATOM 3748 C CA . ALA B 1 208 ? -23.891 -2.945 5.191 1 98.56 208 ALA B CA 1
ATOM 3749 C C . ALA B 1 208 ? -22.469 -2.459 4.875 1 98.56 208 ALA B C 1
ATOM 3751 O O . ALA B 1 208 ? -21.734 -2.039 5.773 1 98.56 208 ALA B O 1
ATOM 3752 N N . GLU B 1 209 ? -22.188 -2.549 3.598 1 98.56 209 GLU B N 1
ATOM 3753 C CA . GLU B 1 209 ? -20.875 -2.074 3.162 1 98.56 209 GLU B CA 1
ATOM 3754 C C . GLU B 1 209 ? -20.719 -0.574 3.402 1 98.56 209 GLU B C 1
ATOM 3756 O O . GLU B 1 209 ? -19.703 -0.121 3.91 1 98.56 209 GLU B O 1
ATOM 3761 N N . ALA B 1 210 ? -21.766 0.192 3.102 1 98.75 210 ALA B N 1
ATOM 3762 C CA . ALA B 1 210 ? -21.734 1.634 3.336 1 98.75 210 ALA B CA 1
ATOM 3763 C C . ALA B 1 210 ? -21.578 1.946 4.82 1 98.75 210 ALA B C 1
ATOM 3765 O O . ALA B 1 210 ? -20.875 2.887 5.191 1 98.75 210 ALA B O 1
ATOM 3766 N N . GLY B 1 211 ? -22.25 1.164 5.617 1 98.75 211 GLY B N 1
ATOM 3767 C CA . GLY B 1 211 ? -22.141 1.33 7.055 1 98.75 211 GLY B CA 1
ATOM 3768 C C . GLY B 1 211 ? -20.734 1.094 7.574 1 98.75 211 GLY B C 1
ATOM 3769 O O . GLY B 1 211 ? -20.234 1.857 8.406 1 98.75 211 GLY B O 1
ATOM 3770 N N . VAL B 1 212 ? -20.078 0.03 7.094 1 98.75 212 VAL B N 1
ATOM 3771 C CA . VAL B 1 212 ? -18.719 -0.298 7.535 1 98.75 212 VAL B CA 1
ATOM 3772 C C . VAL B 1 212 ? -17.75 0.794 7.086 1 98.75 212 VAL B C 1
ATOM 3774 O O . VAL B 1 212 ? -16.922 1.247 7.871 1 98.75 212 VAL B O 1
ATOM 3777 N N . LEU B 1 213 ? -17.891 1.223 5.812 1 98.69 213 LEU B N 1
ATOM 3778 C CA . LEU B 1 213 ? -17.016 2.268 5.293 1 98.69 213 LEU B CA 1
ATOM 3779 C C . LEU B 1 213 ? -17.219 3.57 6.062 1 98.69 213 LEU B C 1
ATOM 3781 O O . LEU B 1 213 ? -16.234 4.223 6.441 1 98.69 213 LEU B O 1
ATOM 3785 N N . GLY B 1 214 ? -18.438 3.949 6.293 1 98.75 214 GLY B N 1
ATOM 3786 C CA . GLY B 1 214 ? -18.719 5.145 7.07 1 98.75 214 GLY B CA 1
ATOM 3787 C C . GLY B 1 214 ? -18.203 5.066 8.492 1 98.75 214 GLY B C 1
ATOM 3788 O O . GLY B 1 214 ? -17.609 6.027 9 1 98.75 214 GLY B O 1
ATOM 3789 N N . LEU B 1 215 ? -18.438 3.928 9.117 1 98.81 215 LEU B N 1
ATOM 3790 C CA . LEU B 1 215 ? -17.984 3.73 10.492 1 98.81 215 LEU B CA 1
ATOM 3791 C C . LEU B 1 215 ? -16.453 3.803 10.578 1 98.81 215 LEU B C 1
ATOM 3793 O O . LEU B 1 215 ? -15.914 4.297 11.57 1 98.81 215 LEU B O 1
ATOM 3797 N N . THR B 1 216 ? -15.789 3.277 9.602 1 98.75 216 THR B N 1
ATOM 3798 C CA . THR B 1 216 ? -14.328 3.338 9.531 1 98.75 216 THR B CA 1
ATOM 3799 C C . THR B 1 216 ? -13.852 4.785 9.477 1 98.75 216 THR B C 1
ATOM 3801 O O . THR B 1 216 ? -12.977 5.184 10.242 1 98.75 216 THR B O 1
ATOM 3804 N N . VAL B 1 217 ? -14.461 5.574 8.594 1 98.69 217 VAL B N 1
ATOM 3805 C CA . VAL B 1 217 ? -14.102 6.98 8.453 1 98.69 217 VAL B CA 1
ATOM 3806 C C . VAL B 1 217 ? -14.398 7.727 9.75 1 98.69 217 VAL B C 1
ATOM 3808 O O . VAL B 1 217 ? -13.609 8.57 10.18 1 98.69 217 VAL B O 1
ATOM 3811 N N . LEU B 1 218 ? -15.492 7.398 10.344 1 98.81 218 LEU B N 1
ATOM 3812 C CA . LEU B 1 218 ? -15.867 8.039 11.602 1 98.81 218 LEU B CA 1
ATOM 3813 C C . LEU B 1 218 ? -14.875 7.688 12.703 1 98.81 218 LEU B C 1
ATOM 3815 O O . LEU B 1 218 ? -14.461 8.562 13.477 1 98.81 218 LEU B O 1
ATOM 3819 N N . ALA B 1 219 ? -14.531 6.43 12.805 1 98.88 219 ALA B N 1
ATOM 3820 C CA . ALA B 1 219 ? -13.594 5.98 13.82 1 98.88 219 ALA B CA 1
ATOM 3821 C C . ALA B 1 219 ? -12.258 6.711 13.695 1 98.88 219 ALA B C 1
ATOM 3823 O O . ALA B 1 219 ? -11.727 7.23 14.68 1 98.88 219 ALA B O 1
ATOM 3824 N N . ILE B 1 220 ? -11.773 6.805 12.523 1 98.75 220 ILE B N 1
ATOM 3825 C CA . ILE B 1 220 ? -10.477 7.426 12.297 1 98.75 220 ILE B CA 1
ATOM 3826 C C . ILE B 1 220 ? -10.586 8.938 12.477 1 98.75 220 ILE B C 1
ATOM 3828 O O . ILE B 1 220 ? -9.789 9.547 13.18 1 98.75 220 ILE B O 1
ATOM 3832 N N . GLY B 1 221 ? -11.594 9.523 11.883 1 98.62 221 GLY B N 1
ATOM 3833 C CA . GLY B 1 221 ? -11.773 10.961 11.977 1 98.62 221 GLY B CA 1
ATOM 3834 C C . GLY B 1 221 ? -12 11.445 13.391 1 98.62 221 GLY B C 1
ATOM 3835 O O . GLY B 1 221 ? -11.43 12.461 13.805 1 98.62 221 GLY B O 1
ATOM 3836 N N . SER B 1 222 ? -12.852 10.75 14.086 1 98.5 222 SER B N 1
ATOM 3837 C CA . SER B 1 222 ? -13.133 11.164 15.461 1 98.5 222 SER B CA 1
ATOM 3838 C C . SER B 1 222 ? -11.914 10.961 16.359 1 98.5 222 SER B C 1
ATOM 3840 O O . SER B 1 222 ? -11.727 11.695 17.328 1 98.5 222 SER B O 1
ATOM 3842 N N . THR B 1 223 ? -11.078 9.992 16.062 1 98.44 223 THR B N 1
ATOM 3843 C CA . THR B 1 223 ? -9.828 9.82 16.797 1 98.44 223 THR B CA 1
ATOM 3844 C C . THR B 1 223 ? -8.914 11.031 16.609 1 98.44 223 THR B C 1
ATOM 3846 O O . THR B 1 223 ? -8.375 11.562 17.578 1 98.44 223 THR B O 1
ATOM 3849 N N . PHE B 1 224 ? -8.789 11.453 15.344 1 97.81 224 PHE B N 1
ATOM 3850 C CA . PHE B 1 224 ? -7.996 12.641 15.055 1 97.81 224 PHE B CA 1
ATOM 3851 C C . PHE B 1 224 ? -8.555 13.859 15.789 1 97.81 224 PHE B C 1
ATOM 3853 O O . PHE B 1 224 ? -7.828 14.531 16.531 1 97.81 224 PHE B O 1
ATOM 3860 N N . ALA B 1 225 ? -9.828 14.109 15.656 1 97.62 225 ALA B N 1
ATOM 3861 C CA . ALA B 1 225 ? -10.461 15.273 16.266 1 97.62 225 ALA B CA 1
ATOM 3862 C C . ALA B 1 225 ? -10.422 15.18 17.797 1 97.62 225 ALA B C 1
ATOM 3864 O O . ALA B 1 225 ? -10.172 16.172 18.484 1 97.62 225 ALA B O 1
ATOM 3865 N N . GLY B 1 226 ? -10.711 14 18.266 1 97.75 226 GLY B N 1
ATOM 3866 C CA . GLY B 1 226 ? -10.719 13.805 19.703 1 97.75 226 GLY B CA 1
ATOM 3867 C C . GLY B 1 226 ? -9.359 14.016 20.344 1 97.75 226 GLY B C 1
ATOM 3868 O O . GLY B 1 226 ? -9.25 14.672 21.375 1 97.75 226 GLY B O 1
ATOM 3869 N N . LEU B 1 227 ? -8.328 13.484 19.766 1 97.31 227 LEU B N 1
ATOM 3870 C CA . LEU B 1 227 ? -6.98 13.664 20.297 1 97.31 227 LEU B CA 1
ATOM 3871 C C . LEU B 1 227 ? -6.566 15.133 20.219 1 97.31 227 LEU B C 1
ATOM 3873 O O . LEU B 1 227 ? -5.918 15.641 21.141 1 97.31 227 LEU B O 1
ATOM 3877 N N . ALA B 1 228 ? -6.938 15.734 19.141 1 95.81 228 ALA B N 1
ATOM 3878 C CA . ALA B 1 228 ? -6.648 17.156 19.016 1 95.81 228 ALA B CA 1
ATOM 3879 C C . ALA B 1 228 ? -7.387 17.969 20.078 1 95.81 228 ALA B C 1
ATOM 3881 O O . ALA B 1 228 ? -6.852 18.938 20.609 1 95.81 228 ALA B O 1
ATOM 3882 N N . ALA B 1 229 ? -8.578 17.609 20.312 1 94.81 229 ALA B N 1
ATOM 3883 C CA . ALA B 1 229 ? -9.383 18.297 21.312 1 94.81 229 ALA B CA 1
ATOM 3884 C C . ALA B 1 229 ? -8.766 18.156 22.703 1 94.81 229 ALA B C 1
ATOM 3886 O O . ALA B 1 229 ? -8.844 19.062 23.531 1 94.81 229 ALA B O 1
ATOM 3887 N N . LEU B 1 230 ? -8.164 17.062 22.953 1 93.88 230 LEU B N 1
ATOM 3888 C CA . LEU B 1 230 ? -7.656 16.766 24.281 1 93.88 230 LEU B CA 1
ATOM 3889 C C . LEU B 1 230 ? -6.266 17.359 24.484 1 93.88 230 LEU B C 1
ATOM 3891 O O . LEU B 1 230 ? -5.961 17.891 25.547 1 93.88 230 LEU B O 1
ATOM 3895 N N . VAL B 1 231 ? -5.406 17.25 23.422 1 93.62 231 VAL B N 1
ATOM 3896 C CA . VAL B 1 231 ? -4.016 17.609 23.688 1 93.62 231 VAL B CA 1
ATOM 3897 C C . VAL B 1 231 ? -3.531 18.625 22.656 1 93.62 231 VAL B C 1
ATOM 3899 O O . VAL B 1 231 ? -2.354 18.984 22.641 1 93.62 231 VAL B O 1
ATOM 3902 N N . GLY B 1 232 ? -4.375 19.078 21.859 1 91.94 232 GLY B N 1
ATOM 3903 C CA . GLY B 1 232 ? -4.016 20.109 20.891 1 91.94 232 GLY B CA 1
ATOM 3904 C C . GLY B 1 232 ? -3.396 19.531 19.625 1 91.94 232 GLY B C 1
ATOM 3905 O O . GLY B 1 232 ? -3.752 18.438 19.203 1 91.94 232 GLY B O 1
ATOM 3906 N N . LYS B 1 233 ? -2.545 20.234 18.969 1 88.44 233 LYS B N 1
ATOM 3907 C CA . LYS B 1 233 ? -1.982 19.906 17.656 1 88.44 233 LYS B CA 1
ATOM 3908 C C . LYS B 1 233 ? -1.189 18.594 17.703 1 88.44 233 LYS B C 1
ATOM 3910 O O . LYS B 1 233 ? -1.21 17.812 16.75 1 88.44 233 LYS B O 1
ATOM 3915 N N . PRO B 1 234 ? -0.481 18.359 18.797 1 92.5 234 PRO B N 1
ATOM 3916 C CA . PRO B 1 234 ? 0.221 17.078 18.859 1 92.5 234 PRO B CA 1
ATOM 3917 C C . PRO B 1 234 ? -0.723 15.875 18.75 1 92.5 234 PRO B C 1
ATOM 3919 O O . PRO B 1 234 ? -0.29 14.773 18.391 1 92.5 234 PRO B O 1
ATOM 3922 N N . GLY B 1 235 ? -1.953 16.156 19.047 1 95.38 235 GLY B N 1
ATOM 3923 C CA . GLY B 1 235 ? -2.943 15.102 18.922 1 95.38 235 GLY B CA 1
ATOM 3924 C C . GLY B 1 235 ? -3.127 14.625 17.484 1 95.38 235 GLY B C 1
ATOM 3925 O O . GLY B 1 235 ? -3.422 13.453 17.25 1 95.38 235 GLY B O 1
ATOM 3926 N N . LEU B 1 236 ? -2.998 15.562 16.578 1 93.69 236 LEU B N 1
ATOM 3927 C CA . LEU B 1 236 ? -3.094 15.195 15.172 1 93.69 236 LEU B CA 1
ATOM 3928 C C . LEU B 1 236 ? -1.948 14.273 14.773 1 93.69 236 LEU B C 1
ATOM 3930 O O . LEU B 1 236 ? -2.152 13.312 14.023 1 93.69 236 LEU B O 1
ATOM 3934 N N . GLY B 1 237 ? -0.763 14.555 15.297 1 93.31 237 GLY B N 1
ATOM 3935 C CA . GLY B 1 237 ? 0.377 13.68 15.062 1 93.31 237 GLY B CA 1
ATOM 3936 C C . GLY B 1 237 ? 0.192 12.289 15.641 1 93.31 237 GLY B C 1
ATOM 3937 O O . GLY B 1 237 ? 0.569 11.297 15.016 1 93.31 237 GLY B O 1
ATOM 3938 N N . LEU B 1 238 ? -0.411 12.281 16.812 1 95.81 238 LEU B N 1
ATOM 3939 C CA . LEU B 1 238 ? -0.679 11 17.438 1 95.81 238 LEU B CA 1
ATOM 3940 C C . LEU B 1 238 ? -1.688 10.188 16.625 1 95.81 238 LEU B C 1
ATOM 3942 O O . LEU B 1 238 ? -1.554 8.969 16.5 1 95.81 238 LEU B O 1
ATOM 3946 N N . GLY B 1 239 ? -2.701 10.875 16.172 1 96.62 239 GLY B N 1
ATOM 3947 C CA . GLY B 1 239 ? -3.637 10.219 15.273 1 96.62 239 GLY B CA 1
ATOM 3948 C C . GLY B 1 239 ? -2.971 9.633 14.039 1 96.62 239 GLY B C 1
ATOM 3949 O O . GLY B 1 239 ? -3.252 8.5 13.656 1 96.62 239 GLY B O 1
ATOM 3950 N N . ALA B 1 240 ? -2.055 10.367 13.445 1 94.56 240 ALA B N 1
ATOM 3951 C CA . ALA B 1 240 ? -1.329 9.906 12.266 1 94.56 240 ALA B CA 1
ATOM 3952 C C . ALA B 1 240 ? -0.479 8.68 12.586 1 94.56 240 ALA B C 1
ATOM 3954 O O . ALA B 1 240 ? -0.443 7.723 11.812 1 94.56 240 ALA B O 1
ATOM 3955 N N . LEU B 1 241 ? 0.161 8.734 13.719 1 94.94 241 LEU B N 1
ATOM 3956 C CA . LEU B 1 241 ? 0.99 7.613 14.156 1 94.94 241 LEU B CA 1
ATOM 3957 C C . LEU B 1 241 ? 0.155 6.348 14.32 1 94.94 241 LEU B C 1
ATOM 3959 O O . LEU B 1 241 ? 0.518 5.289 13.805 1 94.94 241 LEU B O 1
ATOM 3963 N N . LEU B 1 242 ? -0.973 6.453 14.898 1 96.25 242 LEU B N 1
ATOM 3964 C CA . LEU B 1 242 ? -1.788 5.297 15.25 1 96.25 242 LEU B CA 1
ATOM 3965 C C . LEU B 1 242 ? -2.545 4.773 14.039 1 96.25 242 LEU B C 1
ATOM 3967 O O . LEU B 1 242 ? -2.531 3.57 13.766 1 96.25 242 LEU B O 1
ATOM 3971 N N . MET B 1 243 ? -3.135 5.703 13.32 1 96.5 243 MET B N 1
ATOM 3972 C CA . MET B 1 243 ? -4.105 5.285 12.312 1 96.5 243 MET B CA 1
ATOM 3973 C C . MET B 1 243 ? -3.43 5.062 10.961 1 96.5 243 MET B C 1
ATOM 3975 O O . MET B 1 243 ? -3.871 4.23 10.172 1 96.5 243 MET B O 1
ATOM 3979 N N . ILE B 1 244 ? -2.371 5.828 10.711 1 92.5 244 ILE B N 1
ATOM 3980 C CA . ILE B 1 244 ? -1.742 5.754 9.398 1 92.5 244 ILE B CA 1
ATOM 3981 C C . ILE B 1 244 ? -0.447 4.953 9.492 1 92.5 244 ILE B C 1
ATOM 3983 O O . ILE B 1 244 ? -0.312 3.902 8.859 1 92.5 244 ILE B O 1
ATOM 3987 N N . LEU B 1 245 ? 0.398 5.324 10.367 1 94.12 245 LEU B N 1
ATOM 3988 C CA . LEU B 1 245 ? 1.735 4.742 10.422 1 94.12 245 LEU B CA 1
ATOM 3989 C C . LEU B 1 245 ? 1.686 3.311 10.945 1 94.12 245 LEU B C 1
ATOM 3991 O O . LEU B 1 245 ? 2.404 2.439 10.445 1 94.12 245 LEU B O 1
ATOM 3995 N N . LEU B 1 246 ? 0.849 3.059 11.93 1 95.88 246 LEU B N 1
ATOM 3996 C CA . LEU B 1 246 ? 0.751 1.71 12.477 1 95.88 246 LEU B CA 1
ATOM 3997 C C . LEU B 1 246 ? -0.466 0.982 11.914 1 95.88 246 LEU B C 1
ATOM 3999 O O . LEU B 1 246 ? -0.373 -0.186 11.531 1 95.88 246 LEU B O 1
ATOM 4003 N N . GLY B 1 247 ? -1.529 1.665 11.836 1 96.38 247 GLY B N 1
ATOM 4004 C CA . GLY B 1 247 ? -2.793 1.054 11.453 1 96.38 247 GLY B CA 1
ATOM 4005 C C . GLY B 1 247 ? -2.77 0.446 10.062 1 96.38 247 GLY B C 1
ATOM 4006 O O . GLY B 1 247 ? -3.318 -0.636 9.844 1 96.38 247 GLY B O 1
ATOM 4007 N N . ASN B 1 248 ? -2.17 1.133 9.141 1 94.38 248 ASN B N 1
ATOM 4008 C CA . ASN B 1 248 ? -2.193 0.679 7.758 1 94.38 248 ASN B CA 1
ATOM 4009 C C . ASN B 1 248 ? -1.309 -0.547 7.555 1 94.38 248 ASN B C 1
ATOM 4011 O O . ASN B 1 248 ? -1.794 -1.61 7.164 1 94.38 248 ASN B O 1
ATOM 4015 N N . PRO B 1 249 ? -0.018 -0.51 7.898 1 95.12 249 PRO B N 1
ATOM 4016 C CA . PRO B 1 249 ? 0.814 -1.688 7.641 1 95.12 249 PRO B CA 1
ATOM 4017 C C . PRO B 1 249 ? 0.447 -2.875 8.531 1 95.12 249 PRO B C 1
ATOM 4019 O O . PRO B 1 249 ? 0.673 -4.027 8.148 1 95.12 249 PRO B O 1
ATOM 4022 N N . PHE B 1 250 ? -0.134 -2.68 9.695 1 97.06 250 PHE B N 1
ATOM 4023 C CA . PHE B 1 250 ? -0.454 -3.762 10.625 1 97.06 250 PHE B CA 1
ATOM 4024 C C . PHE B 1 250 ? -1.832 -4.34 10.32 1 97.06 250 PHE B C 1
ATOM 4026 O O . PHE B 1 250 ? -2.271 -5.281 10.984 1 97.06 250 PHE B O 1
ATOM 4033 N N . SER B 1 251 ? -2.504 -3.842 9.367 1 96.5 251 SER B N 1
ATOM 4034 C CA . SER B 1 251 ? -3.912 -4.156 9.141 1 96.5 251 SER B CA 1
ATOM 4035 C C . SER B 1 251 ? -4.09 -5.598 8.68 1 96.5 251 SER B C 1
ATOM 4037 O O . SER B 1 251 ? -5.129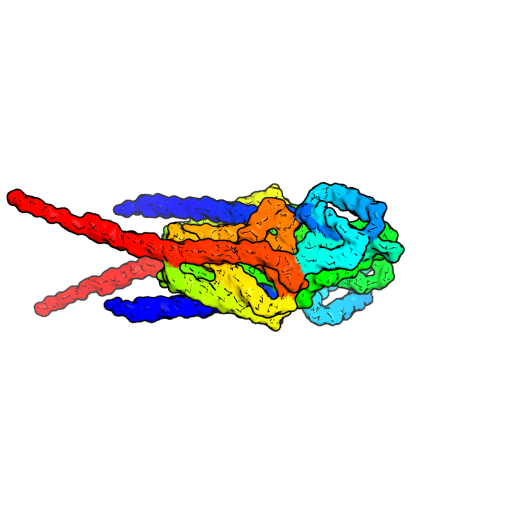 -6.215 8.93 1 96.5 251 SER B O 1
ATOM 4039 N N . GLY B 1 252 ? -3.105 -6.129 7.875 1 95.94 252 GLY B N 1
ATOM 4040 C CA . GLY B 1 252 ? -3.211 -7.465 7.309 1 95.94 252 GLY B CA 1
ATOM 4041 C C . GLY B 1 252 ? -4.125 -7.531 6.098 1 95.94 252 GLY B C 1
ATOM 4042 O O . GLY B 1 252 ? -4.348 -8.609 5.539 1 95.94 252 GLY B O 1
ATOM 4043 N N . VAL B 1 253 ? -4.578 -6.438 5.637 1 94.75 253 VAL B N 1
ATOM 4044 C CA . VAL B 1 253 ? -5.621 -6.41 4.617 1 94.75 253 VAL B CA 1
ATOM 4045 C C . VAL B 1 253 ? -5.051 -6.891 3.283 1 94.75 253 VAL B C 1
ATOM 4047 O O . VAL B 1 253 ? -5.77 -7.465 2.465 1 94.75 253 VAL B O 1
ATOM 4050 N N . SER B 1 254 ? -3.76 -6.715 3.059 1 93.06 254 SER B N 1
ATOM 4051 C CA . SER B 1 254 ? -3.145 -7.137 1.805 1 93.06 254 SER B CA 1
ATOM 4052 C C . SER B 1 254 ? -3.002 -8.656 1.74 1 93.06 254 SER B C 1
ATOM 4054 O O . SER B 1 254 ? -2.729 -9.211 0.676 1 93.06 254 SER B O 1
ATOM 4056 N N . SER B 1 255 ? -3.189 -9.281 2.912 1 95 255 SER B N 1
ATOM 4057 C CA . SER B 1 255 ? -3.127 -10.734 3 1 95 255 SER B CA 1
ATOM 4058 C C . SER B 1 255 ? -4.031 -11.266 4.109 1 95 255 SER B C 1
ATOM 4060 O O . SER B 1 255 ? -5.246 -11.359 3.934 1 95 255 SER B O 1
ATOM 4062 N N . ALA B 1 256 ? -3.471 -11.539 5.215 1 96.62 256 ALA B N 1
ATOM 4063 C CA . ALA B 1 256 ? -4.168 -11.984 6.422 1 96.62 256 ALA B CA 1
ATOM 4064 C C . ALA B 1 256 ? -3.387 -11.602 7.676 1 96.62 256 ALA B C 1
ATOM 4066 O O . ALA B 1 256 ? -2.152 -11.594 7.668 1 96.62 256 ALA B O 1
ATOM 4067 N N . PRO B 1 257 ? -4.188 -11.242 8.711 1 96.62 257 PRO B N 1
ATOM 4068 C CA . PRO B 1 257 ? -3.488 -10.938 9.961 1 96.62 257 PRO B CA 1
ATOM 4069 C C . PRO B 1 257 ? -2.586 -12.078 10.43 1 96.62 257 PRO B C 1
ATOM 4071 O O . PRO B 1 257 ? -1.534 -11.836 11.023 1 96.62 257 PRO B O 1
ATOM 4074 N N . GLU B 1 258 ? -2.904 -13.289 10.094 1 97.5 258 GLU B N 1
ATOM 4075 C CA . GLU B 1 258 ? -2.188 -14.477 10.555 1 97.5 258 GLU B CA 1
ATOM 4076 C C . GLU B 1 258 ? -0.898 -14.68 9.758 1 97.5 258 GLU B C 1
ATOM 4078 O O . GLU B 1 258 ? -0.099 -15.562 10.086 1 97.5 258 GLU B O 1
ATOM 4083 N N . LEU B 1 259 ? -0.729 -13.875 8.734 1 96.5 259 LEU B N 1
ATOM 4084 C CA . LEU B 1 259 ? 0.518 -13.953 7.977 1 96.5 259 LEU B CA 1
ATOM 4085 C C . LEU B 1 259 ? 1.528 -12.93 8.484 1 96.5 259 LEU B C 1
ATOM 4087 O O . LEU B 1 259 ? 2.701 -12.977 8.109 1 96.5 259 LEU B O 1
ATOM 4091 N N . LEU B 1 260 ? 1.073 -12.07 9.391 1 96.31 260 LEU B N 1
ATOM 4092 C CA . LEU B 1 260 ? 1.949 -11.086 10.016 1 96.31 260 LEU B CA 1
ATOM 4093 C C . LEU B 1 260 ? 2.521 -11.633 11.328 1 96.31 260 LEU B C 1
ATOM 4095 O O . LEU B 1 260 ? 1.967 -12.562 11.914 1 96.31 260 LEU B O 1
ATOM 4099 N N . PRO B 1 261 ? 3.701 -10.992 11.727 1 94.31 261 PRO B N 1
ATOM 4100 C CA . PRO B 1 261 ? 4.133 -11.359 13.078 1 94.31 261 PRO B CA 1
ATOM 4101 C C . PRO B 1 261 ? 3.016 -11.242 14.109 1 94.31 261 PRO B C 1
ATOM 4103 O O . PRO B 1 261 ? 2.209 -10.305 14.039 1 94.31 261 PRO B O 1
ATOM 4106 N N . THR B 1 262 ? 2.961 -12.203 15.07 1 90.94 262 THR B N 1
ATOM 4107 C CA . THR B 1 262 ? 1.8 -12.43 15.922 1 90.94 262 THR B CA 1
ATOM 4108 C C . THR B 1 262 ? 1.385 -11.141 16.625 1 90.94 262 THR B C 1
ATOM 4110 O O . THR B 1 262 ? 0.217 -10.75 16.578 1 90.94 262 THR B O 1
ATOM 4113 N N . ALA B 1 263 ? 2.223 -10.406 17.172 1 91.56 263 ALA B N 1
ATOM 4114 C CA . ALA B 1 263 ? 1.886 -9.18 17.891 1 91.56 263 ALA B CA 1
ATOM 4115 C C . ALA B 1 263 ? 1.374 -8.109 16.938 1 91.56 263 ALA B C 1
ATOM 4117 O O . ALA B 1 263 ? 0.446 -7.367 17.266 1 91.56 263 ALA B O 1
ATOM 4118 N N . VAL B 1 264 ? 1.929 -8.086 15.742 1 94.12 264 VAL B N 1
ATOM 4119 C CA . VAL B 1 264 ? 1.592 -7.094 14.734 1 94.12 264 VAL B CA 1
ATOM 4120 C C . VAL B 1 264 ? 0.185 -7.352 14.203 1 94.12 264 VAL B C 1
ATOM 4122 O O . VAL B 1 264 ? -0.639 -6.438 14.141 1 94.12 264 VAL B O 1
ATOM 4125 N N . GLY B 1 265 ? -0.055 -8.602 13.875 1 94.56 265 GLY B N 1
ATOM 4126 C CA . GLY B 1 265 ? -1.374 -8.969 13.383 1 94.56 265 GLY B CA 1
ATOM 4127 C C . GLY B 1 265 ? -2.475 -8.727 14.406 1 94.56 265 GLY B C 1
ATOM 4128 O O . GLY B 1 265 ? -3.537 -8.203 14.062 1 94.56 265 GLY B O 1
ATOM 4129 N N . THR B 1 266 ? -2.211 -9.023 15.633 1 95 266 THR B N 1
ATOM 4130 C CA . THR B 1 266 ? -3.191 -8.852 16.703 1 95 266 THR B CA 1
ATOM 4131 C C . THR B 1 266 ? -3.467 -7.375 16.953 1 95 266 THR B C 1
ATOM 4133 O O . THR B 1 266 ? -4.625 -6.957 17.031 1 95 266 THR B O 1
ATOM 4136 N N . LEU B 1 267 ? -2.441 -6.633 17.031 1 96.69 267 LEU B N 1
ATOM 4137 C CA . LEU B 1 267 ? -2.594 -5.199 17.266 1 96.69 267 LEU B CA 1
ATOM 4138 C C . LEU B 1 267 ? -3.33 -4.539 16.109 1 96.69 267 LEU B C 1
ATOM 4140 O O . LEU B 1 267 ? -4.148 -3.643 16.312 1 96.69 267 LEU B O 1
ATOM 4144 N N . GLY B 1 268 ? -3.008 -4.992 14.93 1 97.44 268 GLY B N 1
ATOM 4145 C CA . GLY B 1 268 ? -3.65 -4.438 13.75 1 97.44 268 GLY B CA 1
ATOM 4146 C C . GLY B 1 268 ? -5.156 -4.613 13.758 1 97.44 268 GLY B C 1
ATOM 4147 O O . GLY B 1 268 ? -5.891 -3.725 13.312 1 97.44 268 GLY B O 1
ATOM 4148 N N . GLN B 1 269 ? -5.598 -5.707 14.297 1 97.38 269 GLN B N 1
ATOM 4149 C CA . GLN B 1 269 ? -7.027 -5.996 14.312 1 97.38 269 GLN B CA 1
ATOM 4150 C C . GLN B 1 269 ? -7.746 -5.172 15.375 1 97.38 269 GLN B C 1
ATOM 4152 O O . GLN B 1 269 ? -8.977 -5.055 15.352 1 97.38 269 GLN B O 1
ATOM 4157 N N . TRP B 1 270 ? -6.984 -4.547 16.219 1 98.31 270 TRP B N 1
ATOM 4158 C CA . TRP B 1 270 ? -7.562 -3.686 17.234 1 98.31 270 TRP B CA 1
ATOM 4159 C C . TRP B 1 270 ? -7.539 -2.225 16.797 1 98.31 270 TRP B C 1
ATOM 4161 O O . TRP B 1 270 ? -7.977 -1.341 17.547 1 98.31 270 TRP B O 1
ATOM 4171 N N . LEU B 1 271 ? -7.027 -1.956 15.68 1 98.31 271 LEU B N 1
ATOM 4172 C CA . LEU B 1 271 ? -7.043 -0.619 15.094 1 98.31 271 LEU B CA 1
ATOM 4173 C C . LEU B 1 271 ? -8.047 -0.537 13.945 1 98.31 271 LEU B C 1
ATOM 4175 O O . LEU B 1 271 ? -8.336 -1.545 13.305 1 98.31 271 LEU B O 1
ATOM 4179 N N . PRO B 1 272 ? -8.484 0.641 13.664 1 98.5 272 PRO B N 1
ATOM 4180 C CA . PRO B 1 272 ? -9.578 0.799 12.703 1 98.5 272 PRO B CA 1
ATOM 4181 C C . PRO B 1 272 ? -9.227 0.27 11.312 1 98.5 272 PRO B C 1
ATOM 4183 O O . PRO B 1 272 ? -10.047 -0.41 10.688 1 98.5 272 PRO B O 1
ATOM 4186 N N . PRO B 1 273 ? -8.039 0.454 10.781 1 97.88 273 PRO B N 1
ATOM 4187 C CA . PRO B 1 273 ? -7.797 -0.07 9.438 1 97.88 273 PRO B CA 1
ATOM 4188 C C . PRO B 1 273 ? -7.914 -1.591 9.359 1 97.88 273 PRO B C 1
ATOM 4190 O O . PRO B 1 273 ? -8.555 -2.121 8.453 1 97.88 273 PRO B O 1
ATOM 4193 N N . GLY B 1 274 ? -7.32 -2.301 10.328 1 98.19 274 GLY B N 1
ATOM 4194 C CA . GLY B 1 274 ? -7.43 -3.75 10.344 1 98.19 274 GLY B CA 1
ATOM 4195 C C . GLY B 1 274 ? -8.852 -4.242 10.547 1 98.19 274 GLY B C 1
ATOM 4196 O O . GLY B 1 274 ? -9.305 -5.152 9.852 1 98.19 274 GLY B O 1
ATOM 4197 N N . ALA B 1 275 ? -9.508 -3.629 11.492 1 98.62 275 ALA B N 1
ATOM 4198 C CA . ALA B 1 275 ? -10.898 -3.979 11.758 1 98.62 275 ALA B CA 1
ATOM 4199 C C . ALA B 1 275 ? -11.773 -3.705 10.539 1 98.62 275 ALA B C 1
ATOM 4201 O O . ALA B 1 275 ? -12.695 -4.469 10.242 1 98.62 275 ALA B O 1
ATOM 4202 N N . ALA B 1 276 ? -11.531 -2.637 9.867 1 98.56 276 ALA B N 1
ATOM 4203 C CA . ALA B 1 276 ? -12.289 -2.281 8.672 1 98.56 276 ALA B CA 1
ATOM 4204 C C . ALA B 1 276 ? -12.141 -3.346 7.59 1 98.56 276 ALA B C 1
ATOM 4206 O O . ALA B 1 276 ? -13.125 -3.766 6.98 1 98.56 276 ALA B O 1
ATOM 4207 N N . GLY B 1 277 ? -10.914 -3.779 7.344 1 98 277 GLY B N 1
ATOM 4208 C CA . GLY B 1 277 ? -10.688 -4.828 6.363 1 98 277 GLY B CA 1
ATOM 4209 C C . GLY B 1 277 ? -11.422 -6.113 6.676 1 98 277 GLY B C 1
ATOM 4210 O O . GLY B 1 277 ? -12.055 -6.703 5.793 1 98 277 GLY B O 1
ATOM 4211 N N . SER B 1 278 ? -11.32 -6.484 7.922 1 98.12 278 SER B N 1
ATOM 4212 C CA . SER B 1 278 ? -11.992 -7.707 8.344 1 98.12 278 SER B CA 1
ATOM 4213 C C . SER B 1 278 ? -13.508 -7.582 8.227 1 98.12 278 SER B C 1
ATOM 4215 O O . SER B 1 278 ? -14.18 -8.5 7.754 1 98.12 278 SER B O 1
ATOM 4217 N N . ALA B 1 279 ? -14.031 -6.469 8.625 1 98.56 279 ALA B N 1
ATOM 4218 C CA . ALA B 1 279 ? -15.477 -6.246 8.547 1 98.56 279 ALA B CA 1
ATOM 4219 C C . ALA B 1 279 ? -15.945 -6.203 7.102 1 98.56 279 ALA B C 1
ATOM 4221 O O . ALA B 1 279 ? -17 -6.742 6.77 1 98.56 279 ALA B O 1
ATOM 4222 N N . LEU B 1 280 ? -15.219 -5.625 6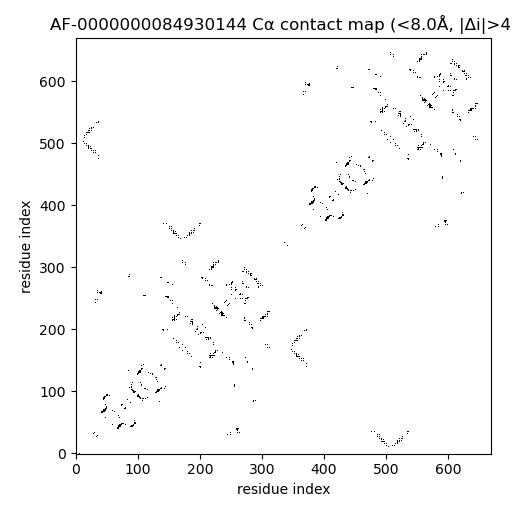.25 1 98.25 280 LEU B N 1
ATOM 4223 C CA . LEU B 1 280 ? -15.609 -5.508 4.848 1 98.25 280 LEU B CA 1
ATOM 4224 C C . LEU B 1 280 ? -15.625 -6.879 4.176 1 98.25 280 LEU B C 1
ATOM 4226 O O . LEU B 1 280 ? -16.531 -7.176 3.389 1 98.25 280 LEU B O 1
ATOM 4230 N N . ARG B 1 281 ? -14.625 -7.68 4.473 1 98 281 ARG B N 1
ATOM 4231 C CA . ARG B 1 281 ? -14.641 -9.031 3.936 1 98 281 ARG B CA 1
ATOM 4232 C C . ARG B 1 281 ? -15.883 -9.789 4.391 1 98 281 ARG B C 1
ATOM 4234 O O . ARG B 1 281 ? -16.547 -10.453 3.584 1 98 281 ARG B O 1
ATOM 4241 N N . SER B 1 282 ? -16.188 -9.609 5.625 1 98.5 282 SER B N 1
ATOM 4242 C CA . SER B 1 282 ? -17.328 -10.312 6.211 1 98.5 282 SER B CA 1
ATOM 4243 C C . SER B 1 282 ? -18.625 -9.922 5.527 1 98.5 282 SER B C 1
ATOM 4245 O O . SER B 1 282 ? -19.406 -10.789 5.133 1 98.5 282 SER B O 1
ATOM 4247 N N . VAL B 1 283 ? -18.812 -8.648 5.297 1 98.19 283 VAL B N 1
ATOM 4248 C CA . VAL B 1 283 ? -20.094 -8.195 4.789 1 98.19 283 VAL B CA 1
ATOM 4249 C C . VAL B 1 283 ? -20.125 -8.305 3.266 1 98.19 283 VAL B C 1
ATOM 4251 O O . VAL B 1 283 ? -21.188 -8.422 2.66 1 98.19 283 VAL B O 1
ATOM 4254 N N . SER B 1 284 ? -18.984 -8.305 2.662 1 97.81 284 SER B N 1
ATOM 4255 C CA . SER B 1 284 ? -18.906 -8.344 1.205 1 97.81 284 SER B CA 1
ATOM 4256 C C . SER B 1 284 ? -19.078 -9.766 0.68 1 97.81 284 SER B C 1
ATOM 4258 O O . SER B 1 284 ? -19.688 -9.977 -0.368 1 97.81 284 SER B O 1
ATOM 4260 N N . SER B 1 285 ? -18.562 -10.766 1.467 1 98.25 285 SER B N 1
ATOM 4261 C CA . SER B 1 285 ? -18.438 -12.062 0.805 1 98.25 285 SER B CA 1
ATOM 4262 C C . SER B 1 285 ? -18.859 -13.195 1.729 1 98.25 285 SER B C 1
ATOM 4264 O O . SER B 1 285 ? -18.984 -14.344 1.29 1 98.25 285 SER B O 1
ATOM 4266 N N . PHE B 1 286 ? -19.094 -12.898 2.984 1 98.44 286 PHE B N 1
ATOM 4267 C CA . PHE B 1 286 ? -19.359 -13.984 3.922 1 98.44 286 PHE B CA 1
ATOM 4268 C C . PHE B 1 286 ? -20.672 -13.766 4.652 1 98.44 286 PHE B C 1
ATOM 4270 O O . PHE B 1 286 ? -20.812 -14.133 5.82 1 98.44 286 PHE B O 1
ATOM 4277 N N . GLU B 1 287 ? -21.562 -12.992 4.066 1 97.31 287 GLU B N 1
ATOM 4278 C CA . GLU B 1 287 ? -22.906 -12.758 4.586 1 97.31 287 GLU B CA 1
ATOM 4279 C C . GLU B 1 287 ? -22.859 -12.25 6.023 1 97.31 287 GLU B C 1
ATOM 4281 O O . GLU B 1 287 ? -23.703 -12.617 6.844 1 97.31 287 GLU B O 1
ATOM 4286 N N . GLY B 1 288 ? -21.781 -11.641 6.348 1 97.94 288 GLY B N 1
ATOM 4287 C CA . GLY B 1 288 ? -21.672 -11.008 7.648 1 97.94 288 GLY B CA 1
ATOM 4288 C C . GLY B 1 288 ? -21.031 -11.898 8.695 1 97.94 288 GLY B C 1
ATOM 4289 O O . GLY B 1 288 ? -20.875 -11.492 9.852 1 97.94 288 GLY B O 1
ATOM 4290 N N . ALA B 1 289 ? -20.594 -13.062 8.289 1 98.12 289 ALA B N 1
ATOM 4291 C CA . ALA B 1 289 ? -19.938 -13.961 9.234 1 98.12 289 ALA B CA 1
ATOM 4292 C C . ALA B 1 289 ? -18.719 -13.312 9.867 1 98.12 289 ALA B C 1
ATOM 4294 O O . ALA B 1 289 ? -17.922 -12.664 9.18 1 98.12 289 ALA B O 1
ATOM 4295 N N . ALA B 1 290 ? -18.656 -13.406 11.25 1 97.56 290 ALA B N 1
ATOM 4296 C CA . ALA B 1 290 ? -17.516 -12.961 12.047 1 97.56 290 ALA B CA 1
ATOM 4297 C C . ALA B 1 290 ? -17.359 -11.438 11.984 1 97.56 290 ALA B C 1
ATOM 4299 O O . ALA B 1 290 ? -16.297 -10.906 12.297 1 97.56 290 ALA B O 1
ATOM 4300 N N . ALA B 1 291 ? -18.391 -10.711 11.586 1 98.25 291 ALA B N 1
ATOM 4301 C CA . ALA B 1 291 ? -18.312 -9.258 11.477 1 98.25 291 ALA B CA 1
ATOM 4302 C C . ALA B 1 291 ? -18.391 -8.594 12.844 1 98.25 291 ALA B C 1
ATOM 4304 O O . ALA B 1 291 ? -18.016 -7.43 13.008 1 98.25 291 ALA B O 1
ATOM 4305 N N . GLY B 1 292 ? -18.906 -9.289 13.844 1 98.31 292 GLY B N 1
ATOM 4306 C CA . GLY B 1 292 ? -19.188 -8.703 15.141 1 98.31 292 GLY B CA 1
ATOM 4307 C C . GLY B 1 292 ? -17.953 -8.102 15.797 1 98.31 292 GLY B C 1
ATOM 4308 O O . GLY B 1 292 ? -17.984 -6.973 16.297 1 98.31 292 GLY B O 1
ATOM 4309 N N . GLY B 1 293 ? -16.844 -8.797 15.883 1 98.19 293 GLY B N 1
ATOM 4310 C CA . GLY B 1 293 ? -15.609 -8.328 16.484 1 98.19 293 GLY B CA 1
ATOM 4311 C C . GLY B 1 293 ? -15.078 -7.059 15.852 1 98.19 293 GLY B C 1
ATOM 4312 O O . GLY B 1 293 ? -14.953 -6.027 16.516 1 98.19 293 GLY B O 1
ATOM 4313 N N . PRO B 1 294 ? -14.828 -7.168 14.586 1 98.69 294 PRO B N 1
ATOM 4314 C CA . PRO B 1 294 ? -14.336 -5.984 13.875 1 98.69 294 PRO B CA 1
ATOM 4315 C C . PRO B 1 294 ? -15.273 -4.785 14.008 1 98.69 294 PRO B C 1
ATOM 4317 O O . PRO B 1 294 ? -14.812 -3.654 14.195 1 98.69 294 PRO B O 1
ATOM 4320 N N . LEU B 1 295 ? -16.578 -4.988 13.93 1 98.75 295 LEU B N 1
ATOM 4321 C CA . LEU B 1 295 ? -17.547 -3.898 14.07 1 98.75 295 LEU B CA 1
ATOM 4322 C C . LEU B 1 295 ? -17.484 -3.293 15.469 1 98.75 295 LEU B C 1
ATOM 4324 O O . LEU B 1 295 ? -17.594 -2.076 15.633 1 98.75 295 LEU B O 1
ATOM 4328 N N . LEU B 1 296 ? -17.281 -4.109 16.422 1 98.81 296 LEU B N 1
ATOM 4329 C CA . LEU B 1 296 ? -17.156 -3.621 17.797 1 98.81 296 LEU B CA 1
ATOM 4330 C C . LEU B 1 296 ? -15.914 -2.754 17.953 1 98.81 296 LEU B C 1
ATOM 4332 O O . LEU B 1 296 ? -15.969 -1.705 18.594 1 98.81 296 LEU B O 1
ATOM 4336 N N . VAL B 1 297 ? -14.836 -3.156 17.406 1 98.81 297 VAL B N 1
ATOM 4337 C CA . VAL B 1 297 ? -13.602 -2.387 17.469 1 98.81 297 VAL B CA 1
ATOM 4338 C C . VAL B 1 297 ? -13.812 -1.01 16.844 1 98.81 297 VAL B C 1
ATOM 4340 O O . VAL B 1 297 ? -13.469 0.012 17.453 1 98.81 297 VAL B O 1
ATOM 4343 N N . LEU B 1 298 ? -14.414 -0.985 15.656 1 98.81 298 LEU B N 1
ATOM 4344 C CA . LEU B 1 298 ? -14.68 0.278 14.969 1 98.81 298 LEU B CA 1
ATOM 4345 C C . LEU B 1 298 ? -15.602 1.161 15.805 1 98.81 298 LEU B C 1
ATOM 4347 O O . LEU B 1 298 ? -15.359 2.361 15.945 1 98.81 298 LEU B O 1
ATOM 4351 N N . ALA B 1 299 ? -16.625 0.561 16.375 1 98.81 299 ALA B N 1
ATOM 4352 C CA . ALA B 1 299 ? -17.594 1.304 17.172 1 98.81 299 ALA B CA 1
ATOM 4353 C C . ALA B 1 299 ? -16.953 1.882 18.422 1 98.81 299 ALA B C 1
ATOM 4355 O O . ALA B 1 299 ? -17.25 3.012 18.828 1 98.81 299 ALA B O 1
ATOM 4356 N N . LEU B 1 300 ? -16.094 1.15 19.031 1 98.81 300 LEU B N 1
ATOM 4357 C CA . LEU B 1 300 ? -15.43 1.608 20.25 1 98.81 300 LEU B CA 1
ATOM 4358 C C . LEU B 1 300 ? -14.5 2.783 19.953 1 98.81 300 LEU B C 1
ATOM 4360 O O . LEU B 1 300 ? -14.453 3.75 20.719 1 98.81 300 LEU B O 1
ATOM 4364 N N . TRP B 1 301 ? -13.773 2.727 18.891 1 98.81 301 TRP B N 1
ATOM 4365 C CA . TRP B 1 301 ? -12.914 3.84 18.516 1 98.81 301 TRP B CA 1
ATOM 4366 C C . TRP B 1 301 ? -13.734 5.078 18.188 1 98.81 301 TRP B C 1
ATOM 4368 O O . TRP B 1 301 ? -13.383 6.191 18.562 1 98.81 301 TRP B O 1
ATOM 4378 N N . ALA B 1 302 ? -14.836 4.855 17.406 1 98.81 302 ALA B N 1
ATOM 4379 C CA . ALA B 1 302 ? -15.719 5.969 17.062 1 98.81 302 ALA B CA 1
ATOM 4380 C C . ALA B 1 302 ? -16.312 6.609 18.312 1 98.81 302 ALA B C 1
ATOM 4382 O O . ALA B 1 302 ? -16.297 7.836 18.453 1 98.81 302 ALA B O 1
ATOM 4383 N N . ALA B 1 303 ? -16.781 5.785 19.219 1 98.62 303 ALA B N 1
ATOM 4384 C CA . ALA B 1 303 ? -17.391 6.277 20.453 1 98.62 303 ALA B CA 1
ATOM 4385 C C . ALA B 1 303 ? -16.375 7.027 21.312 1 98.62 303 ALA B C 1
ATOM 4387 O O . ALA B 1 303 ? -16.656 8.117 21.812 1 98.62 303 ALA B O 1
ATOM 4388 N N . ALA B 1 304 ? -15.188 6.465 21.469 1 98.38 304 ALA B N 1
ATOM 4389 C CA . ALA B 1 304 ? -14.133 7.105 22.25 1 98.38 304 ALA B CA 1
ATOM 4390 C C . ALA B 1 304 ? -13.719 8.438 21.625 1 98.38 304 ALA B C 1
ATOM 4392 O O . ALA B 1 304 ? -13.578 9.438 22.328 1 98.38 304 ALA B O 1
ATOM 4393 N N . GLY B 1 305 ? -13.562 8.414 20.297 1 98.31 305 GLY B N 1
ATOM 4394 C CA . GLY B 1 305 ? -13.188 9.641 19.609 1 98.31 305 GLY B CA 1
ATOM 4395 C C . GLY B 1 305 ? -14.234 10.727 19.703 1 98.31 305 GLY B C 1
ATOM 4396 O O . GLY B 1 305 ? -13.922 11.883 19.969 1 98.31 305 GLY B O 1
ATOM 4397 N N . LEU B 1 306 ? -15.492 10.352 19.484 1 98.06 306 LEU B N 1
ATOM 4398 C CA . LEU B 1 306 ? -16.578 11.32 19.578 1 98.06 306 LEU B CA 1
ATOM 4399 C C . LEU B 1 306 ? -16.734 11.859 20.984 1 98.06 306 LEU B C 1
ATOM 4401 O O . LEU B 1 306 ? -16.984 13.055 21.188 1 98.06 306 LEU B O 1
ATOM 4405 N N . THR B 1 307 ? -16.562 11 21.953 1 97.38 307 THR B N 1
ATOM 4406 C CA . THR B 1 307 ? -16.641 11.43 23.344 1 97.38 307 THR B CA 1
ATOM 4407 C C . THR B 1 307 ? -15.523 12.422 23.672 1 97.38 307 THR B C 1
ATOM 4409 O O . THR B 1 307 ? -15.766 13.453 24.281 1 97.38 307 THR B O 1
ATOM 4412 N N . ALA B 1 308 ? -14.336 12.102 23.234 1 96.75 308 ALA B N 1
ATOM 4413 C CA . ALA B 1 308 ? -13.211 13.008 23.438 1 96.75 308 ALA B CA 1
ATOM 4414 C C 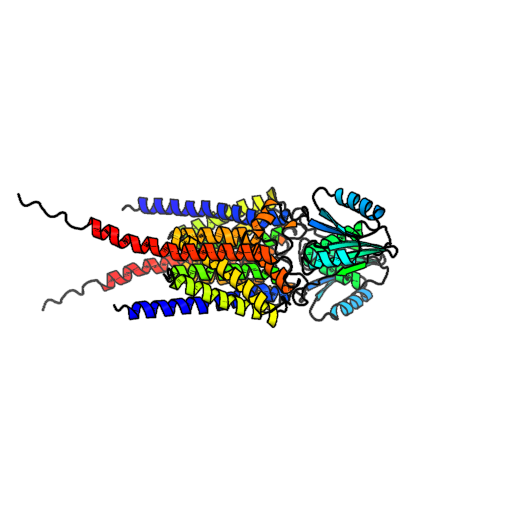. ALA B 1 308 ? -13.445 14.352 22.75 1 96.75 308 ALA B C 1
ATOM 4416 O O . ALA B 1 308 ? -13.117 15.406 23.297 1 96.75 308 ALA B O 1
ATOM 4417 N N . THR B 1 309 ? -13.977 14.273 21.594 1 95.62 309 THR B N 1
ATOM 4418 C CA . THR B 1 309 ? -14.281 15.484 20.844 1 95.62 309 THR B CA 1
ATOM 4419 C C . THR B 1 309 ? -15.312 16.344 21.578 1 95.62 309 THR B C 1
ATOM 4421 O O . THR B 1 309 ? -15.164 17.562 21.672 1 95.62 309 THR B O 1
ATOM 4424 N N . ALA B 1 310 ? -16.281 15.719 22.109 1 93 310 ALA B N 1
ATOM 4425 C CA . ALA B 1 310 ? -17.344 16.422 22.844 1 93 310 ALA B CA 1
ATOM 4426 C C . ALA B 1 310 ? -16.812 16.984 24.156 1 93 310 ALA B C 1
ATOM 4428 O O . ALA B 1 310 ? -17.188 18.094 24.562 1 93 310 ALA B O 1
ATOM 4429 N N . LEU B 1 311 ? -15.922 16.281 24.797 1 88.81 311 LEU B N 1
ATOM 4430 C CA . LEU B 1 311 ? -15.414 16.672 26.109 1 88.81 311 LEU B CA 1
ATOM 4431 C C . LEU B 1 311 ? -14.375 17.781 25.969 1 88.81 311 LEU B C 1
ATOM 4433 O O . LEU B 1 311 ? -14.258 18.641 26.859 1 88.81 311 LEU B O 1
ATOM 4437 N N . GLY B 1 312 ? -13.523 17.703 24.984 1 84.31 312 GLY B N 1
ATOM 4438 C CA . GLY B 1 312 ? -12.508 18.734 24.797 1 84.31 312 GLY B CA 1
ATOM 4439 C C . GLY B 1 312 ? -13.094 20.125 24.688 1 84.31 312 GLY B C 1
ATOM 4440 O O . GLY B 1 312 ? -12.461 21.094 25.109 1 84.31 312 GLY B O 1
ATOM 4441 N N . ALA B 1 313 ? -14.242 20.359 24.25 1 70.81 313 ALA B N 1
ATOM 4442 C CA . ALA B 1 313 ? -14.945 21.625 24.188 1 70.81 313 ALA B CA 1
ATOM 4443 C C . ALA B 1 313 ? -15.273 22.156 25.578 1 70.81 313 ALA B C 1
ATOM 4445 O O . ALA B 1 313 ? -15.25 23.359 25.812 1 70.81 313 ALA B O 1
ATOM 4446 N N . ARG B 1 314 ? -15.516 21.266 26.344 1 70.75 314 ARG B N 1
ATOM 4447 C CA . ARG B 1 314 ? -15.906 21.672 27.703 1 70.75 314 ARG B CA 1
ATOM 4448 C C . ARG B 1 314 ? -14.711 22.203 28.484 1 70.75 314 ARG B C 1
ATOM 4450 O O . ARG B 1 314 ? -14.844 23.125 29.281 1 70.75 314 ARG B O 1
ATOM 4457 N N . ARG B 1 315 ? -13.594 21.703 28.219 1 63.66 315 ARG B N 1
ATOM 4458 C CA . ARG B 1 315 ? -12.398 22.125 28.938 1 63.66 315 ARG B CA 1
ATOM 4459 C C . ARG B 1 315 ? -11.945 23.5 28.484 1 63.66 315 ARG B C 1
ATOM 4461 O O . ARG B 1 315 ? -11.492 24.312 29.297 1 63.66 315 ARG B O 1
ATOM 4468 N N . ARG B 1 316 ? -12.055 23.844 27.281 1 60.06 316 ARG B N 1
ATOM 4469 C CA . ARG B 1 316 ? -11.602 25.141 26.766 1 60.06 316 ARG B CA 1
ATOM 4470 C C . ARG B 1 316 ? -12.594 26.234 27.109 1 60.06 316 ARG B C 1
ATOM 4472 O O . ARG B 1 316 ? -12.211 27.391 27.312 1 60.06 316 ARG B O 1
ATOM 4479 N N . SER B 1 317 ? -13.875 25.969 27.062 1 54.53 317 SER B N 1
ATOM 4480 C CA . SER B 1 317 ? -14.867 26.953 27.469 1 54.53 317 SER B CA 1
ATOM 4481 C C . SER B 1 317 ? -14.758 27.266 28.969 1 54.53 317 SER B C 1
ATOM 4483 O O . SER B 1 317 ? -15.062 28.375 29.391 1 54.53 317 SER B O 1
ATOM 4485 N N . ALA B 1 318 ? -14.312 26.328 29.688 1 50.03 318 ALA B N 1
ATOM 4486 C CA . ALA B 1 318 ? -14.211 26.547 31.141 1 50.03 318 ALA B CA 1
ATOM 4487 C C . ALA B 1 318 ? -13.016 27.438 31.469 1 50.03 318 ALA B C 1
ATOM 4489 O O . ALA B 1 318 ? -12.961 28.016 32.562 1 50.03 318 ALA B O 1
ATOM 4490 N N . GLU B 1 319 ? -12.156 27.469 30.547 1 49 319 GLU B N 1
ATOM 4491 C CA . GLU B 1 319 ? -10.969 28.25 30.891 1 49 319 GLU B CA 1
ATOM 4492 C C . GLU B 1 319 ? -11.25 29.75 30.844 1 49 319 GLU B C 1
ATOM 4494 O O . GLU B 1 319 ? -10.469 30.547 31.359 1 49 319 GLU B O 1
ATOM 4499 N N . PRO B 1 320 ? -12.258 30.359 30.062 1 48.38 320 PRO B N 1
ATOM 4500 C CA . PRO B 1 320 ? -12.438 31.812 30.172 1 48.38 320 PRO B CA 1
ATOM 4501 C C . PRO B 1 320 ? -12.75 32.25 31.594 1 48.38 320 PRO B C 1
ATOM 4503 O O . PRO B 1 320 ? -12.414 33.375 31.984 1 48.38 320 PRO B O 1
ATOM 4506 N N . ALA B 1 321 ? -13.648 31.625 32.219 1 47.22 321 ALA B N 1
ATOM 4507 C CA . ALA B 1 321 ? -14.25 32.188 33.438 1 47.22 321 ALA B CA 1
ATOM 4508 C C . ALA B 1 321 ? -13.242 32.219 34.594 1 47.22 321 ALA B C 1
ATOM 4510 O O . ALA B 1 321 ? -13.336 33.062 35.469 1 47.22 321 ALA B O 1
ATOM 4511 N N . ARG B 1 322 ? -12.359 31.375 34.594 1 48.66 322 ARG B N 1
ATOM 4512 C CA . ARG B 1 322 ? -11.477 31.359 35.75 1 48.66 322 ARG B CA 1
ATOM 4513 C C . ARG B 1 322 ? -10.531 32.562 35.719 1 48.66 322 ARG B C 1
ATOM 4515 O O . ARG B 1 322 ? -10.156 33.094 36.781 1 48.66 322 ARG B O 1
ATOM 4522 N N . ASP B 1 323 ? -10.148 32.969 34.594 1 48.72 323 ASP B N 1
ATOM 4523 C CA . ASP B 1 323 ? -9.242 34.125 34.531 1 48.72 323 ASP B CA 1
ATOM 4524 C C . ASP B 1 323 ? -9.977 35.406 34.844 1 48.72 323 ASP B C 1
ATOM 4526 O O . ASP B 1 323 ? -9.391 36.344 35.406 1 48.72 323 ASP B O 1
ATOM 4530 N N . ALA B 1 324 ? -11.289 35.469 34.469 1 51.84 324 ALA B N 1
ATOM 4531 C CA . ALA B 1 324 ? -12.062 36.688 34.781 1 51.84 324 ALA B CA 1
ATOM 4532 C C . ALA B 1 324 ? -12.305 36.781 36.281 1 51.84 324 ALA B C 1
ATOM 4534 O O . ALA B 1 324 ? -12.312 37.875 36.844 1 51.84 324 ALA B O 1
ATOM 4535 N N . ALA B 1 325 ? -12.547 35.75 36.938 1 53.81 325 ALA B N 1
ATOM 4536 C CA . ALA B 1 325 ? -12.828 35.812 38.375 1 53.81 325 ALA B CA 1
ATOM 4537 C C . ALA B 1 325 ? -11.586 36.188 39.156 1 53.81 325 ALA B C 1
ATOM 4539 O O . ALA B 1 325 ? -11.688 36.75 40.25 1 53.81 325 ALA B O 1
ATOM 4540 N N . ALA B 1 326 ? -10.453 35.781 38.719 1 55.88 326 ALA B N 1
ATOM 4541 C CA . ALA B 1 326 ? -9.219 36.094 39.438 1 55.88 326 ALA B CA 1
ATOM 4542 C C . ALA B 1 326 ? -8.891 37.594 39.312 1 55.88 326 ALA B C 1
ATOM 4544 O O . ALA B 1 326 ? -8.062 38.125 40.062 1 55.88 326 ALA B O 1
ATOM 4545 N N . ALA B 1 327 ? -9.438 38.219 38.219 1 53.78 327 ALA B N 1
ATOM 4546 C CA . ALA B 1 327 ? -9.117 39.625 37.969 1 53.78 327 ALA B CA 1
ATOM 4547 C C . ALA B 1 327 ? -10.117 40.531 38.656 1 53.78 327 ALA B C 1
ATOM 4549 O O . ALA B 1 327 ? -10.07 41.75 38.5 1 53.78 327 ALA B O 1
ATOM 4550 N N . ALA B 1 328 ? -11.086 39.969 39.406 1 56.47 328 ALA B N 1
ATOM 4551 C CA . ALA B 1 328 ? -11.953 40.875 40.125 1 56.47 328 ALA B CA 1
ATOM 4552 C C . ALA B 1 328 ? -11.172 41.656 41.188 1 56.47 328 ALA B C 1
ATOM 4554 O O . ALA B 1 328 ? -10.422 41.062 41.969 1 56.47 328 ALA B O 1
ATOM 4555 N N . PRO B 1 329 ? -10.984 42.906 41.031 1 57.88 329 PRO B N 1
ATOM 4556 C CA . PRO B 1 329 ? -10.234 43.75 41.938 1 57.88 329 PRO B CA 1
ATOM 4557 C C . PRO B 1 329 ? -10.68 43.562 43.406 1 57.88 329 PRO B C 1
ATOM 4559 O O . PRO B 1 329 ? -11.867 43.344 43.656 1 57.88 329 PRO B O 1
ATOM 4562 N N . VAL B 1 330 ? -9.961 43 44.312 1 60.84 330 VAL B N 1
ATOM 4563 C CA . VAL B 1 330 ? -10.172 43 45.75 1 60.84 330 VAL B CA 1
ATOM 4564 C C . VAL B 1 330 ? -10.578 44.375 46.25 1 60.84 330 VAL B C 1
ATOM 4566 O O . VAL B 1 330 ? -9.922 45.375 45.906 1 60.84 330 VAL B O 1
ATOM 4569 N N . PRO B 1 331 ? -11.766 44.688 46.594 1 62.16 331 PRO B N 1
ATOM 4570 C CA . PRO B 1 331 ? -12.172 46 47.094 1 62.16 331 PRO B CA 1
ATOM 4571 C C . PRO B 1 331 ? -11.203 46.562 48.125 1 62.16 331 PRO B C 1
ATOM 4573 O O . PRO B 1 331 ? -10.672 45.812 48.969 1 62.16 331 PRO B O 1
ATOM 4576 N N . ALA B 1 332 ? -10.43 47.656 47.938 1 62.03 332 ALA B N 1
ATOM 4577 C CA . ALA B 1 332 ? -9.602 48.438 48.875 1 62.03 332 ALA B CA 1
ATOM 4578 C C . ALA B 1 332 ? -10.344 48.688 50.188 1 62.03 332 ALA B C 1
ATOM 4580 O O . ALA B 1 332 ? -11.469 49.188 50.156 1 62.03 332 ALA B O 1
ATOM 4581 N N . ARG B 1 333 ? -10.148 48 51.188 1 55.09 333 ARG B N 1
ATOM 4582 C CA . ARG B 1 333 ? -10.602 48.375 52.531 1 55.09 333 ARG B CA 1
ATOM 4583 C C . ARG B 1 333 ? -10.273 49.844 52.844 1 55.09 333 ARG B C 1
ATOM 4585 O O . ARG B 1 333 ? -9.117 50.25 52.719 1 55.09 333 ARG B O 1
ATOM 4592 N N . ALA B 1 334 ? -11.281 50.719 52.719 1 57.91 334 ALA B N 1
ATOM 4593 C CA . ALA B 1 334 ? -11.258 52.062 53.281 1 57.91 334 ALA B CA 1
ATOM 4594 C C . ALA B 1 334 ? -10.797 52.031 54.75 1 57.91 334 ALA B C 1
ATOM 4596 O O . ALA B 1 334 ? -11.422 51.406 55.594 1 57.91 334 ALA B O 1
ATOM 4597 N N . GLY B 1 335 ? -9.492 52 55 1 38.09 335 GLY B N 1
ATOM 4598 C CA . GLY B 1 335 ? -9.102 52.625 56.25 1 38.09 335 GLY B CA 1
ATOM 4599 C C . GLY B 1 335 ? -9.227 54.125 56.219 1 38.09 335 GLY B C 1
ATOM 4600 O O . GLY B 1 335 ? -9.242 54.75 55.156 1 38.09 335 GLY B O 1
#

Sequence (670 aa):
MSANATAAGAGRRIIAVMVLIPFVVTLTLWAFAWPAARTAPRDLPIGLAGPATVVTALEQDLARHEGAFEVHRYEDGAAARAAIADRDVYGAVVVTPGGTELLTASAASPVVAGLLREAVTSMAPEGARVQVTDVVAAPAGDPRGAVLASSLLPLALAGAAAGVVTTLLGLRGGRAVAALAGAAALAGLVGTALAHSWLGALGGNWWAEAGVLGLTVLAIGSTFAGLAALVGKPGLGLGALLMILLGNPFSGVSSAPELLPTAVGTLGQWLPPGAAGSALRSVSSFEGAAAGGPLLVLALWAAAGLTATALGARRRSAEPARDAAAAAPVPARAGMSANATAAGAGRRIIAVMVLIPFVVTLTLWAFAWPAARTAPRDLPIGLAGPATVVTALEQDLARHEGAFEVHRYEDGAAARAAIADRDVYGAVVVTPGGTELLTASAASPVVAGLLREAVTSMAPEGARVQVTDVVAAPAGDPRGAVLASSLLPLALAGAAAGVVTTLLGLRGGRAVAALAGAAALAGLVGTALAHSWLGALGGNWWAEAGVLGLTVLAIGSTFAGLAALVGKPGLGLGALLMILLGNPFSGVSSAPELLPTAVGTLGQWLPPGAAGSALRSVSSFEGAAAGGPLLVLALWAAAGLTATALGARRRSAEPARDAAAAAPVPARAG

Radius of gyration: 28.78 Å; Cα contacts (8 Å, |Δi|>4): 1341; chains: 2; bounding box: 53×120×94 Å

Foldseek 3Di:
DDPVVVVVVVVVVVVVVVVVVVVVVVLLCCQFVVQVVQFAFAQAEEEEEDDPVVSVVVVVVVCVVPRRHNYDYDHAPVRRLVCCLLVVHQWYWGQDPVAIEIEGACLQFVVVLVVSVVVVVVVDPDPGDYHYDHSFAFWPLQRHLVLVLVCLLVLLVLLLCLQVVLVVVPPFAPRSLCSLLVSLLVQLLVVLCCCPVPRNRFAFDSVQSSVLSSLLSLLLNLQLNLQCLVPNPVSSVVSCCQCPSLQSSLLCLSGALSRGDVVSSVSNLLYSSNLSSVLRSCRRTSVNNPNVSSVVSSVVSSVSSSVSRNVSVVVVVVVVVVVVVVPPPPPPPDD/DDPVVVVVVVVVVVVVVVVVVVVVVVLLCCQFVVQVVQFAFAQAEEEEEDDPVVSVVVVVVVCVVPRRHNYDYDHAPVRRLVCCLLVVHQWYWGQDPVAIEIEGACLQFVVVLVVSVVVVVVVDPDPGDYHYDHSFAFWPLQRHLVLVLVCLLVLLVLLLCLQVVLVVVPPFAPRSLCSLLVSLLVQLLVVLCCCCVPRNRFAFDSVQSSVLSSLLSLLLNLQLNLLCLVPNPVSSVVSCCQCPSLQSSLLCLSGALSRGDVVSSVSNLLYSSNLSSVLRSCRRTSVNNPNVSSVVSSVVSSVSSSVSRNVSVVVVVVVVVVVVVVPPPDPPPDD